Protein AF-A0AAN8MEM2-F1 (afdb_monomer)

Structure (mmCIF, N/CA/C/O backbone):
data_AF-A0AAN8MEM2-F1
#
_entry.id   AF-A0AAN8MEM2-F1
#
loop_
_atom_site.group_PDB
_atom_site.id
_atom_site.type_symbol
_atom_site.label_atom_id
_atom_site.label_alt_id
_atom_site.label_comp_id
_atom_site.label_asym_id
_atom_site.label_entity_id
_atom_site.label_seq_id
_atom_site.pdbx_PDB_ins_code
_atom_site.Cartn_x
_atom_site.Cartn_y
_atom_site.Cartn_z
_atom_site.occupancy
_atom_site.B_iso_or_equiv
_atom_site.auth_seq_id
_atom_site.auth_comp_id
_atom_site.auth_asym_id
_atom_site.auth_atom_id
_atom_site.pdbx_PDB_model_num
ATOM 1 N N . MET A 1 1 ? -25.439 9.043 28.795 1.00 54.50 1 MET A N 1
ATOM 2 C CA . MET A 1 1 ? -24.628 8.110 29.608 1.00 54.50 1 MET A CA 1
ATOM 3 C C . MET A 1 1 ? -24.830 8.477 31.055 1.00 54.50 1 MET A C 1
ATOM 5 O O . MET A 1 1 ? -24.865 9.662 31.346 1.00 54.50 1 MET A O 1
ATOM 9 N N . ASP A 1 2 ? -24.979 7.483 31.919 1.00 61.69 2 ASP A N 1
ATOM 10 C CA . ASP A 1 2 ? -25.039 7.675 33.365 1.00 61.69 2 ASP A CA 1
ATOM 11 C C . ASP A 1 2 ? -23.686 8.224 33.860 1.00 61.69 2 ASP A C 1
ATOM 13 O O . ASP A 1 2 ? -22.656 7.555 33.734 1.00 61.69 2 ASP A O 1
ATOM 17 N N . GLU A 1 3 ? -23.659 9.462 34.363 1.00 63.31 3 GLU A N 1
ATOM 18 C CA . GLU A 1 3 ? -22.441 10.111 34.877 1.00 63.31 3 GLU A CA 1
ATOM 19 C C . GLU A 1 3 ? -21.781 9.293 35.998 1.00 63.31 3 GLU A C 1
ATOM 21 O O . GLU A 1 3 ? -20.558 9.332 36.170 1.00 63.31 3 GLU A O 1
ATOM 26 N N . SER A 1 4 ? -22.566 8.477 36.713 1.00 72.06 4 SER A N 1
ATOM 27 C CA . SER A 1 4 ? -22.058 7.598 37.764 1.00 72.06 4 SER A CA 1
ATOM 28 C C . SER A 1 4 ? -21.145 6.493 37.217 1.00 72.06 4 SER A C 1
ATOM 30 O O . SER A 1 4 ? -20.167 6.126 37.871 1.00 72.06 4 SER A O 1
ATOM 32 N N . ALA A 1 5 ? -21.397 6.003 35.998 1.00 69.88 5 ALA A N 1
ATOM 33 C CA . ALA A 1 5 ? -20.602 4.951 35.368 1.00 69.88 5 ALA A CA 1
ATOM 34 C C . ALA A 1 5 ? -19.239 5.472 34.882 1.00 69.88 5 ALA A C 1
ATOM 36 O O . ALA A 1 5 ? -18.211 4.834 35.115 1.00 69.88 5 ALA A O 1
ATOM 37 N N . LEU A 1 6 ? -19.211 6.663 34.271 1.00 72.12 6 LEU A N 1
ATOM 38 C CA . LEU A 1 6 ? -17.971 7.340 33.867 1.00 72.12 6 LEU A CA 1
ATOM 39 C C . LEU A 1 6 ? -17.102 7.688 35.080 1.00 72.12 6 LEU A C 1
ATOM 41 O O . LEU A 1 6 ? -15.894 7.458 35.059 1.00 72.12 6 LEU A O 1
ATOM 45 N N . SER A 1 7 ? -17.715 8.186 36.157 1.00 74.69 7 SER A N 1
ATOM 46 C CA . SER A 1 7 ? -17.011 8.490 37.407 1.00 74.69 7 SER A CA 1
ATOM 47 C C . SER A 1 7 ? -16.339 7.246 38.003 1.00 74.69 7 SER A C 1
ATOM 49 O O . SER A 1 7 ? -15.157 7.290 38.340 1.00 74.69 7 SER A O 1
ATOM 51 N N . ARG A 1 8 ? -17.042 6.104 38.037 1.00 83.31 8 ARG A N 1
ATOM 52 C CA . ARG A 1 8 ? -16.486 4.824 38.513 1.00 83.31 8 ARG A CA 1
ATOM 53 C C . ARG A 1 8 ? -15.335 4.310 37.644 1.00 83.31 8 ARG A C 1
ATOM 55 O O . ARG A 1 8 ? -14.356 3.820 38.193 1.00 83.31 8 ARG A O 1
ATOM 62 N N . LEU A 1 9 ? -15.411 4.455 36.317 1.00 86.06 9 LEU A N 1
ATOM 63 C CA . LEU A 1 9 ? -14.331 4.045 35.406 1.00 86.06 9 LEU A CA 1
ATOM 64 C C . LEU A 1 9 ? -13.019 4.785 35.709 1.00 86.06 9 LEU A C 1
ATOM 66 O O . LEU A 1 9 ? -11.959 4.170 35.771 1.00 86.06 9 LEU A O 1
ATOM 70 N N . PHE A 1 10 ? -13.078 6.099 35.938 1.00 88.19 10 PHE A N 1
ATOM 71 C CA . PHE A 1 10 ? -11.877 6.892 36.220 1.00 88.19 10 PHE A CA 1
ATOM 72 C C . PHE A 1 10 ? -11.334 6.738 37.644 1.00 88.19 10 PHE A C 1
ATOM 74 O O . PHE A 1 10 ? -10.201 7.155 37.892 1.00 88.19 10 PHE A O 1
ATOM 81 N N . GLN A 1 11 ? -12.109 6.141 38.552 1.00 90.19 11 GLN A N 1
ATOM 82 C CA . GLN A 1 11 ? -11.667 5.763 39.897 1.00 90.19 11 GLN A CA 1
ATOM 83 C C . GLN A 1 11 ? -10.869 4.451 39.914 1.00 90.19 11 GLN A C 1
ATOM 85 O O . GLN A 1 11 ? -10.242 4.143 40.926 1.00 90.19 11 GLN A O 1
ATOM 90 N N . LEU A 1 12 ? -10.874 3.683 38.819 1.00 89.75 12 LEU A N 1
ATOM 91 C CA . LEU A 1 12 ? -10.058 2.478 38.709 1.00 89.75 12 LEU A CA 1
ATOM 92 C C . LEU A 1 12 ? -8.553 2.819 38.661 1.00 89.75 12 LEU A C 1
ATOM 94 O O . LEU A 1 12 ? -8.184 3.882 38.142 1.00 89.75 12 LEU A O 1
ATOM 98 N N . PRO A 1 13 ? -7.686 1.901 39.135 1.00 92.75 13 PRO A N 1
ATOM 99 C CA . PRO A 1 13 ? -6.244 1.946 38.901 1.00 92.75 13 PRO A CA 1
ATOM 100 C C . PRO A 1 13 ? -5.899 2.135 37.422 1.00 92.75 13 PRO A C 1
ATOM 102 O O . PRO A 1 13 ? -6.615 1.647 36.541 1.00 92.75 13 PRO A O 1
ATOM 105 N N . ALA A 1 14 ? -4.795 2.834 37.151 1.00 87.25 14 ALA A N 1
ATOM 106 C CA . ALA A 1 14 ? -4.389 3.206 35.798 1.00 87.25 14 ALA A CA 1
ATOM 107 C C . ALA A 1 14 ? -4.212 1.982 34.885 1.00 87.25 14 ALA A C 1
ATOM 109 O O . ALA A 1 14 ? -4.590 2.029 33.718 1.00 87.25 14 ALA A O 1
ATOM 110 N N . GLU A 1 15 ? -3.729 0.872 35.435 1.00 88.31 15 GLU A N 1
ATOM 111 C CA . GLU A 1 15 ? -3.500 -0.392 34.740 1.00 88.31 15 GLU A CA 1
ATOM 112 C C . GLU A 1 15 ? -4.816 -0.999 34.239 1.00 88.31 15 GLU A C 1
ATOM 114 O O . GLU A 1 15 ? -4.926 -1.385 33.077 1.00 88.31 15 GLU A O 1
ATOM 119 N N . LEU A 1 16 ? -5.849 -1.016 35.090 1.00 90.31 16 LEU A N 1
ATOM 120 C CA . LEU A 1 16 ? -7.171 -1.522 34.713 1.00 90.31 16 LEU A CA 1
ATOM 121 C C . LEU A 1 16 ? -7.849 -0.603 33.698 1.00 90.31 16 LEU A C 1
ATOM 123 O O . LEU A 1 16 ? -8.499 -1.082 32.770 1.00 90.31 16 LEU A O 1
ATOM 127 N N . ARG A 1 17 ? -7.681 0.718 33.838 1.00 89.88 17 ARG A N 1
ATOM 128 C CA . ARG A 1 17 ? -8.178 1.668 32.834 1.00 89.88 17 ARG A CA 1
ATOM 129 C C . ARG A 1 17 ? -7.507 1.430 31.488 1.00 89.88 17 ARG A C 1
ATOM 131 O O . ARG A 1 17 ? -8.209 1.317 30.488 1.00 89.88 17 ARG A O 1
ATOM 138 N N . TYR A 1 18 ? -6.183 1.305 31.470 1.00 88.62 18 TYR A N 1
ATOM 139 C CA . TYR A 1 18 ? -5.418 1.014 30.264 1.00 88.62 18 TYR A CA 1
ATOM 140 C C . TYR A 1 18 ? -5.879 -0.290 29.604 1.00 88.62 18 TYR A C 1
ATOM 142 O O . TYR A 1 18 ? -6.117 -0.319 28.398 1.00 88.62 18 TYR A O 1
ATOM 150 N N . GLU A 1 19 ? -6.084 -1.361 30.373 1.00 88.88 19 GLU A N 1
ATOM 151 C CA . GLU A 1 19 ? -6.572 -2.633 29.831 1.00 88.88 19 GLU A CA 1
ATOM 152 C C . GLU A 1 19 ? -7.979 -2.501 29.218 1.00 88.88 19 GLU A C 1
ATOM 154 O O . GLU A 1 19 ? -8.248 -3.024 28.137 1.00 88.88 19 GLU A O 1
ATOM 159 N N . ILE A 1 20 ? -8.880 -1.757 29.867 1.00 90.06 20 ILE A N 1
ATOM 160 C CA . ILE A 1 20 ? -10.224 -1.498 29.336 1.00 90.06 20 ILE A CA 1
ATOM 161 C C . ILE A 1 20 ? -10.141 -0.681 28.042 1.00 90.06 20 ILE A C 1
ATOM 163 O O . ILE A 1 20 ? -10.719 -1.076 27.032 1.00 90.06 20 ILE A O 1
ATOM 167 N N . PHE A 1 21 ? -9.420 0.442 28.050 1.00 89.25 21 PHE A N 1
ATOM 168 C CA . PHE A 1 21 ? -9.306 1.326 26.889 1.00 89.25 21 PHE A CA 1
ATOM 169 C C . PHE A 1 21 ? -8.593 0.645 25.716 1.00 89.25 21 PHE A C 1
ATOM 171 O O . PHE A 1 21 ? -9.053 0.743 24.579 1.00 89.25 21 PHE A O 1
ATOM 178 N N . SER A 1 22 ? -7.534 -0.122 25.982 1.00 84.88 22 SER A N 1
ATOM 179 C CA . SER A 1 22 ? -6.834 -0.897 24.953 1.00 84.88 22 SER A CA 1
ATOM 180 C C . SER A 1 22 ? -7.736 -1.940 24.296 1.00 84.88 22 SER A C 1
ATOM 182 O O . SER A 1 22 ? -7.649 -2.095 23.084 1.00 84.88 22 SER A O 1
ATOM 184 N N . LYS A 1 23 ? -8.655 -2.580 25.035 1.00 86.81 23 LYS A N 1
ATOM 185 C CA . LYS A 1 23 ? -9.665 -3.505 24.479 1.00 86.81 23 LYS A CA 1
ATOM 186 C C . LYS A 1 23 ? -10.750 -2.816 23.643 1.00 86.81 23 LYS A C 1
ATOM 188 O O . LYS A 1 23 ? -11.381 -3.471 22.818 1.00 86.81 23 LYS A O 1
ATOM 193 N N . LEU A 1 24 ? -10.995 -1.521 23.854 1.00 86.69 24 LEU A N 1
ATOM 194 C CA . LEU A 1 24 ? -11.950 -0.735 23.056 1.00 86.69 24 LEU A CA 1
ATOM 195 C C . LEU A 1 24 ? -11.366 -0.270 21.717 1.00 86.69 24 LEU A C 1
ATOM 197 O O . LEU A 1 24 ? -12.118 0.083 20.806 1.00 86.69 24 LEU A O 1
ATOM 201 N N . ILE A 1 25 ? -10.040 -0.261 21.604 1.00 83.00 25 ILE A N 1
ATOM 202 C CA . ILE A 1 25 ? -9.333 -0.068 20.345 1.00 83.00 25 ILE A CA 1
ATOM 203 C C . ILE A 1 25 ? -9.324 -1.429 19.654 1.00 83.00 25 ILE A C 1
ATOM 205 O O . ILE A 1 25 ? -8.835 -2.413 20.212 1.00 83.00 25 ILE A O 1
ATOM 209 N N . SER A 1 26 ? -9.927 -1.496 18.471 1.00 70.75 26 SER A N 1
ATOM 210 C CA . SER A 1 26 ? -10.010 -2.713 17.665 1.00 70.75 26 SER A CA 1
ATOM 211 C C . SER A 1 26 ? -8.622 -3.140 17.158 1.00 70.75 26 SER A C 1
ATOM 213 O O . SER A 1 26 ? -7.593 -2.951 17.811 1.00 70.75 26 SER A O 1
ATOM 215 N N . GLU A 1 27 ? -8.575 -3.752 15.985 1.00 79.88 27 GLU A N 1
ATOM 216 C CA . GLU A 1 27 ? -7.329 -4.022 15.286 1.00 79.88 27 GLU A CA 1
ATOM 217 C C . GLU A 1 27 ? -6.654 -2.708 14.876 1.00 79.88 27 GLU A C 1
ATOM 219 O O . GLU A 1 27 ? -7.315 -1.754 14.456 1.00 79.88 27 GLU A O 1
ATOM 224 N N . ILE A 1 28 ? -5.334 -2.663 15.055 1.00 85.88 28 ILE A N 1
ATOM 225 C CA . ILE A 1 28 ? -4.481 -1.565 14.609 1.00 85.88 28 ILE A CA 1
ATOM 226 C C . ILE A 1 28 ? -3.972 -1.963 13.221 1.00 85.88 28 ILE A C 1
ATOM 228 O O . ILE A 1 28 ? -3.228 -2.940 13.136 1.00 85.88 28 ILE A O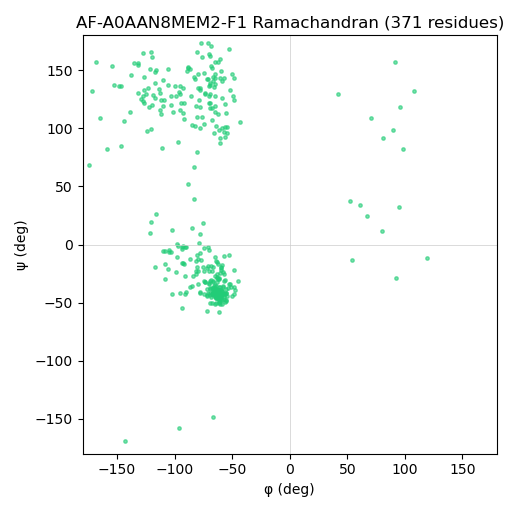 1
ATOM 232 N N . PRO A 1 29 ? -4.367 -1.276 12.144 1.00 87.31 29 PRO A N 1
ATOM 233 C CA . PRO A 1 29 ? -3.920 -1.644 10.810 1.00 87.31 29 PRO A CA 1
ATOM 234 C C . PRO A 1 29 ? -2.435 -1.317 10.633 1.00 87.31 29 PRO A C 1
ATOM 236 O O . PRO A 1 29 ? -1.947 -0.292 11.116 1.00 87.31 29 PRO A O 1
ATOM 239 N N . LEU A 1 30 ? -1.729 -2.196 9.923 1.00 90.69 30 LEU A N 1
ATOM 240 C CA . LEU A 1 30 ? -0.329 -2.016 9.553 1.00 90.69 30 LEU A CA 1
ATOM 241 C C . LEU A 1 30 ? -0.223 -1.611 8.082 1.00 90.69 30 LEU A C 1
ATOM 243 O O . LEU A 1 30 ? -0.737 -2.310 7.209 1.00 90.69 30 LEU A O 1
ATOM 247 N N . THR A 1 31 ? 0.489 -0.525 7.797 1.00 90.56 31 THR A N 1
ATOM 248 C CA . THR A 1 31 ? 0.950 -0.215 6.443 1.00 90.56 31 THR A CA 1
ATOM 249 C C . THR A 1 31 ? 2.403 -0.646 6.295 1.00 90.56 31 THR A C 1
ATOM 251 O O . THR A 1 31 ? 3.263 -0.261 7.086 1.00 90.56 31 THR A O 1
ATOM 254 N N . VAL A 1 32 ? 2.685 -1.435 5.260 1.00 91.75 32 VAL A N 1
ATOM 255 C CA . VAL A 1 32 ? 4.047 -1.814 4.867 1.00 91.75 32 VAL A CA 1
ATOM 256 C C . VAL A 1 32 ? 4.342 -1.178 3.522 1.00 91.75 32 VAL A C 1
ATOM 258 O O . VAL A 1 32 ? 3.690 -1.493 2.532 1.00 91.75 32 VAL A O 1
ATOM 261 N N . THR A 1 33 ? 5.314 -0.278 3.476 1.00 89.56 33 THR A N 1
ATOM 262 C CA . THR A 1 33 ? 5.740 0.377 2.237 1.00 89.56 33 THR A CA 1
ATOM 263 C C . THR A 1 33 ? 7.040 -0.234 1.748 1.00 89.56 33 THR A C 1
ATOM 265 O O . THR A 1 33 ? 8.055 -0.122 2.428 1.00 89.56 33 THR A O 1
ATOM 268 N N . TYR A 1 34 ? 7.022 -0.801 0.549 1.00 89.31 34 TYR A N 1
ATOM 269 C CA . TYR A 1 34 ? 8.192 -1.241 -0.198 1.00 89.31 34 TYR A CA 1
ATOM 270 C C . TYR A 1 34 ? 8.640 -0.138 -1.150 1.00 89.31 34 TYR A C 1
ATOM 272 O O . TYR A 1 34 ? 7.866 0.290 -1.995 1.00 89.31 34 TYR A O 1
ATOM 280 N N . TYR A 1 35 ? 9.873 0.334 -1.041 1.00 86.31 35 TYR A N 1
ATOM 281 C CA . TYR A 1 35 ? 10.416 1.386 -1.896 1.00 86.31 35 TYR A CA 1
ATOM 282 C C . TYR A 1 35 ? 11.819 1.029 -2.370 1.00 86.31 35 TYR A C 1
ATOM 284 O O . TYR A 1 35 ? 12.522 0.238 -1.745 1.00 86.31 35 TYR A O 1
ATOM 292 N N . SER A 1 36 ? 12.234 1.608 -3.490 1.00 84.94 36 SER A N 1
ATOM 293 C CA . SER A 1 36 ? 13.584 1.394 -4.004 1.00 84.94 36 SER A CA 1
ATOM 294 C C . SER A 1 36 ? 14.622 2.080 -3.126 1.00 84.94 36 SER A C 1
ATOM 296 O O . SER A 1 36 ? 14.399 3.237 -2.760 1.00 84.94 36 SER A O 1
ATOM 298 N N . PRO A 1 37 ? 15.749 1.414 -2.820 1.00 86.00 37 PRO A N 1
ATOM 299 C CA . PRO A 1 37 ? 16.850 2.017 -2.074 1.00 86.00 37 PRO A CA 1
ATOM 300 C C . PRO A 1 37 ? 17.265 3.390 -2.616 1.00 86.00 37 PRO A C 1
ATOM 302 O O . PRO A 1 37 ? 17.376 4.334 -1.844 1.00 86.00 37 PRO A O 1
ATOM 305 N N . ILE A 1 38 ? 17.354 3.544 -3.942 1.00 82.56 38 ILE A N 1
ATOM 306 C CA . ILE A 1 38 ? 17.735 4.807 -4.599 1.00 82.56 38 ILE A CA 1
ATOM 307 C C . ILE A 1 38 ? 16.821 6.006 -4.285 1.00 82.56 38 ILE A C 1
ATOM 309 O O . ILE A 1 38 ? 17.227 7.152 -4.458 1.00 82.56 38 ILE A O 1
ATOM 313 N N . HIS A 1 39 ? 15.606 5.767 -3.779 1.00 77.94 39 HIS A N 1
ATOM 314 C CA . HIS A 1 39 ? 14.674 6.813 -3.348 1.00 77.94 39 HIS A CA 1
ATOM 315 C C . HIS A 1 39 ? 14.908 7.291 -1.905 1.00 77.94 39 HIS A C 1
ATOM 317 O O . HIS A 1 39 ? 14.014 7.913 -1.318 1.00 77.94 39 HIS A O 1
ATOM 323 N N . THR A 1 40 ? 16.043 6.964 -1.281 1.00 77.88 40 THR A N 1
ATOM 324 C CA . THR A 1 40 ? 16.398 7.491 0.042 1.00 77.88 40 THR A CA 1
ATOM 325 C C . THR A 1 40 ? 17.644 8.359 0.016 1.00 77.88 40 THR A C 1
ATOM 327 O O . THR A 1 40 ? 18.546 8.180 -0.805 1.00 77.88 40 THR A O 1
ATOM 330 N N . ILE A 1 41 ? 17.680 9.319 0.942 1.00 80.31 41 ILE A N 1
ATOM 331 C CA . ILE A 1 41 ? 18.837 10.194 1.142 1.00 80.31 41 ILE A CA 1
ATOM 332 C C . ILE A 1 41 ? 20.019 9.351 1.614 1.00 80.31 41 ILE A C 1
ATOM 334 O O . ILE A 1 41 ? 21.122 9.493 1.103 1.00 80.31 41 ILE A O 1
ATOM 338 N N . GLU A 1 42 ? 19.769 8.401 2.508 1.00 84.19 42 GLU A N 1
ATOM 339 C CA . GLU A 1 42 ? 20.799 7.559 3.094 1.00 84.19 42 GLU A CA 1
ATOM 340 C C . GLU A 1 42 ? 21.482 6.667 2.039 1.00 84.19 42 GLU A C 1
ATOM 342 O O . GLU A 1 42 ? 22.694 6.474 2.092 1.00 84.19 42 GLU A O 1
ATOM 347 N N . TRP A 1 43 ? 20.750 6.169 1.029 1.00 85.62 43 TRP A N 1
ATOM 348 C CA . TRP A 1 43 ? 21.358 5.459 -0.105 1.00 85.62 43 TRP A CA 1
ATOM 349 C C . TRP A 1 43 ? 22.277 6.377 -0.906 1.00 85.62 43 TRP A C 1
ATOM 351 O O . TRP A 1 43 ? 23.397 5.997 -1.238 1.00 85.62 43 TRP A O 1
ATOM 361 N N . ARG A 1 44 ? 21.814 7.596 -1.206 1.00 83.94 44 ARG A N 1
ATOM 362 C CA . ARG A 1 44 ? 22.591 8.586 -1.959 1.00 83.94 44 ARG A CA 1
ATOM 363 C C . ARG A 1 44 ? 23.889 8.934 -1.235 1.00 83.94 44 ARG A C 1
ATOM 365 O O . ARG A 1 44 ? 24.947 8.889 -1.854 1.00 83.94 44 ARG A O 1
ATOM 372 N N . GLU A 1 45 ? 23.803 9.219 0.060 1.00 85.94 45 GLU A N 1
ATOM 373 C CA . GLU A 1 45 ? 24.955 9.527 0.910 1.00 85.94 45 GLU A CA 1
ATOM 374 C C . GLU A 1 45 ? 25.937 8.350 0.991 1.00 85.94 45 GLU A C 1
ATOM 376 O O . GLU A 1 45 ? 27.150 8.544 0.908 1.00 85.94 45 GLU A O 1
ATOM 381 N N . GLU A 1 46 ? 25.438 7.116 1.106 1.00 86.75 46 GLU A N 1
ATOM 382 C CA . GLU A 1 46 ? 26.282 5.920 1.129 1.00 86.75 46 GLU A CA 1
ATOM 383 C C . GLU A 1 46 ? 26.994 5.700 -0.213 1.00 86.75 46 GLU A C 1
ATOM 385 O O . GLU A 1 46 ? 28.199 5.449 -0.238 1.00 86.75 46 GLU A O 1
ATOM 390 N N . MET A 1 47 ? 26.291 5.850 -1.338 1.00 88.50 47 MET A N 1
ATOM 391 C CA . MET A 1 47 ? 26.892 5.722 -2.669 1.00 88.50 47 MET A CA 1
ATOM 392 C C . MET A 1 47 ? 27.924 6.822 -2.941 1.00 88.50 47 MET A C 1
ATOM 394 O O . MET A 1 47 ? 28.992 6.537 -3.486 1.00 88.50 47 MET A O 1
ATOM 398 N N . GLU A 1 48 ? 27.659 8.055 -2.500 1.00 88.38 48 GLU A N 1
ATOM 399 C CA . GLU A 1 48 ? 28.626 9.155 -2.553 1.00 88.38 48 GLU A CA 1
ATOM 400 C C . GLU A 1 48 ? 29.868 8.842 -1.706 1.00 88.38 48 GLU A C 1
ATOM 402 O O . GLU A 1 48 ? 30.998 8.979 -2.180 1.00 88.38 48 GLU A O 1
ATOM 407 N N . ARG A 1 49 ? 29.680 8.332 -0.482 1.00 89.31 49 ARG A N 1
ATOM 408 C CA . ARG A 1 49 ? 30.770 7.917 0.415 1.00 89.31 49 ARG A CA 1
ATOM 409 C C . ARG A 1 49 ? 31.635 6.809 -0.187 1.00 89.31 49 ARG A C 1
ATOM 411 O O . ARG A 1 49 ? 32.847 6.793 0.035 1.00 89.31 49 ARG A O 1
ATOM 418 N N . LEU A 1 50 ? 31.026 5.885 -0.926 1.00 88.94 50 LEU A N 1
ATOM 419 C CA . LEU A 1 50 ? 31.720 4.809 -1.638 1.00 88.94 50 LEU A CA 1
ATOM 420 C C . LEU A 1 50 ? 32.384 5.281 -2.942 1.00 88.94 50 LEU A C 1
ATOM 422 O O . LEU A 1 50 ? 33.127 4.514 -3.553 1.00 88.94 50 LEU A O 1
ATOM 426 N N . GLY A 1 51 ? 32.157 6.531 -3.362 1.00 90.06 51 GLY A N 1
ATOM 427 C CA . GLY A 1 51 ? 32.664 7.070 -4.622 1.00 90.06 51 GLY A CA 1
ATOM 428 C C . GLY A 1 51 ? 32.036 6.411 -5.853 1.00 90.06 51 GLY A C 1
ATOM 429 O O . GLY A 1 51 ? 32.668 6.374 -6.910 1.00 90.06 51 GLY A O 1
ATOM 430 N N . ALA A 1 52 ? 30.827 5.857 -5.718 1.00 87.69 52 ALA A N 1
ATOM 431 C CA . ALA A 1 52 ? 30.108 5.237 -6.821 1.00 87.69 52 ALA A CA 1
ATOM 432 C C . ALA A 1 52 ? 29.648 6.303 -7.829 1.00 87.69 52 ALA A C 1
ATOM 434 O O . ALA A 1 52 ? 29.181 7.380 -7.456 1.00 87.69 52 ALA A O 1
ATOM 435 N N . SER A 1 53 ? 29.760 6.002 -9.125 1.00 87.94 53 SER A N 1
ATOM 436 C CA . SER A 1 53 ? 29.131 6.826 -10.160 1.00 87.94 53 SER A CA 1
ATOM 437 C C . SER A 1 53 ? 27.605 6.688 -10.098 1.00 87.94 53 SER A C 1
ATOM 439 O O . SER A 1 53 ? 27.083 5.721 -9.540 1.00 87.94 53 SER A O 1
ATOM 441 N N . ALA A 1 54 ? 26.876 7.623 -10.716 1.00 81.38 54 ALA A N 1
ATOM 442 C CA . ALA A 1 54 ? 25.419 7.521 -10.837 1.00 81.38 54 ALA A CA 1
ATOM 443 C C . ALA A 1 54 ? 24.992 6.209 -11.523 1.00 81.38 54 ALA A C 1
ATOM 445 O O . ALA A 1 54 ? 24.098 5.527 -11.035 1.00 81.38 54 ALA A O 1
ATOM 446 N N . GLU A 1 55 ? 25.697 5.818 -12.589 1.00 81.56 55 GLU A N 1
ATOM 447 C CA . GLU A 1 55 ? 25.466 4.561 -13.315 1.00 81.56 55 GLU A CA 1
ATOM 448 C C . GLU A 1 55 ? 25.661 3.333 -12.414 1.00 81.56 55 GLU A C 1
ATOM 450 O O . GLU A 1 55 ? 24.822 2.438 -12.398 1.00 81.56 55 GLU A O 1
ATOM 455 N N . MET A 1 56 ? 26.732 3.311 -11.616 1.00 83.62 56 MET A N 1
ATOM 456 C CA . MET A 1 56 ? 27.040 2.196 -10.715 1.00 83.62 56 MET A CA 1
ATOM 457 C C . MET A 1 56 ? 26.053 2.102 -9.548 1.00 83.62 56 MET A C 1
ATOM 459 O O . MET A 1 56 ? 25.588 1.014 -9.221 1.00 83.62 56 MET A O 1
ATOM 463 N N . SER A 1 57 ? 25.710 3.242 -8.936 1.00 83.50 57 SER A N 1
ATOM 464 C CA . SER A 1 57 ? 24.669 3.331 -7.901 1.00 83.50 57 SER A CA 1
ATOM 465 C C . SER A 1 57 ? 23.348 2.767 -8.413 1.00 83.50 57 SER A C 1
ATOM 467 O O . SER A 1 57 ? 22.651 2.026 -7.715 1.00 83.50 57 SER A O 1
ATOM 469 N N . GLU A 1 58 ? 23.018 3.080 -9.662 1.00 80.81 58 GLU A N 1
ATOM 470 C CA . GLU A 1 58 ? 21.796 2.605 -10.267 1.00 80.81 58 GLU A CA 1
ATOM 471 C C . GLU A 1 58 ? 21.832 1.105 -10.592 1.00 80.81 58 GLU A C 1
ATOM 473 O O . GLU A 1 58 ? 20.870 0.397 -10.287 1.00 80.81 58 GLU A O 1
ATOM 478 N N . GLU A 1 59 ? 22.931 0.606 -11.161 1.00 82.06 59 GLU A N 1
ATOM 479 C CA . GLU A 1 59 ? 23.135 -0.823 -11.413 1.00 82.06 59 GLU A CA 1
ATOM 480 C C . GLU A 1 59 ? 22.987 -1.630 -10.117 1.00 82.06 59 GLU A C 1
ATOM 482 O O . GLU A 1 59 ? 22.201 -2.575 -10.059 1.00 82.06 59 GLU A O 1
ATOM 487 N N . TRP A 1 60 ? 23.647 -1.203 -9.038 1.00 84.06 60 TRP A N 1
ATOM 488 C CA . TRP A 1 60 ? 23.536 -1.859 -7.733 1.00 84.06 60 TRP A CA 1
ATOM 489 C C . TRP A 1 60 ? 22.125 -1.787 -7.164 1.00 84.06 60 TRP A C 1
ATOM 491 O O . TRP A 1 60 ? 21.632 -2.773 -6.618 1.00 84.06 60 TRP A O 1
ATOM 501 N N . ASN A 1 61 ? 21.445 -0.647 -7.311 1.00 84.12 61 ASN A N 1
ATOM 502 C CA . ASN A 1 61 ? 20.062 -0.521 -6.874 1.00 84.12 61 ASN A CA 1
ATOM 503 C C . ASN A 1 61 ? 19.158 -1.547 -7.575 1.00 84.12 61 ASN A C 1
ATOM 505 O O . ASN A 1 61 ? 18.293 -2.112 -6.914 1.00 84.12 61 ASN A O 1
ATOM 509 N N . ARG A 1 62 ? 19.337 -1.818 -8.874 1.00 80.44 62 ARG A N 1
ATOM 510 C CA . ARG A 1 62 ? 18.478 -2.760 -9.624 1.00 80.44 62 ARG A CA 1
ATOM 511 C C . ARG A 1 62 ? 18.575 -4.203 -9.140 1.00 80.44 62 ARG A C 1
ATOM 513 O O . ARG A 1 62 ? 17.598 -4.935 -9.276 1.00 80.44 62 ARG A O 1
ATOM 520 N N . GLU A 1 63 ? 19.707 -4.591 -8.566 1.00 82.06 63 GLU A N 1
ATOM 521 C CA . GLU A 1 63 ? 19.942 -5.945 -8.051 1.00 82.06 63 GLU A CA 1
ATOM 522 C C . GLU A 1 63 ? 19.352 -6.164 -6.649 1.00 82.06 63 GLU A C 1
ATOM 524 O O . GLU A 1 63 ? 19.203 -7.298 -6.201 1.00 82.06 63 GLU A O 1
ATOM 529 N N . LEU A 1 64 ? 18.979 -5.097 -5.939 1.00 85.56 64 LEU A N 1
ATOM 530 C CA . LEU A 1 64 ? 18.458 -5.202 -4.577 1.00 85.56 64 LEU A CA 1
ATOM 531 C C . LEU A 1 64 ? 16.933 -5.401 -4.547 1.00 85.56 64 LEU A C 1
ATOM 533 O O . LEU A 1 64 ? 16.216 -4.925 -5.435 1.00 85.56 64 LEU A O 1
ATOM 537 N N . PRO A 1 65 ? 16.386 -6.061 -3.510 1.00 88.19 65 PRO A N 1
ATOM 538 C CA . PRO A 1 65 ? 14.959 -5.983 -3.222 1.00 88.19 65 PRO A CA 1
ATOM 539 C C . PRO A 1 65 ? 14.579 -4.574 -2.739 1.00 88.19 65 PRO A C 1
ATOM 541 O O . PRO A 1 65 ? 15.429 -3.726 -2.459 1.00 88.19 65 PRO A O 1
ATOM 544 N N . CYS A 1 66 ? 13.281 -4.311 -2.614 1.00 87.88 66 CYS A N 1
ATOM 545 C CA . CYS A 1 66 ? 12.794 -3.083 -2.005 1.00 87.88 66 CYS A CA 1
ATOM 546 C C . CYS A 1 66 ? 13.172 -3.011 -0.522 1.00 87.88 66 CYS A C 1
ATOM 548 O O . CYS A 1 66 ? 13.084 -3.996 0.217 1.00 87.88 66 CYS A O 1
ATOM 550 N N . ALA A 1 67 ? 13.486 -1.802 -0.068 1.00 90.44 67 ALA A N 1
ATOM 551 C CA . ALA A 1 67 ? 13.504 -1.475 1.345 1.00 90.44 67 ALA A CA 1
ATOM 552 C C . ALA A 1 67 ? 12.066 -1.355 1.862 1.00 90.44 67 ALA A C 1
ATOM 554 O O . ALA A 1 67 ? 11.158 -0.968 1.129 1.00 90.44 67 ALA A O 1
ATOM 555 N N . ALA A 1 68 ? 11.855 -1.717 3.121 1.00 91.38 68 ALA A N 1
ATOM 556 C CA . ALA A 1 68 ? 10.565 -1.778 3.779 1.00 91.38 68 ALA A CA 1
ATOM 557 C C . ALA A 1 68 ? 10.485 -0.728 4.892 1.00 91.38 68 ALA A C 1
ATOM 559 O O . ALA A 1 68 ? 11.383 -0.612 5.724 1.00 91.38 68 ALA A O 1
ATOM 560 N N . LEU A 1 69 ? 9.377 0.005 4.931 1.00 89.56 69 LEU A N 1
ATOM 561 C CA . LEU A 1 69 ? 8.999 0.889 6.029 1.00 89.56 69 LEU A CA 1
ATOM 562 C C . LEU A 1 69 ? 7.675 0.407 6.613 1.00 89.56 69 LEU A C 1
ATOM 564 O O . LEU A 1 69 ? 6.703 0.210 5.883 1.00 89.56 69 LEU A O 1
ATOM 568 N N . LEU A 1 70 ? 7.642 0.238 7.931 1.00 91.19 70 LEU A N 1
ATOM 569 C CA . LEU A 1 70 ? 6.432 -0.085 8.675 1.00 91.19 70 LEU A CA 1
ATOM 570 C C . LEU A 1 70 ? 5.836 1.206 9.227 1.00 91.19 70 LEU A C 1
ATOM 572 O O . LEU A 1 70 ? 6.541 2.004 9.841 1.00 91.19 70 LEU A O 1
ATOM 576 N N . SER A 1 71 ? 4.540 1.409 9.035 1.00 89.25 71 SER A N 1
ATOM 577 C CA . SER A 1 71 ? 3.828 2.532 9.629 1.00 89.25 71 SER A CA 1
ATOM 578 C C . SER A 1 71 ? 2.471 2.103 10.164 1.00 89.25 71 SER A C 1
ATOM 580 O O . SER A 1 71 ? 1.798 1.214 9.639 1.00 89.25 71 SER A O 1
ATOM 582 N N . ILE A 1 72 ? 2.079 2.746 11.258 1.00 89.44 72 ILE A N 1
ATOM 583 C CA . ILE A 1 72 ? 0.767 2.605 11.874 1.00 89.44 72 ILE A CA 1
ATOM 584 C C . ILE A 1 72 ? 0.095 3.980 11.799 1.00 89.44 72 ILE A C 1
ATOM 586 O O . ILE A 1 72 ? 0.772 4.986 12.031 1.00 89.44 72 ILE A O 1
ATOM 590 N N . PRO A 1 73 ? -1.207 4.060 11.484 1.00 86.69 73 PRO A N 1
ATOM 591 C CA . PRO A 1 73 ? -1.917 5.331 11.435 1.00 86.69 73 PRO A CA 1
ATOM 592 C C . PRO A 1 73 ? -1.917 6.052 12.776 1.00 86.69 73 PRO A C 1
ATOM 594 O O . PRO A 1 73 ? -1.767 5.442 13.839 1.00 86.69 73 PRO A O 1
ATOM 597 N N . GLU A 1 74 ? -2.158 7.360 12.735 1.00 86.94 74 GLU A N 1
ATOM 598 C CA . GLU A 1 74 ? -2.239 8.129 13.964 1.00 86.94 74 GLU A CA 1
ATOM 599 C C . GLU A 1 74 ? -3.350 7.585 14.886 1.00 86.94 74 GLU A C 1
ATOM 601 O O . GLU A 1 74 ? -4.452 7.262 14.427 1.00 86.94 74 GLU A O 1
ATOM 606 N N . PRO A 1 75 ? -3.119 7.545 16.212 1.00 88.00 75 PRO A N 1
ATOM 607 C CA . PRO A 1 75 ? -4.091 7.064 17.195 1.00 88.00 75 PRO A CA 1
ATOM 608 C C . PRO A 1 75 ? -5.499 7.652 17.038 1.00 88.00 75 PRO A C 1
ATOM 610 O O . PRO A 1 75 ? -6.497 6.955 17.223 1.00 88.00 75 PRO A O 1
ATOM 613 N N . LYS A 1 76 ? -5.593 8.932 16.656 1.00 87.31 76 LYS A N 1
ATOM 614 C CA . LYS A 1 76 ? -6.866 9.640 16.452 1.00 87.31 76 LYS A CA 1
ATOM 615 C C . LYS A 1 76 ? -7.723 9.036 15.335 1.00 87.31 76 LYS A C 1
ATOM 617 O O . LYS A 1 76 ? -8.948 9.125 15.405 1.00 87.31 76 LYS A O 1
ATOM 622 N N . ASP A 1 77 ? -7.092 8.427 14.335 1.00 86.00 77 ASP A N 1
ATOM 623 C CA . ASP A 1 77 ? -7.768 7.854 13.175 1.00 86.00 77 ASP A CA 1
ATOM 624 C C . ASP A 1 77 ? -8.244 6.427 13.471 1.00 86.00 77 ASP A C 1
ATOM 626 O O . ASP A 1 77 ? -9.356 6.048 13.088 1.00 86.00 77 ASP A O 1
ATOM 630 N N . VAL A 1 78 ? -7.465 5.668 14.247 1.00 84.31 78 VAL A N 1
ATOM 631 C CA . VAL A 1 78 ? -7.794 4.292 14.658 1.00 84.31 78 VAL A CA 1
ATOM 632 C C . VAL A 1 78 ? -8.969 4.255 15.646 1.00 84.31 78 VAL A C 1
ATOM 634 O O . VAL A 1 78 ? -9.765 3.314 15.638 1.00 84.31 78 VAL A O 1
ATOM 637 N N . ILE A 1 79 ? -9.143 5.285 16.480 1.00 86.94 79 ILE A N 1
ATOM 638 C CA . ILE A 1 79 ? -10.215 5.308 17.484 1.00 86.94 79 ILE A CA 1
ATOM 639 C C . ILE A 1 79 ? -11.593 5.560 16.830 1.00 86.94 79 ILE A C 1
ATOM 641 O O . ILE A 1 79 ? -11.799 6.544 16.109 1.00 86.94 79 ILE A O 1
ATOM 645 N N . PRO A 1 80 ? -12.614 4.728 17.121 1.00 85.44 80 PRO A N 1
ATOM 646 C CA . PRO A 1 80 ? -13.980 5.005 16.690 1.00 85.44 80 PRO A CA 1
ATOM 647 C C . PRO A 1 80 ? -14.511 6.342 17.235 1.00 85.44 80 PRO A C 1
ATOM 649 O O . PRO A 1 80 ? -14.587 6.539 18.444 1.00 85.44 80 PRO A O 1
ATOM 652 N N . ILE A 1 81 ? -14.989 7.225 16.348 1.00 84.19 81 ILE A N 1
ATOM 653 C CA . ILE A 1 81 ? -15.460 8.584 16.687 1.00 84.19 81 ILE A CA 1
ATOM 654 C C . ILE A 1 81 ? -16.488 8.616 17.819 1.00 84.19 81 ILE A C 1
ATOM 656 O O . ILE A 1 81 ? -16.462 9.521 18.643 1.00 84.19 81 ILE A O 1
ATOM 660 N N . LYS A 1 82 ? -17.347 7.593 17.917 1.00 87.25 82 LYS A N 1
ATOM 661 C CA . LYS A 1 82 ? -18.333 7.459 18.997 1.00 87.25 82 LYS A CA 1
ATOM 662 C C . LYS A 1 82 ? -17.694 7.487 20.391 1.00 87.25 82 LYS A C 1
ATOM 664 O O . LYS A 1 82 ? -18.319 7.974 21.324 1.00 87.25 82 LYS A O 1
ATOM 669 N N . TYR A 1 83 ? -16.458 7.005 20.527 1.00 86.06 83 TYR A N 1
ATOM 670 C CA . TYR A 1 83 ? -15.699 7.037 21.776 1.00 86.06 83 TYR A CA 1
ATOM 671 C C . TYR A 1 83 ? -15.070 8.409 22.033 1.00 86.06 83 TYR A C 1
ATOM 673 O O . TYR A 1 83 ? -15.044 8.859 23.176 1.00 86.06 83 TYR A O 1
ATOM 681 N N . CYS A 1 84 ? -14.662 9.119 20.979 1.00 83.19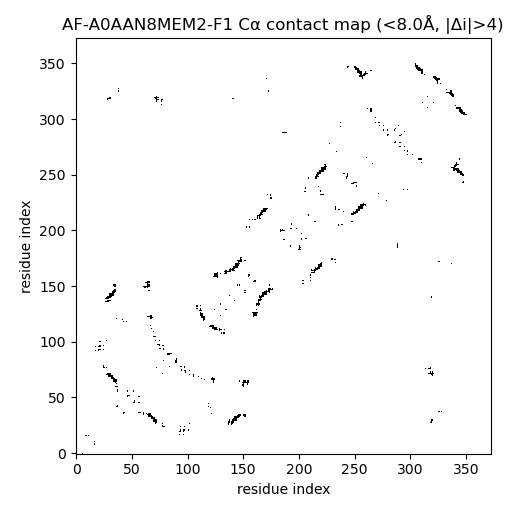 84 CYS A N 1
ATOM 682 C CA . CYS A 1 84 ? -14.144 10.485 21.081 1.00 83.19 84 CYS A CA 1
ATOM 683 C C . CYS A 1 84 ? -15.213 11.515 21.495 1.00 83.19 84 CYS A C 1
ATOM 685 O O . CYS A 1 84 ? -14.871 12.603 21.955 1.00 83.19 84 CYS A O 1
ATOM 687 N N . LEU A 1 85 ? -16.500 11.181 21.343 1.00 86.94 85 LEU A N 1
ATOM 688 C CA . LEU A 1 85 ? -17.637 12.050 21.674 1.00 86.94 85 LEU A CA 1
ATOM 689 C C . LEU A 1 85 ? -18.144 11.890 23.120 1.00 86.94 85 LEU A C 1
ATOM 691 O O . LEU A 1 85 ? -19.071 12.589 23.519 1.00 86.94 85 LEU A O 1
ATOM 695 N N . ILE A 1 86 ? -17.564 10.981 23.912 1.00 88.00 86 ILE A N 1
ATOM 696 C CA . ILE A 1 86 ? -18.034 10.673 25.273 1.00 88.00 86 ILE A CA 1
ATOM 697 C C . ILE A 1 86 ? -17.717 11.806 26.255 1.00 88.00 86 ILE A C 1
ATOM 699 O O . ILE A 1 86 ? -18.603 12.311 26.939 1.00 88.00 86 ILE A O 1
ATOM 703 N N . SER A 1 87 ? -16.439 12.170 26.371 1.00 89.50 87 SER A N 1
ATOM 704 C CA . SER A 1 87 ? -15.957 13.302 27.170 1.00 89.50 87 SER A CA 1
ATOM 705 C C . SER A 1 87 ? -14.495 13.579 26.835 1.00 89.50 87 SER A C 1
ATOM 707 O O . SER A 1 87 ? -13.767 12.664 26.457 1.00 89.50 87 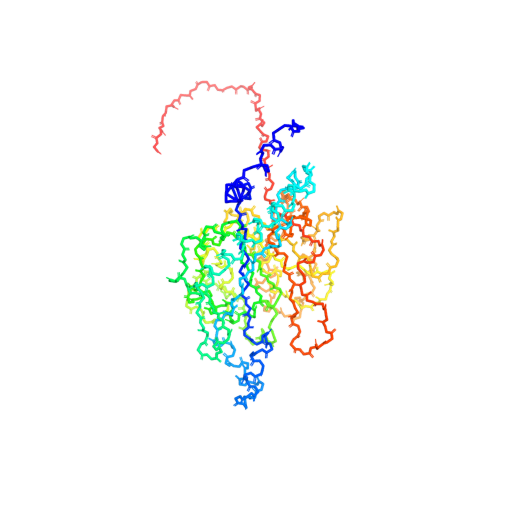SER A O 1
ATOM 709 N N . ARG A 1 88 ? -14.019 14.808 27.072 1.00 89.31 88 ARG A N 1
ATOM 710 C CA . ARG A 1 88 ? -12.608 15.170 26.844 1.00 89.31 88 ARG A CA 1
ATOM 711 C C . ARG A 1 88 ? -11.631 14.251 27.588 1.00 89.31 88 ARG A C 1
ATOM 713 O O . ARG A 1 88 ? -10.621 13.846 27.027 1.00 89.31 88 ARG A O 1
ATOM 720 N N . ARG A 1 89 ? -11.940 13.899 28.842 1.00 89.44 89 ARG A N 1
ATOM 721 C CA . ARG A 1 89 ? -11.088 13.016 29.654 1.00 89.44 89 ARG A CA 1
ATOM 722 C C . ARG A 1 89 ? -11.039 11.593 29.091 1.00 89.44 89 ARG A C 1
ATOM 724 O O . ARG A 1 89 ? -9.963 11.019 29.013 1.00 89.44 89 ARG A O 1
ATOM 731 N N . PHE A 1 90 ? -12.184 11.054 28.669 1.00 90.69 90 PHE A N 1
ATOM 732 C CA . PHE A 1 90 ? -12.271 9.727 28.048 1.00 90.69 90 PHE A CA 1
ATOM 733 C C . PHE A 1 90 ? -11.485 9.665 26.742 1.00 90.69 90 PHE A C 1
ATOM 735 O O . PHE A 1 90 ? -10.704 8.741 26.538 1.00 90.69 90 PHE A O 1
ATOM 742 N N . THR A 1 91 ? -11.638 10.682 25.897 1.00 90.81 91 THR A N 1
ATOM 743 C CA . THR A 1 91 ? -10.905 10.789 24.634 1.00 90.81 91 THR A CA 1
ATOM 744 C C . THR A 1 91 ? -9.398 10.823 24.862 1.00 90.81 91 THR A C 1
ATOM 746 O O . THR A 1 91 ? -8.672 10.107 24.182 1.00 90.81 91 THR A O 1
ATOM 749 N N . ASN A 1 92 ? -8.924 11.587 25.849 1.00 91.00 92 ASN A N 1
ATOM 750 C CA . ASN A 1 92 ? -7.496 11.662 26.160 1.00 91.00 92 ASN A CA 1
ATOM 751 C C . ASN A 1 92 ? -6.917 10.311 26.610 1.00 91.00 92 ASN A C 1
ATOM 753 O O . ASN A 1 92 ? -5.835 9.944 26.164 1.00 91.00 92 ASN A O 1
ATOM 757 N N . GLU A 1 93 ? -7.622 9.554 27.455 1.00 91.06 93 GLU A N 1
ATOM 758 C CA . GLU A 1 93 ? -7.115 8.251 27.921 1.00 91.06 93 GLU A CA 1
ATOM 759 C C . GLU A 1 93 ? -7.190 7.176 26.824 1.00 91.06 93 GLU A C 1
ATOM 761 O O . GLU A 1 93 ? -6.287 6.350 26.720 1.00 91.06 93 GLU A O 1
ATOM 766 N N . MET A 1 94 ? -8.192 7.236 25.937 1.00 91.12 94 MET A N 1
ATOM 767 C CA . MET A 1 94 ? -8.235 6.409 24.723 1.00 91.12 94 MET A CA 1
ATOM 768 C C . MET A 1 94 ? -7.074 6.715 23.771 1.00 91.12 94 MET A C 1
ATOM 770 O O . MET A 1 94 ? -6.455 5.791 23.250 1.00 91.12 94 MET A O 1
ATOM 774 N N . LEU A 1 95 ? -6.770 7.998 23.547 1.00 91.62 95 LEU A N 1
ATOM 775 C CA . LEU A 1 95 ? -5.645 8.420 22.708 1.00 91.62 95 LEU A CA 1
ATOM 776 C C . LEU A 1 95 ? -4.311 7.950 23.284 1.00 91.62 95 LEU A C 1
ATOM 778 O O . LEU A 1 95 ? -3.479 7.441 22.534 1.00 91.62 95 LEU A O 1
ATOM 782 N N . GLN A 1 96 ? -4.127 8.066 24.600 1.00 91.75 96 GLN A N 1
ATOM 783 C CA . GLN A 1 96 ? -2.926 7.572 25.270 1.00 91.75 96 GLN A CA 1
ATOM 784 C C . GLN A 1 96 ? -2.788 6.054 25.107 1.00 91.75 96 GLN A C 1
ATOM 786 O O . GLN A 1 96 ? -1.765 5.584 24.619 1.00 91.75 96 GLN A O 1
ATOM 791 N N . ALA A 1 97 ? -3.847 5.294 25.404 1.00 91.50 97 ALA A N 1
ATOM 792 C CA . ALA A 1 97 ? -3.837 3.841 25.256 1.00 91.50 97 ALA A CA 1
ATOM 793 C C . ALA A 1 97 ? -3.559 3.395 23.808 1.00 91.50 97 ALA A C 1
ATOM 795 O O . ALA A 1 97 ? -2.825 2.433 23.587 1.00 91.50 97 ALA A O 1
ATOM 796 N N . ALA A 1 98 ? -4.115 4.098 22.816 1.00 91.81 98 ALA A N 1
ATOM 797 C CA . ALA A 1 98 ? -3.847 3.837 21.403 1.00 91.81 98 ALA A CA 1
ATOM 798 C C . ALA A 1 98 ? -2.396 4.152 21.024 1.00 91.81 98 ALA A C 1
ATOM 800 O O . ALA A 1 98 ? -1.771 3.362 20.327 1.00 91.81 98 ALA A O 1
ATOM 801 N N . THR A 1 99 ? -1.845 5.259 21.522 1.00 92.50 99 THR A N 1
ATOM 802 C CA . THR A 1 99 ? -0.450 5.659 21.280 1.00 92.50 99 THR A CA 1
ATOM 803 C C . THR A 1 99 ? 0.529 4.625 21.831 1.00 92.50 99 THR A C 1
ATOM 805 O O . THR A 1 99 ? 1.421 4.166 21.112 1.00 92.50 99 THR A O 1
ATOM 808 N N . ASP A 1 100 ? 0.332 4.214 23.082 1.00 91.19 100 ASP A N 1
ATOM 809 C CA . ASP A 1 100 ? 1.184 3.229 23.748 1.00 91.19 100 ASP A CA 1
ATOM 810 C C . ASP A 1 100 ? 1.099 1.870 23.043 1.00 91.19 100 ASP A C 1
ATOM 812 O O . ASP A 1 100 ? 2.121 1.244 22.749 1.00 91.19 100 ASP A O 1
ATOM 816 N N . ARG A 1 101 ? -0.119 1.433 22.690 1.00 89.50 101 ARG A N 1
ATOM 817 C CA . ARG A 1 101 ? -0.340 0.163 21.989 1.00 89.50 101 ARG A CA 1
ATOM 818 C C . ARG A 1 101 ? 0.270 0.163 20.587 1.00 89.50 101 ARG A C 1
ATOM 820 O O . ARG A 1 101 ? 0.916 -0.822 20.235 1.00 89.50 101 ARG A O 1
ATOM 827 N N . SER A 1 102 ? 0.109 1.238 19.814 1.00 90.25 102 SER A N 1
ATOM 828 C CA . SER A 1 102 ? 0.721 1.374 18.485 1.00 90.25 102 SER A CA 1
ATOM 829 C C . SER A 1 102 ? 2.247 1.356 18.565 1.00 90.25 102 SER A C 1
ATOM 831 O O . SER A 1 102 ? 2.885 0.626 17.812 1.00 90.25 102 SER A O 1
ATOM 833 N N . SER A 1 103 ? 2.836 2.081 19.519 1.00 90.19 103 SER A N 1
ATOM 834 C CA . SER A 1 103 ? 4.296 2.141 19.691 1.00 90.19 103 SER A CA 1
ATOM 835 C C . SER A 1 103 ? 4.876 0.775 20.066 1.00 90.19 103 SER A C 1
ATOM 837 O O . SER A 1 103 ? 5.836 0.300 19.462 1.00 90.19 103 SER A O 1
ATOM 839 N N . MET A 1 104 ? 4.245 0.091 21.025 1.00 90.81 104 MET A N 1
ATOM 840 C CA . MET A 1 104 ? 4.645 -1.257 21.436 1.00 90.81 104 MET A CA 1
ATOM 841 C C . MET A 1 104 ? 4.420 -2.302 20.345 1.00 90.81 104 MET A C 1
ATOM 843 O O . MET A 1 104 ? 5.140 -3.298 20.289 1.00 90.81 104 MET A O 1
ATOM 847 N N . LEU A 1 105 ? 3.403 -2.129 19.502 1.00 90.56 105 LEU A N 1
ATOM 848 C CA . LEU A 1 105 ? 3.189 -2.988 18.347 1.00 90.56 105 LEU A CA 1
ATOM 849 C C . LEU A 1 105 ? 4.296 -2.786 17.310 1.00 90.56 105 LEU A C 1
ATOM 851 O O . LEU A 1 105 ? 4.929 -3.767 16.934 1.00 90.56 105 LEU A O 1
ATOM 855 N N . LEU A 1 106 ? 4.588 -1.544 16.921 1.00 91.12 106 LEU A N 1
ATOM 856 C CA . LEU A 1 106 ? 5.610 -1.238 15.919 1.00 91.12 106 LEU A CA 1
ATOM 857 C C . LEU A 1 106 ? 6.980 -1.812 16.306 1.00 91.12 106 LEU A C 1
ATOM 859 O O . LEU A 1 106 ? 7.542 -2.592 15.544 1.00 91.12 106 LEU A O 1
ATOM 863 N N . LEU A 1 107 ? 7.437 -1.569 17.540 1.00 91.12 107 LEU A N 1
ATOM 864 C CA . LEU A 1 107 ? 8.700 -2.117 18.065 1.00 91.12 107 LEU A CA 1
ATOM 865 C C . LEU A 1 107 ? 8.771 -3.652 18.017 1.00 91.12 107 LEU A C 1
ATOM 867 O O . LEU A 1 107 ? 9.848 -4.245 17.921 1.00 91.12 107 LEU A O 1
ATOM 871 N N . ARG A 1 108 ? 7.628 -4.334 18.152 1.00 90.62 108 ARG A N 1
ATOM 872 C CA . ARG A 1 108 ? 7.564 -5.798 18.053 1.00 90.62 108 ARG A CA 1
ATOM 873 C C . ARG A 1 108 ? 7.599 -6.254 16.600 1.00 90.62 108 ARG A C 1
ATOM 875 O O . ARG A 1 108 ? 8.309 -7.213 16.305 1.00 90.62 108 ARG A O 1
ATOM 882 N N . LEU A 1 109 ? 6.877 -5.569 15.717 1.00 91.69 109 LEU A N 1
ATOM 883 C CA . LEU A 1 109 ? 6.803 -5.886 14.291 1.00 91.69 109 LEU A CA 1
ATOM 884 C C . LEU A 1 109 ? 8.115 -5.596 13.551 1.00 91.69 109 LEU A C 1
ATOM 886 O O . LEU A 1 109 ? 8.486 -6.368 12.671 1.00 91.69 109 LEU A O 1
ATOM 890 N N . GLU A 1 110 ? 8.866 -4.567 13.950 1.00 91.38 110 GLU A N 1
ATOM 891 C CA . GLU A 1 110 ? 10.182 -4.221 13.386 1.00 91.38 110 GLU A CA 1
ATOM 892 C C . GLU A 1 110 ? 11.205 -5.358 13.492 1.00 91.38 110 GLU A C 1
ATOM 894 O O . GLU A 1 110 ? 12.106 -5.465 12.665 1.00 91.38 110 GLU A O 1
ATOM 899 N N . LYS A 1 111 ? 11.030 -6.290 14.436 1.00 90.62 111 LYS A N 1
ATOM 900 C CA . LYS A 1 111 ? 11.870 -7.497 14.540 1.00 90.62 111 LYS A CA 1
ATOM 901 C C . LYS A 1 111 ? 11.763 -8.424 13.322 1.00 90.62 111 LYS A C 1
ATOM 903 O O . LYS A 1 111 ? 12.595 -9.316 13.169 1.00 90.62 111 LYS A O 1
ATOM 908 N N . CYS A 1 112 ? 10.750 -8.231 12.475 1.00 90.50 112 CYS A N 1
ATOM 909 C CA . CYS A 1 112 ? 10.574 -8.964 11.221 1.00 90.50 112 CYS A CA 1
ATOM 910 C C . CYS A 1 112 ? 11.453 -8.415 10.081 1.00 90.50 112 CYS A C 1
ATOM 912 O O . CYS A 1 112 ? 11.517 -9.023 9.010 1.00 90.50 112 CYS A O 1
ATOM 914 N N . LEU A 1 113 ? 12.110 -7.270 10.291 1.00 91.50 113 LEU A N 1
ATOM 915 C CA . LEU A 1 113 ? 12.971 -6.623 9.310 1.00 91.50 113 LEU A CA 1
ATOM 916 C C . LEU A 1 113 ? 14.405 -7.172 9.367 1.00 91.50 113 LEU A C 1
ATOM 918 O O . LEU A 1 113 ? 14.893 -7.629 10.406 1.00 91.50 113 LEU A O 1
ATOM 922 N N . GLN A 1 114 ? 15.085 -7.145 8.224 1.00 91.06 114 GLN A N 1
ATOM 923 C CA . GLN A 1 114 ? 16.490 -7.512 8.094 1.00 91.06 114 GLN A CA 1
ATOM 924 C C . GLN A 1 114 ? 17.272 -6.387 7.410 1.00 91.06 114 GLN A C 1
ATOM 926 O O . GLN A 1 114 ? 16.813 -5.922 6.366 1.00 91.06 114 GLN A O 1
ATOM 931 N N . PRO A 1 115 ? 18.445 -5.993 7.944 1.00 90.44 115 PRO A N 1
ATOM 932 C CA . PRO A 1 115 ? 19.311 -5.020 7.288 1.00 90.44 115 PRO A CA 1
ATOM 933 C C . PRO A 1 115 ? 19.706 -5.458 5.876 1.00 90.44 115 PRO A C 1
ATOM 935 O O . PRO A 1 115 ? 19.928 -6.649 5.623 1.00 90.44 115 PRO A O 1
ATOM 938 N N . MET A 1 116 ? 19.801 -4.500 4.957 1.00 86.38 116 MET A N 1
ATOM 939 C CA . MET A 1 116 ? 20.338 -4.734 3.619 1.00 86.38 116 MET A CA 1
ATOM 940 C C . MET A 1 116 ? 21.863 -4.795 3.662 1.00 86.38 116 MET A C 1
ATOM 942 O O . MET A 1 116 ? 22.500 -3.923 4.235 1.00 86.38 116 MET A O 1
ATOM 946 N N . ILE A 1 117 ? 22.455 -5.784 2.984 1.00 78.62 117 ILE A N 1
ATOM 947 C CA . ILE A 1 117 ? 23.914 -6.017 2.996 1.00 78.62 1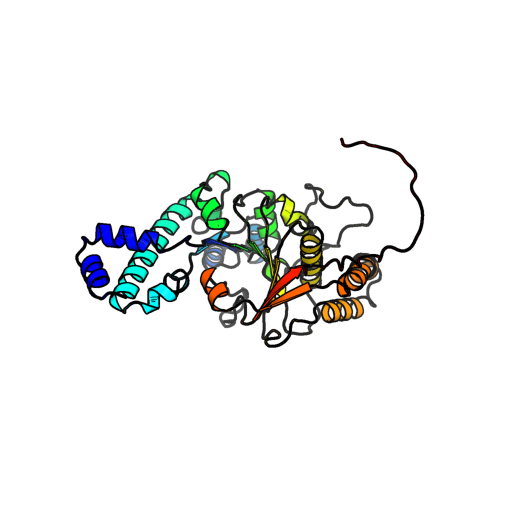17 ILE A CA 1
ATOM 948 C C . ILE A 1 117 ? 24.700 -4.788 2.512 1.00 78.62 117 ILE A C 1
ATOM 950 O O . ILE A 1 117 ? 25.774 -4.498 3.025 1.00 78.62 117 ILE A O 1
ATOM 954 N N . CYS A 1 118 ? 24.169 -4.068 1.523 1.00 71.69 118 CYS A N 1
ATOM 955 C CA . CYS A 1 118 ? 24.813 -2.887 0.947 1.00 71.69 118 CYS A CA 1
ATOM 956 C C . CYS A 1 118 ? 24.372 -1.569 1.609 1.00 71.69 118 CYS A C 1
ATOM 958 O O . CYS A 1 118 ? 24.837 -0.511 1.201 1.00 71.69 118 CYS A O 1
ATOM 960 N N . ALA A 1 119 ? 23.459 -1.620 2.585 1.00 75.44 119 ALA A N 1
ATOM 961 C CA . ALA A 1 119 ? 22.899 -0.454 3.262 1.00 75.44 119 ALA A CA 1
ATOM 962 C C . ALA A 1 119 ? 22.317 -0.869 4.626 1.00 75.44 119 ALA A C 1
ATOM 964 O O . ALA A 1 119 ? 21.111 -1.071 4.751 1.00 75.44 119 ALA A O 1
ATOM 965 N N . ASP A 1 120 ? 23.161 -0.990 5.656 1.00 78.50 120 ASP A N 1
ATOM 966 C CA . ASP A 1 120 ? 22.765 -1.507 6.983 1.00 78.50 120 ASP A CA 1
ATOM 967 C C . ASP A 1 120 ? 21.658 -0.684 7.679 1.00 78.50 120 ASP A C 1
ATOM 969 O O . ASP A 1 120 ? 20.983 -1.173 8.586 1.00 78.50 120 ASP A O 1
ATOM 973 N N . PHE A 1 121 ? 21.467 0.571 7.263 1.00 82.75 121 PHE A N 1
ATOM 974 C CA . PHE A 1 121 ? 20.399 1.463 7.729 1.00 82.75 121 PHE A CA 1
ATOM 975 C C . PHE A 1 121 ? 19.056 1.212 7.026 1.00 82.75 121 PHE A C 1
ATOM 977 O O . PHE A 1 121 ? 18.005 1.537 7.579 1.00 82.75 121 PHE A O 1
ATOM 984 N N . LEU A 1 122 ? 19.068 0.622 5.827 1.00 86.56 122 LEU A N 1
ATOM 985 C CA . LEU A 1 122 ? 17.863 0.152 5.155 1.00 86.56 122 LEU A CA 1
ATOM 986 C C . LEU A 1 122 ? 17.580 -1.277 5.574 1.00 86.56 122 LEU A C 1
ATOM 988 O O . LEU A 1 122 ? 18.471 -2.079 5.845 1.00 86.56 122 LEU A O 1
ATOM 992 N N . SER A 1 123 ? 16.302 -1.616 5.602 1.00 90.94 123 SER A N 1
ATOM 993 C CA . SER A 1 123 ? 15.878 -2.975 5.887 1.00 90.94 123 SER A CA 1
ATOM 994 C C . SER A 1 123 ? 14.862 -3.447 4.873 1.00 90.94 123 SER A C 1
ATOM 996 O O . SER A 1 123 ? 14.132 -2.644 4.309 1.00 90.94 123 SER A O 1
ATOM 998 N N . TYR A 1 124 ? 14.783 -4.754 4.675 1.00 91.12 124 TYR A N 1
ATOM 999 C CA . TYR A 1 124 ? 13.733 -5.407 3.903 1.00 91.12 124 TYR A CA 1
ATOM 1000 C C . TYR A 1 124 ? 12.965 -6.388 4.792 1.00 91.12 124 TYR A C 1
ATOM 1002 O O . TYR A 1 124 ? 13.425 -6.791 5.865 1.00 91.12 124 TYR A O 1
ATOM 1010 N N . THR A 1 125 ? 11.764 -6.765 4.363 1.00 89.81 125 THR A N 1
ATOM 1011 C CA . THR A 1 125 ? 10.978 -7.790 5.057 1.00 89.81 125 THR A CA 1
ATOM 1012 C C . THR A 1 125 ? 11.519 -9.170 4.718 1.00 89.81 125 THR A C 1
ATOM 1014 O O . THR A 1 125 ? 11.713 -9.485 3.552 1.00 89.81 125 THR A O 1
ATOM 1017 N N . THR A 1 126 ? 11.723 -10.030 5.714 1.00 83.88 126 THR A N 1
ATOM 1018 C CA . THR A 1 126 ? 12.038 -11.440 5.462 1.00 83.88 126 THR A CA 1
ATOM 1019 C C . THR A 1 126 ? 10.855 -12.298 5.877 1.00 83.88 126 THR A C 1
ATOM 1021 O O . THR A 1 126 ? 10.515 -12.345 7.059 1.00 83.88 126 THR A O 1
ATOM 1024 N N . ARG A 1 127 ? 10.259 -13.041 4.937 1.00 84.88 127 ARG A N 1
ATOM 1025 C CA . ARG A 1 127 ? 9.090 -13.896 5.215 1.00 84.88 127 ARG A CA 1
ATOM 1026 C C . ARG A 1 127 ? 9.312 -14.878 6.367 1.00 84.88 127 ARG A C 1
ATOM 1028 O O . ARG A 1 127 ? 8.410 -15.088 7.167 1.00 84.88 127 ARG A O 1
ATOM 1035 N N . SER A 1 128 ? 10.516 -15.437 6.503 1.00 87.56 128 SER A N 1
ATOM 1036 C CA . SER A 1 128 ? 10.861 -16.356 7.600 1.00 87.56 128 SER A CA 1
ATOM 1037 C C . SER A 1 128 ? 10.870 -15.702 8.988 1.00 87.56 128 SER A C 1
ATOM 1039 O O . SER A 1 128 ? 10.793 -16.409 9.991 1.00 87.56 128 SER A O 1
ATOM 1041 N N . LYS A 1 129 ? 10.963 -14.369 9.058 1.00 89.19 129 LYS A N 1
ATOM 1042 C CA . LYS A 1 129 ? 10.908 -13.594 10.301 1.00 89.19 129 LYS A CA 1
ATOM 1043 C C . LYS A 1 129 ? 9.522 -13.008 10.579 1.00 89.19 129 LYS A C 1
ATOM 1045 O O . LYS A 1 129 ? 9.301 -12.530 11.689 1.00 89.19 129 LYS A O 1
ATOM 1050 N N . CYS A 1 130 ? 8.597 -13.046 9.616 1.00 89.50 130 CYS A N 1
ATOM 1051 C CA . CYS A 1 130 ? 7.224 -12.592 9.816 1.00 89.50 130 CYS A CA 1
ATOM 1052 C C . CYS A 1 130 ? 6.517 -13.477 10.849 1.00 89.50 130 CYS A C 1
ATOM 1054 O O . CYS A 1 130 ? 6.358 -14.683 10.663 1.00 89.50 130 CYS A O 1
ATOM 1056 N N . THR A 1 131 ? 6.075 -12.868 11.945 1.00 89.88 131 THR A N 1
ATOM 1057 C CA . THR A 1 131 ? 5.294 -13.550 12.981 1.00 89.88 131 THR A CA 1
ATOM 1058 C C . THR A 1 131 ? 3.822 -13.667 12.575 1.00 89.88 131 THR A C 1
ATOM 1060 O O . THR A 1 131 ? 3.351 -12.969 11.676 1.00 89.88 131 THR A O 1
ATOM 1063 N N . ASN A 1 132 ? 3.055 -14.509 13.275 1.00 90.00 132 ASN A N 1
ATOM 1064 C CA . ASN A 1 132 ? 1.597 -14.541 13.103 1.00 90.00 132 ASN A CA 1
ATOM 1065 C C . ASN A 1 132 ? 0.970 -13.175 13.408 1.00 90.00 132 ASN A C 1
ATOM 1067 O O . ASN A 1 132 ? 0.139 -12.719 12.639 1.00 90.00 132 ASN A O 1
ATOM 1071 N N . GLU A 1 133 ? 1.451 -12.478 14.447 1.00 88.62 133 GLU A N 1
ATOM 1072 C CA . GLU A 1 133 ? 1.008 -11.115 14.772 1.00 88.62 133 GLU A CA 1
ATOM 1073 C C . GLU A 1 133 ? 1.218 -10.157 13.585 1.00 88.62 133 GLU A C 1
ATOM 1075 O O . GLU A 1 133 ? 0.321 -9.387 13.254 1.00 88.62 133 GLU A O 1
ATOM 1080 N N . PHE A 1 134 ? 2.358 -10.241 12.888 1.00 91.25 134 PHE A N 1
ATOM 1081 C CA . PHE A 1 134 ? 2.607 -9.444 11.682 1.00 91.25 134 PHE A CA 1
ATOM 1082 C C . PHE A 1 134 ? 1.581 -9.733 10.576 1.00 91.25 134 PHE A C 1
ATOM 1084 O O . PHE A 1 134 ? 1.033 -8.805 9.982 1.00 91.25 134 PHE A O 1
ATOM 1091 N N . ASN A 1 135 ? 1.305 -11.013 10.308 1.00 90.00 135 ASN A N 1
ATOM 1092 C CA . ASN A 1 135 ? 0.336 -11.414 9.287 1.00 90.00 135 ASN A CA 1
ATOM 1093 C C . ASN A 1 135 ? -1.100 -11.018 9.662 1.00 90.00 135 ASN A C 1
ATOM 1095 O O . ASN A 1 135 ? -1.825 -10.534 8.799 1.00 90.00 135 ASN A O 1
ATOM 1099 N N . ASP A 1 136 ? -1.493 -11.157 10.930 1.00 89.38 136 ASP A N 1
ATOM 1100 C CA . ASP A 1 136 ? -2.827 -10.788 11.416 1.00 89.38 136 ASP A CA 1
ATOM 1101 C C . ASP A 1 136 ? -3.082 -9.284 11.236 1.00 89.38 136 ASP A C 1
ATOM 1103 O O . ASP A 1 136 ? -4.129 -8.877 10.734 1.00 89.38 136 ASP A O 1
ATOM 1107 N N . HIS A 1 137 ? -2.092 -8.447 11.564 1.00 89.00 137 HIS A N 1
ATOM 1108 C CA . HIS A 1 137 ? -2.174 -6.997 11.369 1.00 89.00 137 HIS A CA 1
ATOM 1109 C C . HIS A 1 137 ? -2.187 -6.567 9.896 1.00 89.00 137 HIS A C 1
ATOM 1111 O O . HIS A 1 137 ? -2.662 -5.474 9.577 1.00 89.00 137 HIS A O 1
ATOM 1117 N N . LEU A 1 138 ? -1.683 -7.408 8.992 1.00 88.88 138 LEU A N 1
ATOM 1118 C CA . LEU A 1 138 ? -1.751 -7.164 7.555 1.00 88.88 138 LEU A CA 1
ATOM 1119 C C . LEU A 1 138 ? -3.103 -7.503 6.929 1.00 88.88 138 LEU A C 1
ATOM 1121 O O . LEU A 1 138 ? -3.430 -6.911 5.901 1.00 88.88 138 LEU A O 1
ATOM 1125 N N . LEU A 1 139 ? -3.906 -8.375 7.547 1.00 88.19 139 LEU A N 1
ATOM 1126 C CA . LEU A 1 139 ? -5.255 -8.686 7.056 1.00 88.19 139 LEU A CA 1
ATOM 1127 C C . LEU A 1 139 ? -6.149 -7.438 7.066 1.00 88.19 139 LEU A C 1
ATOM 1129 O O . LEU A 1 139 ? -6.899 -7.188 6.127 1.00 88.19 139 LEU A O 1
ATOM 1133 N N . CYS A 1 140 ? -6.034 -6.615 8.109 1.00 85.19 140 CYS A N 1
ATOM 1134 C CA . CYS A 1 140 ? -6.707 -5.316 8.197 1.00 85.19 140 CYS A CA 1
ATOM 1135 C C . CYS A 1 140 ? -5.841 -4.141 7.713 1.00 85.19 140 CYS A C 1
ATOM 1137 O O . CYS A 1 140 ? -6.306 -2.999 7.681 1.00 85.19 140 CYS A O 1
ATOM 1139 N N . GLY A 1 141 ? -4.590 -4.420 7.354 1.00 88.19 141 GLY A N 1
ATOM 1140 C CA . GLY A 1 141 ? -3.596 -3.466 6.895 1.00 88.19 141 GLY A CA 1
ATOM 1141 C C . GLY A 1 141 ? -3.507 -3.367 5.374 1.00 88.19 141 GLY A C 1
ATOM 1142 O O . GLY A 1 141 ? -4.443 -3.684 4.635 1.00 88.19 141 GLY A O 1
ATOM 1143 N N . ARG A 1 142 ? -2.356 -2.892 4.895 1.00 88.75 142 ARG A N 1
ATOM 1144 C CA . ARG A 1 142 ? -2.060 -2.799 3.465 1.00 88.75 142 ARG A CA 1
ATOM 1145 C C . ARG A 1 142 ? -0.573 -2.837 3.169 1.00 88.75 142 ARG A C 1
ATOM 1147 O O . ARG A 1 142 ? 0.255 -2.392 3.961 1.00 88.75 142 ARG A O 1
ATOM 1154 N N . VAL A 1 143 ? -0.260 -3.301 1.971 1.00 90.75 143 VAL A N 1
ATOM 1155 C CA . VAL A 1 143 ? 1.069 -3.204 1.384 1.00 90.75 143 VAL A CA 1
ATOM 1156 C C . VAL A 1 143 ? 1.062 -2.142 0.297 1.00 90.75 143 VAL A C 1
ATOM 1158 O O . VAL A 1 143 ? 0.139 -2.071 -0.506 1.00 90.75 143 VAL A O 1
ATOM 1161 N N . ILE A 1 144 ? 2.101 -1.323 0.256 1.00 88.38 144 ILE A N 1
ATOM 1162 C CA . ILE A 1 144 ? 2.300 -0.307 -0.766 1.00 88.38 144 ILE A CA 1
ATOM 1163 C C . ILE A 1 144 ? 3.594 -0.634 -1.477 1.00 88.38 144 ILE A C 1
ATOM 1165 O O . ILE A 1 144 ? 4.654 -0.658 -0.858 1.00 88.38 144 ILE A O 1
ATOM 1169 N N . PHE A 1 145 ? 3.511 -0.870 -2.773 1.00 85.12 145 PHE A N 1
ATOM 1170 C CA . PHE A 1 145 ? 4.672 -0.924 -3.633 1.00 85.12 145 PHE A CA 1
ATOM 1171 C C . PHE A 1 145 ? 4.882 0.466 -4.186 1.00 85.12 145 PHE A C 1
ATOM 1173 O O . PHE A 1 145 ? 4.111 0.939 -5.007 1.00 85.12 145 PHE A O 1
ATOM 1180 N N . GLY A 1 146 ? 5.921 1.104 -3.682 1.00 77.88 146 GLY A N 1
ATOM 1181 C CA . GLY A 1 146 ? 6.476 2.372 -4.109 1.00 77.88 146 GLY A CA 1
ATOM 1182 C C . GLY A 1 146 ? 7.788 2.236 -4.896 1.00 77.88 146 GLY A C 1
ATOM 1183 O O . GLY A 1 146 ? 8.350 3.221 -5.357 1.00 77.88 146 GLY A O 1
ATOM 1184 N N . GLY A 1 147 ? 8.358 1.038 -5.008 1.00 74.38 147 GLY A N 1
ATOM 1185 C CA . GLY A 1 147 ? 9.621 0.837 -5.721 1.00 74.38 147 GLY A CA 1
ATOM 1186 C C . GLY A 1 147 ? 9.503 1.011 -7.236 1.00 74.38 147 GLY A C 1
ATOM 1187 O O . GLY A 1 147 ? 8.415 0.958 -7.796 1.00 74.38 147 GLY A O 1
ATOM 1188 N N . ILE A 1 148 ? 10.645 1.171 -7.902 1.00 75.88 148 ILE A N 1
ATOM 1189 C CA . ILE A 1 148 ? 10.768 0.899 -9.334 1.00 75.88 148 ILE A CA 1
ATOM 1190 C C . ILE A 1 148 ? 10.644 -0.607 -9.598 1.00 75.88 148 ILE A C 1
ATOM 1192 O O . ILE A 1 148 ? 10.979 -1.437 -8.744 1.00 75.88 148 ILE A O 1
ATOM 1196 N N . MET A 1 149 ? 10.197 -0.963 -10.806 1.00 75.69 149 MET A N 1
ATOM 1197 C CA . MET A 1 149 ? 9.879 -2.347 -11.185 1.00 75.69 149 MET A CA 1
ATOM 1198 C C . MET A 1 149 ? 10.973 -3.382 -10.858 1.00 75.69 149 MET A C 1
ATOM 1200 O O . MET A 1 149 ? 10.619 -4.425 -10.305 1.00 75.69 149 MET A O 1
ATOM 1204 N N . PRO A 1 150 ? 12.278 -3.144 -11.113 1.00 77.31 150 PRO A N 1
ATOM 1205 C CA . PRO A 1 150 ? 13.318 -4.117 -10.766 1.00 77.31 150 PRO A CA 1
ATOM 1206 C C . PRO A 1 150 ? 13.308 -4.514 -9.283 1.00 77.31 150 PRO A C 1
ATOM 1208 O O . PRO A 1 150 ? 13.258 -5.701 -8.961 1.00 77.31 150 PRO A O 1
ATOM 1211 N N . ASN A 1 151 ? 13.239 -3.537 -8.373 1.00 82.69 151 ASN A N 1
ATOM 1212 C CA . ASN A 1 151 ? 13.231 -3.798 -6.933 1.00 82.69 151 ASN A CA 1
ATOM 1213 C C . ASN A 1 151 ? 11.957 -4.524 -6.489 1.00 82.69 151 ASN A C 1
ATOM 1215 O O . ASN A 1 151 ? 12.016 -5.465 -5.689 1.00 82.69 151 ASN A O 1
ATOM 1219 N N . THR A 1 152 ? 10.802 -4.110 -7.020 1.00 82.44 152 THR A N 1
ATOM 1220 C CA . THR A 1 152 ? 9.521 -4.766 -6.736 1.00 82.44 152 THR A CA 1
ATOM 1221 C C . THR A 1 152 ? 9.558 -6.214 -7.215 1.00 82.44 152 THR A C 1
ATOM 1223 O O . THR A 1 152 ? 9.248 -7.123 -6.449 1.00 82.44 152 THR A O 1
ATOM 1226 N N . SER A 1 153 ? 10.033 -6.455 -8.438 1.00 78.50 153 SER A N 1
ATOM 1227 C CA . SER A 1 153 ? 10.222 -7.796 -8.989 1.00 78.50 153 SER A CA 1
ATOM 1228 C C . SER A 1 153 ? 11.140 -8.652 -8.112 1.00 78.50 153 SER A C 1
ATOM 1230 O O . SER A 1 153 ? 10.777 -9.783 -7.798 1.00 78.50 153 SER A O 1
ATOM 1232 N N . ASN A 1 154 ? 12.290 -8.134 -7.671 1.00 80.94 154 ASN A N 1
ATOM 1233 C CA . ASN A 1 154 ? 13.199 -8.872 -6.786 1.00 80.94 154 ASN A CA 1
ATOM 1234 C C . ASN A 1 154 ? 12.522 -9.226 -5.453 1.00 80.94 154 ASN A C 1
ATOM 1236 O O . ASN A 1 154 ? 12.577 -10.372 -5.011 1.00 80.94 154 ASN A O 1
ATOM 1240 N N . THR A 1 155 ? 11.767 -8.284 -4.880 1.00 85.56 155 THR A N 1
ATOM 1241 C CA . THR A 1 155 ? 10.975 -8.508 -3.657 1.00 85.56 155 THR A CA 1
ATOM 1242 C C . THR A 1 155 ? 9.960 -9.645 -3.826 1.00 85.56 155 THR A C 1
ATOM 1244 O O . THR A 1 155 ? 9.810 -10.489 -2.938 1.00 85.56 155 THR A O 1
ATOM 1247 N N . LEU A 1 156 ? 9.271 -9.688 -4.974 1.00 82.38 156 LEU A N 1
ATOM 1248 C CA . LEU A 1 156 ? 8.294 -10.727 -5.309 1.00 82.38 156 LEU A CA 1
ATOM 1249 C C . LEU A 1 156 ? 8.964 -12.094 -5.548 1.00 82.38 156 LEU A C 1
ATOM 1251 O O . LEU A 1 156 ? 8.541 -13.091 -4.958 1.00 82.38 156 LEU A O 1
ATOM 1255 N N . ARG A 1 157 ? 10.009 -12.152 -6.390 1.00 75.81 157 ARG A N 1
ATOM 1256 C CA . ARG A 1 157 ? 10.705 -13.396 -6.785 1.00 75.81 157 ARG A CA 1
ATOM 1257 C C . ARG A 1 157 ? 11.349 -14.106 -5.602 1.00 75.81 157 ARG A C 1
ATOM 1259 O O . ARG A 1 157 ? 11.273 -15.327 -5.512 1.00 75.81 157 ARG A O 1
ATOM 1266 N N . GLU A 1 158 ? 11.933 -13.351 -4.681 1.00 72.62 158 GLU A N 1
ATOM 1267 C CA . GLU A 1 158 ? 12.562 -13.906 -3.481 1.00 72.62 158 GLU A CA 1
ATOM 1268 C C . GLU A 1 158 ? 11.543 -14.285 -2.392 1.00 72.62 158 GLU A C 1
ATOM 1270 O O . GLU A 1 158 ? 11.910 -14.781 -1.326 1.00 72.62 158 GLU A O 1
ATOM 1275 N N . THR A 1 159 ? 10.238 -14.113 -2.646 1.00 69.38 159 THR A N 1
ATOM 1276 C CA . THR A 1 159 ? 9.147 -14.385 -1.695 1.00 69.38 159 THR A CA 1
ATOM 1277 C C . THR A 1 159 ? 9.347 -13.703 -0.339 1.00 69.38 159 THR A C 1
ATOM 1279 O O . THR A 1 159 ? 8.978 -14.241 0.705 1.00 69.38 159 THR A O 1
ATOM 1282 N N . LEU A 1 160 ? 9.889 -12.482 -0.358 1.00 78.12 160 LEU A N 1
ATOM 1283 C CA . LEU A 1 160 ? 10.124 -11.644 0.825 1.00 78.12 160 LEU A CA 1
ATOM 1284 C C . LEU A 1 160 ? 8.827 -11.089 1.437 1.00 78.12 160 LEU A C 1
ATOM 1286 O O . LEU A 1 160 ? 8.844 -10.415 2.467 1.00 78.12 160 LEU A O 1
ATOM 1290 N N . LEU A 1 161 ? 7.694 -11.396 0.807 1.00 83.62 161 LEU A N 1
ATOM 1291 C CA . LEU A 1 161 ? 6.383 -10.918 1.191 1.00 83.62 161 LEU A CA 1
ATOM 1292 C C . LEU A 1 161 ? 5.756 -11.744 2.328 1.00 83.62 161 LEU A C 1
ATOM 1294 O O . LEU A 1 161 ? 5.842 -12.976 2.332 1.00 83.62 161 LEU A O 1
ATOM 1298 N N . PRO A 1 162 ? 5.051 -11.078 3.251 1.00 84.31 162 PRO A N 1
ATOM 1299 C CA . PRO A 1 162 ? 4.200 -11.717 4.250 1.00 84.31 162 PRO A CA 1
ATOM 1300 C C . PRO A 1 162 ? 3.000 -12.451 3.629 1.00 84.31 162 PRO A C 1
ATOM 1302 O O . PRO A 1 162 ? 2.531 -12.108 2.546 1.00 84.31 162 PRO A O 1
ATOM 1305 N N . GLU A 1 163 ? 2.438 -13.425 4.349 1.00 85.12 163 GLU A N 1
ATOM 1306 C CA . GLU A 1 163 ? 1.275 -14.197 3.878 1.00 85.12 163 GLU A CA 1
ATOM 1307 C C . GLU A 1 163 ? -0.061 -13.476 4.093 1.00 85.12 163 GLU A C 1
ATOM 1309 O O . GLU A 1 163 ? -1.016 -13.729 3.362 1.00 85.12 163 GLU A O 1
ATOM 1314 N N . GLY A 1 164 ? -0.136 -12.576 5.079 1.00 85.62 164 GLY A N 1
ATOM 1315 C CA . GLY A 1 164 ? -1.366 -11.875 5.472 1.00 85.62 164 GLY A CA 1
ATOM 1316 C C . GLY A 1 164 ? -1.787 -10.718 4.560 1.00 85.62 164 GLY A C 1
ATOM 1317 O O . GLY A 1 164 ? -2.672 -9.951 4.921 1.00 85.62 164 GLY A O 1
ATOM 1318 N N . VAL A 1 165 ? -1.150 -10.537 3.402 1.00 90.25 165 VAL A N 1
ATOM 1319 C CA . VAL A 1 165 ? -1.396 -9.377 2.534 1.00 90.25 165 VAL A CA 1
ATOM 1320 C C . VAL A 1 165 ? -2.740 -9.516 1.818 1.00 90.25 165 VAL A C 1
ATOM 1322 O O . VAL A 1 165 ? -2.873 -10.256 0.844 1.00 90.25 165 VAL A O 1
ATOM 1325 N N . GLN A 1 166 ? -3.737 -8.767 2.292 1.00 90.94 166 GLN A N 1
ATOM 1326 C CA . GLN A 1 166 ? -5.079 -8.736 1.705 1.00 90.94 166 GLN A CA 1
ATOM 1327 C C . GLN A 1 166 ? -5.308 -7.529 0.782 1.00 90.94 166 GLN A C 1
ATOM 1329 O O . GLN A 1 166 ? -6.162 -7.582 -0.106 1.00 90.94 166 GLN A O 1
ATOM 1334 N N . SER A 1 167 ? -4.551 -6.449 0.974 1.00 91.69 167 SER A N 1
ATOM 1335 C CA . SER A 1 167 ? -4.673 -5.214 0.201 1.00 91.69 167 SER A CA 1
ATOM 1336 C C . SER A 1 167 ? -3.307 -4.749 -0.274 1.00 91.69 167 SER A C 1
ATOM 1338 O O . SER A 1 167 ? -2.389 -4.616 0.538 1.00 91.69 167 SER A O 1
ATOM 1340 N N . ILE A 1 168 ? -3.199 -4.437 -1.563 1.00 89.75 168 ILE A N 1
ATOM 1341 C CA . ILE A 1 168 ? -1.999 -3.830 -2.148 1.00 89.75 168 ILE A CA 1
ATOM 1342 C C . ILE A 1 168 ? -2.326 -2.491 -2.802 1.00 89.75 168 ILE A C 1
ATOM 1344 O O . ILE A 1 168 ? -3.433 -2.300 -3.298 1.00 89.75 168 ILE A O 1
ATOM 1348 N N . PHE A 1 169 ? -1.350 -1.595 -2.840 1.00 87.38 169 PHE A N 1
ATOM 1349 C CA . PHE A 1 169 ? -1.363 -0.382 -3.644 1.00 87.38 169 PHE A CA 1
ATOM 1350 C C . PHE A 1 169 ? -0.089 -0.337 -4.483 1.00 87.38 169 PHE A C 1
ATOM 1352 O O . PHE A 1 169 ? 1.006 -0.396 -3.928 1.00 87.38 169 PHE A O 1
ATOM 1359 N N . MET A 1 170 ? -0.237 -0.271 -5.804 1.00 80.94 170 MET A N 1
ATOM 1360 C CA . MET A 1 170 ? 0.878 -0.109 -6.737 1.00 80.94 170 MET A CA 1
ATOM 1361 C C . MET A 1 170 ? 0.936 1.349 -7.181 1.00 80.94 170 MET A C 1
ATOM 1363 O O . MET A 1 170 ? 0.014 1.827 -7.843 1.00 80.94 170 MET A O 1
ATOM 1367 N N . THR A 1 171 ? 2.006 2.049 -6.813 1.00 77.06 171 THR A N 1
ATOM 1368 C CA . THR A 1 171 ? 2.224 3.436 -7.236 1.00 77.06 171 THR A CA 1
ATOM 1369 C C . THR A 1 171 ? 2.698 3.501 -8.682 1.00 77.06 171 THR A C 1
ATOM 1371 O O . THR A 1 171 ? 3.281 2.550 -9.212 1.00 77.06 171 THR A O 1
ATOM 1374 N N . LYS A 1 172 ? 2.556 4.685 -9.280 1.00 71.62 172 LYS A N 1
ATOM 1375 C CA . LYS A 1 172 ? 3.056 5.013 -10.619 1.00 71.62 172 LYS A CA 1
ATOM 1376 C C . LYS A 1 172 ? 4.538 4.667 -10.835 1.00 71.62 172 LYS A C 1
ATOM 1378 O O . LYS A 1 172 ? 4.894 4.184 -11.903 1.00 71.62 172 LYS A O 1
ATOM 1383 N N . SER A 1 173 ? 5.396 4.831 -9.824 1.00 69.00 173 SER A N 1
ATOM 1384 C CA . SER A 1 173 ? 6.833 4.500 -9.895 1.00 69.00 173 SER A CA 1
ATOM 1385 C C . SER A 1 173 ? 7.130 3.026 -10.204 1.00 69.00 173 SER A C 1
ATOM 1387 O O . SER A 1 173 ? 8.192 2.725 -10.738 1.00 69.00 173 SER A O 1
ATOM 1389 N N . ASN A 1 174 ? 6.194 2.102 -9.955 1.00 71.88 174 ASN A N 1
ATOM 1390 C CA . ASN A 1 174 ? 6.357 0.708 -10.390 1.00 71.88 174 ASN A CA 1
ATOM 1391 C C . ASN A 1 174 ? 6.218 0.550 -11.904 1.00 71.88 174 ASN A C 1
ATOM 1393 O O . ASN A 1 174 ? 6.647 -0.458 -12.453 1.00 71.88 174 ASN A O 1
ATOM 1397 N N . PHE A 1 175 ? 5.596 1.515 -12.571 1.00 66.25 175 PHE A N 1
ATOM 1398 C CA . PHE A 1 175 ? 5.294 1.486 -13.998 1.00 66.25 175 PHE A CA 1
ATOM 1399 C C . PHE A 1 175 ? 6.181 2.468 -14.778 1.00 66.25 175 PHE A C 1
ATOM 1401 O O . PHE A 1 175 ? 6.542 2.194 -15.920 1.00 66.25 175 PHE A O 1
ATOM 1408 N N . LEU A 1 176 ? 6.594 3.559 -14.126 1.00 53.94 176 LEU A N 1
ATOM 1409 C CA . LEU A 1 176 ? 7.565 4.536 -14.602 1.00 53.94 176 LEU A CA 1
ATOM 1410 C C . LEU A 1 176 ? 8.996 4.052 -14.355 1.00 53.94 176 LEU A C 1
ATOM 1412 O O . LEU A 1 176 ? 9.532 4.172 -13.255 1.00 53.94 176 LEU A O 1
ATOM 1416 N N . GLY A 1 177 ? 9.660 3.554 -15.388 1.00 48.38 177 GLY A N 1
ATOM 1417 C CA . GLY A 1 177 ? 11.113 3.431 -15.386 1.00 48.38 177 GLY A CA 1
ATOM 1418 C C . GLY A 1 177 ? 11.685 4.179 -16.577 1.00 48.38 177 GLY A C 1
ATOM 1419 O O . GLY A 1 177 ? 11.237 3.943 -17.690 1.00 48.38 177 GLY A O 1
ATOM 1420 N N . LYS A 1 178 ? 12.745 4.976 -16.378 1.00 39.62 178 LYS A N 1
ATOM 1421 C CA . LYS A 1 178 ? 13.611 5.527 -17.452 1.00 39.62 178 LYS A CA 1
ATOM 1422 C C . LYS A 1 178 ? 14.158 4.452 -18.421 1.00 39.62 178 LYS A C 1
ATOM 1424 O O . LYS A 1 178 ? 14.763 4.785 -19.427 1.00 39.62 178 LYS A O 1
ATOM 1429 N N . TYR A 1 179 ? 13.967 3.173 -18.094 1.00 41.09 179 TYR A N 1
ATOM 1430 C CA . TYR A 1 179 ? 14.565 1.996 -18.727 1.00 41.09 179 TYR A CA 1
ATOM 1431 C C . TYR A 1 179 ? 13.535 1.010 -19.279 1.00 41.09 179 TYR A C 1
ATOM 1433 O O . TYR A 1 179 ? 13.895 -0.092 -19.686 1.00 41.09 179 TYR A O 1
ATOM 1441 N N . THR A 1 180 ? 12.254 1.387 -19.314 1.00 41.78 180 THR A N 1
ATOM 1442 C CA . THR A 1 180 ? 11.232 0.620 -20.043 1.00 41.78 180 THR A CA 1
ATOM 1443 C C . THR A 1 180 ? 11.398 0.726 -21.566 1.00 41.78 180 THR A C 1
ATOM 1445 O O . THR A 1 180 ? 10.702 0.025 -22.298 1.00 41.78 180 THR A O 1
ATOM 1448 N N . GLU A 1 181 ? 12.348 1.542 -22.045 1.00 35.84 181 GLU A N 1
ATOM 1449 C CA . GLU A 1 181 ? 12.682 1.711 -23.465 1.00 35.84 181 GLU A CA 1
ATOM 1450 C C . GLU A 1 181 ? 13.490 0.541 -24.065 1.00 35.84 181 GLU A C 1
ATOM 1452 O O . GLU A 1 181 ? 13.463 0.344 -25.280 1.00 35.84 181 GLU A O 1
ATOM 1457 N N . GLU A 1 182 ? 14.146 -0.305 -23.259 1.00 36.22 182 GLU A N 1
ATOM 1458 C CA . GLU A 1 182 ? 14.853 -1.489 -23.771 1.00 36.22 182 GLU A CA 1
ATOM 1459 C C . GLU A 1 182 ? 13.993 -2.762 -23.656 1.00 36.22 182 GLU A C 1
ATOM 1461 O O . GLU A 1 182 ? 14.065 -3.514 -22.693 1.00 36.22 182 GLU A O 1
ATOM 1466 N N . PHE A 1 183 ? 13.189 -3.025 -24.692 1.00 37.44 183 PHE A N 1
ATOM 1467 C CA . PHE A 1 183 ? 12.632 -4.347 -25.039 1.00 37.44 183 PHE A CA 1
ATOM 1468 C C . PHE A 1 183 ? 11.712 -5.063 -24.024 1.00 37.44 183 PHE A C 1
ATOM 1470 O O . PHE A 1 183 ? 11.639 -6.292 -24.023 1.00 37.44 183 PHE A O 1
ATOM 1477 N N . TYR A 1 184 ? 10.896 -4.346 -23.255 1.00 40.78 184 TYR A N 1
ATOM 1478 C CA . TYR A 1 184 ? 9.828 -4.952 -22.439 1.00 40.78 184 TYR A CA 1
ATOM 1479 C C . TYR A 1 184 ? 8.521 -5.089 -23.233 1.00 40.78 184 TYR A C 1
ATOM 1481 O O . TYR A 1 184 ? 7.459 -4.628 -22.821 1.00 40.78 184 TYR A O 1
ATOM 1489 N N . TRP A 1 185 ? 8.599 -5.701 -24.416 1.00 34.91 185 TRP A N 1
ATOM 1490 C CA . TRP A 1 185 ? 7.414 -5.980 -25.222 1.00 34.91 185 TRP A CA 1
ATOM 1491 C C . TRP A 1 185 ? 6.538 -7.000 -24.491 1.00 34.91 185 TRP A C 1
ATOM 1493 O O . TRP A 1 185 ? 7.039 -7.980 -23.939 1.00 34.91 185 TRP A O 1
ATOM 1503 N N . GLY A 1 186 ? 5.226 -6.748 -24.473 1.00 37.28 186 GLY A N 1
ATOM 1504 C CA . GLY A 1 186 ? 4.233 -7.667 -23.918 1.00 37.28 186 GLY A CA 1
ATOM 1505 C C . GLY A 1 186 ? 4.347 -9.088 -24.495 1.00 37.28 186 GLY A C 1
ATOM 1506 O O . GLY A 1 186 ? 5.053 -9.307 -25.482 1.00 37.28 186 GLY A O 1
ATOM 1507 N N . PRO A 1 187 ? 3.653 -10.067 -23.889 1.00 34.75 187 PRO A N 1
ATOM 1508 C CA . PRO A 1 187 ? 3.821 -11.479 -24.220 1.00 34.75 187 PRO A CA 1
ATOM 1509 C C . PRO A 1 187 ? 3.689 -11.733 -25.726 1.00 34.75 187 PRO A C 1
ATOM 1511 O O . PRO A 1 187 ? 2.753 -11.258 -26.375 1.00 34.75 187 PRO A O 1
ATOM 1514 N N . VAL A 1 188 ? 4.625 -12.509 -26.277 1.00 35.94 188 VAL A N 1
ATOM 1515 C CA . VAL A 1 188 ? 4.585 -12.936 -27.678 1.00 35.94 188 VAL A CA 1
ATOM 1516 C C . VAL A 1 188 ? 3.417 -13.922 -27.844 1.00 35.94 188 VAL A C 1
ATOM 1518 O O . VAL A 1 188 ? 3.243 -14.802 -26.990 1.00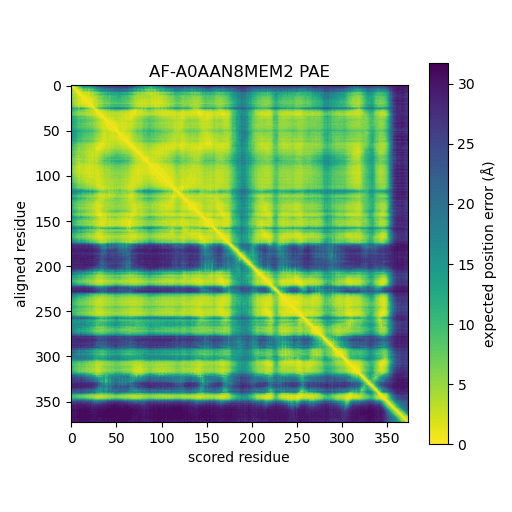 35.94 188 VAL A O 1
ATOM 1521 N N . PRO A 1 189 ? 2.607 -13.838 -28.918 1.00 33.03 189 PRO A N 1
ATOM 1522 C CA . PRO A 1 189 ? 1.505 -14.771 -29.144 1.00 33.03 189 PRO A CA 1
ATOM 1523 C C . PRO A 1 189 ? 2.003 -16.226 -29.133 1.00 33.03 189 PRO A C 1
ATOM 1525 O O . PRO A 1 189 ? 2.765 -16.636 -30.006 1.00 33.03 189 PRO A O 1
ATOM 1528 N N . GLY A 1 190 ? 1.582 -17.003 -28.129 1.00 35.75 190 GLY A N 1
ATOM 1529 C CA . GLY A 1 190 ? 1.979 -18.405 -27.936 1.00 35.75 190 GLY A CA 1
ATOM 1530 C C . GLY A 1 190 ? 2.719 -18.703 -26.627 1.00 35.75 190 GLY A C 1
ATOM 1531 O O . GLY A 1 190 ? 2.843 -19.875 -26.271 1.00 35.75 190 GLY A O 1
ATOM 1532 N N . GLN A 1 191 ? 3.162 -17.688 -25.876 1.00 37.44 191 GLN A N 1
ATOM 1533 C CA . GLN A 1 191 ? 3.650 -17.888 -24.509 1.00 37.44 191 GLN A CA 1
ATOM 1534 C C . GLN A 1 191 ? 2.487 -18.154 -23.547 1.00 37.44 191 GLN A C 1
ATOM 1536 O O . GLN A 1 191 ? 1.486 -17.438 -23.519 1.00 37.44 191 GLN A O 1
ATOM 1541 N N . ILE A 1 192 ? 2.624 -19.211 -22.745 1.00 34.09 192 ILE A N 1
ATOM 1542 C CA . ILE A 1 192 ? 1.705 -19.512 -21.648 1.00 34.09 192 ILE A CA 1
ATOM 1543 C C . ILE A 1 192 ? 1.921 -18.441 -20.576 1.00 34.09 192 ILE A C 1
ATOM 1545 O O . ILE A 1 192 ? 3.012 -18.332 -20.019 1.00 34.09 192 ILE A O 1
ATOM 1549 N N . TYR A 1 193 ? 0.878 -17.661 -20.294 1.00 36.72 193 TYR A N 1
ATOM 1550 C CA . TYR A 1 193 ? 0.855 -16.705 -19.190 1.00 36.72 193 TYR A CA 1
ATOM 1551 C C . TYR A 1 193 ? 1.346 -17.366 -17.887 1.00 36.72 193 TYR A C 1
ATOM 1553 O O . TYR A 1 193 ? 0.788 -18.377 -17.461 1.00 36.72 193 TYR A O 1
ATOM 1561 N N . GLY A 1 194 ? 2.366 -16.784 -17.242 1.00 38.69 194 GLY A N 1
ATOM 1562 C CA . GLY A 1 194 ? 2.799 -17.183 -15.895 1.00 38.69 194 GLY A CA 1
ATOM 1563 C C . GLY A 1 194 ? 3.948 -18.188 -15.796 1.00 38.69 194 GLY A C 1
ATOM 1564 O O . GLY A 1 194 ? 3.987 -18.952 -14.834 1.00 38.69 194 GLY A O 1
ATOM 1565 N N . SER A 1 195 ? 4.902 -18.188 -16.734 1.00 34.97 195 SER A N 1
ATOM 1566 C CA . SER A 1 195 ? 6.168 -18.909 -16.534 1.00 34.97 195 SER A CA 1
ATOM 1567 C C . SER A 1 195 ? 7.029 -18.203 -15.467 1.00 34.97 195 SER A C 1
ATOM 1569 O O . SER A 1 195 ? 7.403 -17.048 -15.671 1.00 34.97 195 SER A O 1
ATOM 1571 N N . PRO A 1 196 ? 7.415 -18.873 -14.363 1.00 40.66 196 PRO A N 1
ATOM 1572 C CA . PRO A 1 196 ? 8.268 -18.293 -13.315 1.00 40.66 196 PRO A CA 1
ATOM 1573 C C . PRO A 1 196 ? 9.694 -17.954 -13.778 1.00 40.66 196 PRO A C 1
ATOM 1575 O O . PRO A 1 196 ? 10.445 -17.320 -13.043 1.00 40.66 196 PRO A O 1
ATOM 1578 N N . ASN A 1 197 ? 10.078 -18.413 -14.974 1.00 37.03 197 ASN A N 1
ATOM 1579 C CA . ASN A 1 197 ? 11.439 -18.342 -15.500 1.00 37.03 197 ASN A CA 1
ATOM 1580 C C . ASN A 1 197 ? 11.645 -17.220 -16.529 1.00 37.03 197 ASN A C 1
ATOM 1582 O O . ASN A 1 197 ? 12.656 -17.239 -17.228 1.00 37.03 197 ASN A O 1
ATOM 1586 N N . GLU A 1 198 ? 10.717 -16.270 -16.674 1.00 42.22 198 GLU A N 1
ATOM 1587 C CA . GLU A 1 198 ? 10.944 -15.132 -17.569 1.00 42.22 198 GLU A CA 1
ATOM 1588 C C . GLU A 1 198 ? 11.864 -14.089 -16.921 1.00 42.22 198 GLU A C 1
ATOM 1590 O O . GLU A 1 198 ? 11.523 -13.509 -15.882 1.00 42.22 198 GLU A O 1
ATOM 1595 N N . PRO A 1 199 ? 13.038 -13.821 -17.519 1.00 41.59 199 PRO A N 1
ATOM 1596 C CA . PRO A 1 199 ? 13.859 -12.716 -17.095 1.00 41.59 199 PRO A CA 1
ATOM 1597 C C . PRO A 1 199 ? 13.200 -11.448 -17.656 1.00 41.59 199 PRO A C 1
ATOM 1599 O O . PRO A 1 199 ? 13.208 -11.202 -18.856 1.00 41.59 199 PRO A O 1
ATOM 1602 N N . PHE A 1 200 ? 12.622 -10.656 -16.753 1.00 42.31 200 PHE A N 1
ATOM 1603 C CA . PHE A 1 200 ? 12.326 -9.223 -16.899 1.00 42.31 200 PHE A CA 1
ATOM 1604 C C . PHE A 1 200 ? 10.953 -8.765 -17.441 1.00 42.31 200 PHE A C 1
ATOM 1606 O O . PHE A 1 200 ? 10.474 -7.733 -16.984 1.00 42.31 200 PHE A O 1
ATOM 1613 N N . SER A 1 201 ? 10.210 -9.481 -18.276 1.00 42.06 201 SER A N 1
ATOM 1614 C CA . SER A 1 201 ? 8.982 -8.917 -18.874 1.00 42.06 201 SER A CA 1
ATOM 1615 C C . SER A 1 201 ? 7.736 -9.050 -17.995 1.00 42.06 201 SER A C 1
ATOM 1617 O O . SER A 1 201 ? 7.164 -10.124 -17.978 1.00 42.06 201 SER A O 1
ATOM 1619 N N . TRP A 1 202 ? 7.283 -7.983 -17.315 1.00 44.09 202 TRP A N 1
ATOM 1620 C CA . TRP A 1 202 ? 5.868 -7.625 -17.008 1.00 44.09 202 TRP A CA 1
ATOM 1621 C C . TRP A 1 202 ? 4.910 -8.635 -16.297 1.00 44.09 202 TRP A C 1
ATOM 1623 O O . TRP A 1 202 ? 3.858 -8.264 -15.775 1.00 44.09 202 TRP A O 1
ATOM 1633 N N . ILE A 1 203 ? 5.279 -9.909 -16.196 1.00 42.34 203 ILE A N 1
ATOM 1634 C CA . ILE A 1 203 ? 4.483 -11.071 -15.783 1.00 42.34 203 ILE A CA 1
ATOM 1635 C C . ILE A 1 203 ? 4.495 -11.252 -14.259 1.00 42.34 203 ILE A C 1
ATOM 1637 O O . ILE A 1 203 ? 3.647 -11.961 -13.713 1.00 42.34 203 ILE A O 1
ATOM 1641 N N . GLY A 1 204 ? 5.380 -10.544 -13.550 1.00 46.94 204 GLY A N 1
ATOM 1642 C CA . GLY A 1 204 ? 5.375 -10.498 -12.087 1.00 46.94 204 GLY A CA 1
ATOM 1643 C C . GLY A 1 204 ? 4.121 -9.826 -11.516 1.00 46.94 204 GLY A C 1
ATOM 1644 O O . GLY A 1 204 ? 3.596 -10.280 -10.502 1.00 46.94 204 GLY A O 1
ATOM 1645 N N . LEU A 1 205 ? 3.585 -8.800 -12.195 1.00 53.34 205 LEU A N 1
ATOM 1646 C CA . LEU A 1 205 ? 2.375 -8.105 -11.746 1.00 53.34 205 LEU A CA 1
ATOM 1647 C C . LEU A 1 205 ? 1.080 -8.776 -12.230 1.00 53.34 205 LEU A C 1
ATOM 1649 O O . LEU A 1 205 ? 0.121 -8.864 -11.473 1.00 53.34 205 LEU A O 1
ATOM 1653 N N . ALA A 1 206 ? 1.045 -9.335 -13.444 1.00 52.34 206 ALA A N 1
ATOM 1654 C CA . 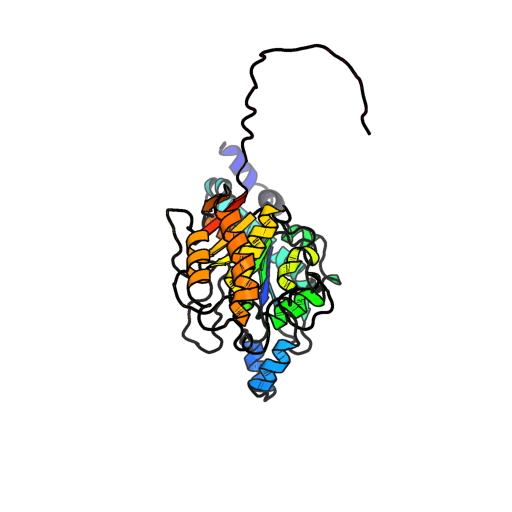ALA A 1 206 ? -0.133 -10.067 -13.938 1.00 52.34 206 ALA A CA 1
ATOM 1655 C C . ALA A 1 206 ? -0.453 -11.346 -13.128 1.00 52.34 206 ALA A C 1
ATOM 1657 O O . ALA A 1 206 ? -1.551 -11.894 -13.218 1.00 52.34 206 ALA A O 1
ATOM 1658 N N . ASN A 1 207 ? 0.496 -11.795 -12.302 1.00 59.53 207 ASN A N 1
ATOM 1659 C CA . ASN A 1 207 ? 0.375 -12.948 -11.418 1.00 59.53 207 ASN A CA 1
ATOM 1660 C C . ASN A 1 207 ? 0.453 -12.578 -9.932 1.00 59.53 207 ASN A C 1
ATOM 1662 O O . ASN A 1 207 ? 0.821 -13.426 -9.125 1.00 59.53 207 ASN A O 1
ATOM 1666 N N . LEU A 1 208 ? 0.099 -11.349 -9.527 1.00 68.94 208 LEU A N 1
ATOM 1667 C CA . LEU A 1 208 ? 0.135 -10.962 -8.103 1.00 68.94 208 LEU A CA 1
ATOM 1668 C C . LEU A 1 208 ? -0.636 -11.936 -7.206 1.00 68.94 208 LEU A C 1
ATOM 1670 O O . LEU A 1 208 ? -0.192 -12.229 -6.101 1.00 68.94 208 LEU A O 1
ATOM 1674 N N . TYR A 1 209 ? -1.726 -12.521 -7.703 1.00 64.62 209 TYR A N 1
ATOM 1675 C CA . TYR A 1 209 ? -2.477 -13.561 -6.995 1.00 64.62 209 TYR A CA 1
ATOM 1676 C C . TYR A 1 209 ? -1.649 -14.828 -6.679 1.00 64.62 209 TYR A C 1
ATOM 1678 O O . TYR A 1 209 ? -1.962 -15.544 -5.731 1.00 64.62 209 TYR A O 1
ATOM 1686 N N . GLN A 1 210 ? -0.589 -15.119 -7.441 1.00 68.31 210 GLN A N 1
ATOM 1687 C CA . GLN A 1 210 ? 0.333 -16.227 -7.165 1.00 68.31 210 GLN A CA 1
ATOM 1688 C C . GLN A 1 210 ? 1.268 -15.906 -5.992 1.00 68.31 210 GLN A C 1
ATOM 1690 O O . GLN A 1 210 ? 1.637 -16.803 -5.235 1.00 68.31 210 GLN A O 1
ATOM 1695 N N . TYR A 1 211 ? 1.620 -14.630 -5.815 1.00 75.75 211 TYR A N 1
ATOM 1696 C CA . TYR A 1 211 ? 2.443 -14.160 -4.700 1.00 75.75 211 TYR A CA 1
ATOM 1697 C C . TYR A 1 211 ? 1.612 -13.900 -3.434 1.00 75.75 211 TYR A C 1
ATOM 1699 O O . TYR A 1 211 ? 2.119 -14.050 -2.322 1.00 75.75 211 TYR A O 1
ATOM 1707 N N . PHE A 1 212 ? 0.326 -13.573 -3.591 1.00 82.81 212 PHE A N 1
ATOM 1708 C CA . PHE A 1 212 ? -0.580 -13.219 -2.503 1.00 82.81 212 PHE A CA 1
ATOM 1709 C C . PHE A 1 212 ? -1.787 -14.152 -2.427 1.00 82.81 212 PHE A C 1
ATOM 1711 O O . PHE A 1 212 ? -2.796 -13.971 -3.106 1.00 82.81 212 PHE A O 1
ATOM 1718 N N . ARG A 1 213 ? -1.717 -15.123 -1.514 1.00 79.81 213 ARG A N 1
ATOM 1719 C CA . ARG A 1 213 ? -2.744 -16.164 -1.348 1.00 79.81 213 ARG A CA 1
ATOM 1720 C C . ARG A 1 213 ? -4.130 -15.630 -0.961 1.00 79.81 213 ARG A C 1
ATOM 1722 O O . ARG A 1 213 ? -5.129 -16.278 -1.257 1.00 79.81 213 ARG A O 1
ATOM 1729 N N . VAL A 1 214 ? -4.187 -14.506 -0.251 1.00 87.31 214 VAL A N 1
ATOM 1730 C CA . VAL A 1 214 ? -5.426 -13.942 0.316 1.00 87.31 214 VAL A CA 1
ATOM 1731 C C . VAL A 1 214 ? -5.729 -12.540 -0.208 1.00 87.31 214 VAL A C 1
ATOM 1733 O O . VAL A 1 214 ? -6.498 -11.806 0.414 1.00 87.31 214 VAL A O 1
ATOM 1736 N N . LEU A 1 215 ? -5.140 -12.164 -1.348 1.00 89.75 215 LEU A N 1
ATOM 1737 C CA . LEU A 1 215 ? -5.371 -10.861 -1.958 1.00 89.75 215 LEU A CA 1
ATOM 1738 C C . LEU A 1 215 ? -6.865 -10.654 -2.211 1.00 89.75 215 LEU A C 1
ATOM 1740 O O . LEU A 1 215 ? -7.506 -11.429 -2.912 1.00 89.75 215 LEU A O 1
ATOM 1744 N N . GLY A 1 216 ? -7.428 -9.607 -1.619 1.00 90.50 216 GLY A N 1
ATOM 1745 C CA . GLY A 1 216 ? -8.833 -9.248 -1.779 1.00 90.50 216 GLY A CA 1
ATOM 1746 C C . GLY A 1 216 ? -9.033 -7.888 -2.432 1.00 90.50 216 GLY A C 1
ATOM 1747 O O . GLY A 1 216 ? -10.130 -7.624 -2.924 1.00 90.50 216 GLY A O 1
ATOM 1748 N N . LYS A 1 217 ? -8.007 -7.034 -2.428 1.00 92.38 217 LYS A N 1
ATOM 1749 C CA . LYS A 1 217 ? -8.114 -5.639 -2.841 1.00 92.38 217 LYS A CA 1
ATOM 1750 C C . LYS A 1 217 ? -6.840 -5.130 -3.508 1.00 92.38 217 LYS A C 1
ATOM 1752 O O . LYS A 1 217 ? -5.740 -5.361 -3.006 1.00 92.38 217 LYS A O 1
ATOM 1757 N N . VAL A 1 218 ? -7.006 -4.398 -4.606 1.00 90.31 218 VAL A N 1
ATOM 1758 C CA . VAL A 1 218 ? -5.906 -3.776 -5.355 1.00 90.31 218 VAL A CA 1
ATOM 1759 C C . VAL A 1 218 ? -6.218 -2.303 -5.569 1.00 90.31 218 VAL A C 1
ATOM 1761 O O . VAL A 1 218 ? -7.261 -1.974 -6.116 1.00 90.31 218 VAL A O 1
ATOM 1764 N N . ALA A 1 219 ? -5.318 -1.421 -5.156 1.00 88.81 219 ALA A N 1
ATOM 1765 C CA . ALA A 1 219 ? -5.358 -0.010 -5.502 1.00 88.81 219 ALA A CA 1
ATOM 1766 C C . ALA A 1 219 ? -4.386 0.276 -6.656 1.00 88.81 219 ALA A C 1
ATOM 1768 O O . ALA A 1 219 ? -3.252 -0.220 -6.657 1.00 88.81 219 ALA A O 1
ATOM 1769 N N . VAL A 1 220 ? -4.839 1.073 -7.618 1.00 81.75 220 VAL A N 1
ATOM 1770 C CA . VAL A 1 220 ? -4.119 1.459 -8.834 1.00 81.75 220 VAL A CA 1
ATOM 1771 C C . VAL A 1 220 ? -4.074 2.978 -8.908 1.00 81.75 220 VAL A C 1
ATOM 1773 O O . VAL A 1 220 ? -5.115 3.625 -8.782 1.00 81.75 220 VAL A O 1
ATOM 1776 N N . THR A 1 221 ? -2.887 3.550 -9.115 1.00 79.25 221 THR A N 1
ATOM 1777 C CA . THR A 1 221 ? -2.770 4.983 -9.408 1.00 79.25 221 THR A CA 1
ATOM 1778 C C . THR A 1 221 ? -3.339 5.295 -10.798 1.00 79.25 221 THR A C 1
ATOM 1780 O O . THR A 1 221 ? -2.964 4.651 -11.772 1.00 79.25 221 THR A O 1
ATOM 1783 N N . MET A 1 222 ? -4.217 6.289 -10.878 1.00 75.25 222 MET A N 1
ATOM 1784 C CA . MET A 1 222 ? -4.789 6.907 -12.072 1.00 75.25 222 MET A CA 1
ATOM 1785 C C . MET A 1 222 ? -4.157 8.287 -12.277 1.00 75.25 222 MET A C 1
ATOM 1787 O O . MET A 1 222 ? -3.802 8.954 -11.306 1.00 75.25 222 MET A O 1
ATOM 1791 N N . ARG A 1 223 ? -4.065 8.752 -13.524 1.00 67.06 223 ARG A N 1
ATOM 1792 C CA . ARG A 1 223 ? -3.665 10.133 -13.835 1.00 67.06 223 ARG A CA 1
ATOM 1793 C C . ARG A 1 223 ? -4.878 11.067 -13.867 1.00 67.06 223 ARG A C 1
ATOM 1795 O O . ARG A 1 223 ? -5.989 10.619 -14.141 1.00 67.06 223 ARG A O 1
ATOM 1802 N N . GLY A 1 224 ? -4.661 12.352 -13.585 1.00 51.38 224 GLY A N 1
ATOM 1803 C CA . GLY A 1 224 ? -5.658 13.409 -13.799 1.00 51.38 224 GLY A CA 1
ATOM 1804 C C . GLY A 1 224 ? -5.552 14.098 -15.168 1.00 51.38 224 GLY A C 1
ATOM 1805 O O . GLY A 1 224 ? -6.506 14.750 -15.590 1.00 51.38 224 GLY A O 1
ATOM 1806 N N . ASP A 1 225 ? -4.432 13.935 -15.885 1.00 50.00 225 ASP A N 1
ATOM 1807 C CA . ASP A 1 225 ? -4.076 14.719 -17.069 1.00 50.00 225 ASP A CA 1
ATOM 1808 C C . ASP A 1 225 ? -3.737 13.880 -18.327 1.00 50.00 225 ASP A C 1
ATOM 1810 O O . ASP A 1 225 ? -3.151 12.799 -18.283 1.00 50.00 225 ASP A O 1
ATOM 1814 N N . SER A 1 226 ? -4.131 14.406 -19.494 1.00 44.50 226 SER A N 1
ATOM 1815 C CA . SER A 1 226 ? -4.212 13.726 -20.799 1.00 44.50 226 SER A CA 1
ATOM 1816 C C . SER A 1 226 ? -2.889 13.655 -21.582 1.00 44.50 226 SER A C 1
ATOM 1818 O O . SER A 1 226 ? -2.882 13.893 -22.795 1.00 44.50 226 SER A O 1
ATOM 1820 N N . THR A 1 227 ? -1.755 13.416 -20.923 1.00 43.16 227 THR A N 1
ATOM 1821 C CA . THR A 1 227 ? -0.467 13.284 -21.626 1.00 43.16 227 THR A CA 1
ATOM 1822 C C . THR A 1 227 ? -0.146 11.831 -21.977 1.00 43.16 227 THR A C 1
ATOM 1824 O O . THR A 1 227 ? -0.313 10.919 -21.169 1.00 43.16 227 THR A O 1
ATOM 1827 N N . LEU A 1 228 ? 0.309 11.637 -23.222 1.00 44.84 228 LEU A N 1
ATOM 1828 C CA . LEU A 1 228 ? 0.858 10.383 -23.743 1.00 44.84 228 LEU A CA 1
ATOM 1829 C C . LEU A 1 228 ? 2.093 9.989 -22.924 1.00 44.84 228 LEU A C 1
ATOM 1831 O O . LEU A 1 228 ? 2.885 10.870 -22.595 1.00 44.84 228 LEU A O 1
ATOM 1835 N N . LEU A 1 229 ? 2.268 8.686 -22.687 1.00 46.41 229 LEU A N 1
ATOM 1836 C CA . LEU A 1 229 ? 3.278 8.014 -21.846 1.00 46.41 229 LEU A CA 1
ATOM 1837 C C . LEU A 1 229 ? 2.752 7.640 -20.457 1.00 46.41 229 LEU A C 1
ATOM 1839 O O . LEU A 1 229 ? 2.948 8.374 -19.489 1.00 46.41 229 LEU A O 1
ATOM 1843 N N . ASP A 1 230 ? 2.054 6.498 -20.402 1.00 55.19 230 ASP A N 1
ATOM 1844 C CA . ASP A 1 230 ? 2.364 5.380 -19.491 1.00 55.19 230 ASP A CA 1
ATOM 1845 C C . ASP A 1 230 ? 1.449 4.174 -19.794 1.00 55.19 230 ASP A C 1
ATOM 1847 O O . ASP A 1 230 ? 0.590 3.793 -18.995 1.00 55.19 230 ASP A O 1
ATOM 1851 N N . ASP A 1 231 ? 1.645 3.538 -20.957 1.00 57.19 231 ASP A N 1
ATOM 1852 C CA . ASP A 1 231 ? 0.911 2.348 -21.440 1.00 57.19 231 ASP A CA 1
ATOM 1853 C C . ASP A 1 231 ? 0.730 1.266 -20.356 1.00 57.19 231 ASP A C 1
ATOM 1855 O O . ASP A 1 231 ? -0.258 0.528 -20.305 1.00 57.19 231 ASP A O 1
ATOM 1859 N N . TYR A 1 232 ? 1.701 1.189 -19.452 1.00 62.22 232 TYR A N 1
ATOM 1860 C CA . TYR A 1 232 ? 1.806 0.221 -18.375 1.00 62.22 232 TYR A CA 1
ATOM 1861 C C . TYR A 1 232 ? 0.767 0.395 -17.255 1.00 62.22 232 TYR A C 1
ATOM 1863 O O . TYR A 1 232 ? 0.310 -0.604 -16.694 1.00 62.22 232 TYR A O 1
ATOM 1871 N N . VAL A 1 233 ? 0.348 1.624 -16.942 1.00 67.44 233 VAL A N 1
ATOM 1872 C CA . VAL A 1 233 ? -0.673 1.867 -15.907 1.00 67.44 233 VAL A CA 1
ATOM 1873 C C . VAL A 1 233 ? -2.032 1.348 -16.379 1.00 67.44 233 VAL A C 1
ATOM 1875 O O . VAL A 1 233 ? -2.707 0.614 -15.652 1.00 67.44 233 VAL A O 1
ATOM 1878 N N . TYR A 1 234 ? -2.401 1.640 -17.630 1.00 72.94 234 TYR A N 1
ATOM 1879 C CA . TYR A 1 234 ? -3.660 1.181 -18.219 1.00 72.94 234 TYR A CA 1
ATOM 1880 C C . TYR A 1 234 ? -3.715 -0.337 -18.377 1.00 72.94 234 TYR A C 1
ATOM 1882 O O . TYR A 1 234 ? -4.749 -0.951 -18.117 1.00 72.94 234 TYR A O 1
ATOM 1890 N N . TRP A 1 235 ? -2.601 -0.981 -18.723 1.00 71.69 235 TRP A N 1
ATOM 1891 C CA . TRP A 1 235 ? -2.539 -2.438 -18.716 1.00 71.69 235 TRP A CA 1
ATOM 1892 C C . TRP A 1 235 ? -2.776 -3.041 -17.324 1.00 71.69 235 TRP A C 1
ATOM 1894 O O . TRP A 1 235 ? -3.511 -4.022 -17.198 1.00 71.69 235 TRP A O 1
ATOM 1904 N N . PHE A 1 236 ? -2.172 -2.473 -16.274 1.00 76.12 236 PHE A N 1
ATOM 1905 C CA . PHE A 1 236 ? -2.348 -2.979 -14.910 1.00 76.12 236 PHE A CA 1
ATOM 1906 C C . PHE A 1 236 ? -3.785 -2.787 -14.430 1.00 76.12 236 PHE A C 1
ATOM 1908 O O . PHE A 1 236 ? -4.359 -3.667 -13.791 1.00 76.12 236 PHE A O 1
ATOM 1915 N N . LEU A 1 237 ? -4.390 -1.662 -14.801 1.00 80.12 237 LEU A N 1
ATOM 1916 C CA . LEU A 1 237 ? -5.796 -1.391 -14.571 1.00 80.12 237 LEU A CA 1
ATOM 1917 C C . LEU A 1 237 ? -6.691 -2.455 -15.230 1.00 80.12 237 LEU A C 1
ATOM 1919 O O . LEU A 1 237 ? -7.527 -3.049 -14.551 1.00 80.12 237 LEU A O 1
ATOM 1923 N N . LEU A 1 238 ? -6.491 -2.755 -16.520 1.00 78.31 238 LEU A N 1
ATOM 1924 C CA . LEU A 1 238 ? -7.241 -3.807 -17.223 1.00 78.31 238 LEU A CA 1
ATOM 1925 C C . LEU A 1 238 ? -7.105 -5.170 -16.533 1.00 78.31 238 LEU A C 1
ATOM 1927 O O . LEU A 1 238 ? -8.087 -5.903 -16.386 1.00 78.31 238 LEU A O 1
ATOM 1931 N N . GLU A 1 239 ? -5.898 -5.494 -16.082 1.00 78.69 239 GLU A N 1
ATOM 1932 C CA . GLU A 1 239 ? -5.607 -6.731 -15.369 1.00 78.69 239 GLU A CA 1
ATOM 1933 C C . GLU A 1 239 ? -6.290 -6.782 -13.992 1.00 78.69 239 GLU A C 1
ATOM 1935 O O . GLU A 1 239 ? -6.889 -7.798 -13.635 1.00 78.69 239 GLU A O 1
ATOM 1940 N N . ALA A 1 240 ? -6.311 -5.672 -13.251 1.00 83.44 240 ALA A N 1
ATOM 1941 C CA . ALA A 1 240 ? -7.058 -5.570 -12.002 1.00 83.44 240 ALA A CA 1
ATOM 1942 C C . ALA A 1 240 ? -8.560 -5.811 -12.231 1.00 83.44 240 ALA A C 1
ATOM 1944 O O . ALA A 1 240 ? -9.181 -6.584 -11.498 1.00 83.44 240 ALA A O 1
ATOM 1945 N N . PHE A 1 241 ? -9.140 -5.238 -13.294 1.00 83.50 241 PHE A N 1
ATOM 1946 C CA . PHE A 1 241 ? -10.528 -5.512 -13.691 1.00 83.50 241 PHE A CA 1
ATOM 1947 C C . PHE A 1 241 ? -10.755 -6.977 -14.087 1.00 83.50 241 PHE A C 1
ATOM 1949 O O . PHE A 1 241 ? -11.827 -7.523 -13.817 1.00 83.50 241 PHE A O 1
ATOM 1956 N N . ARG A 1 242 ? -9.754 -7.653 -14.661 1.00 80.62 242 ARG A N 1
ATOM 1957 C CA . ARG A 1 242 ? -9.786 -9.104 -14.917 1.00 80.62 242 ARG A CA 1
ATOM 1958 C C . ARG A 1 242 ? -9.831 -9.931 -13.647 1.00 80.62 242 ARG A C 1
ATOM 1960 O O . ARG A 1 242 ? -10.630 -10.866 -13.566 1.00 80.62 242 ARG A O 1
ATOM 1967 N N . TRP A 1 243 ? -9.031 -9.578 -12.648 1.00 83.69 243 TRP A N 1
ATOM 1968 C CA . TRP A 1 243 ? -9.095 -10.228 -11.340 1.00 83.69 243 TRP A CA 1
ATOM 1969 C C . TRP A 1 243 ? -10.411 -9.958 -10.618 1.00 83.69 243 TRP A C 1
ATOM 1971 O O . TRP A 1 243 ? -10.919 -10.832 -9.918 1.00 83.69 243 TRP A O 1
ATOM 1981 N N . LEU A 1 244 ? -10.968 -8.755 -10.764 1.00 86.06 244 LEU A N 1
ATOM 1982 C CA . LEU A 1 244 ? -12.251 -8.416 -10.156 1.00 86.06 244 LEU A CA 1
ATOM 1983 C C . LEU A 1 244 ? -13.389 -9.217 -10.793 1.00 86.06 244 LEU A C 1
ATOM 1985 O O . LEU A 1 244 ? -14.255 -9.735 -10.089 1.00 86.06 244 LEU A O 1
ATOM 1989 N N . ASP A 1 245 ? -13.387 -9.357 -12.119 1.00 82.69 245 ASP A N 1
ATOM 1990 C CA . ASP A 1 245 ? -14.412 -10.130 -12.807 1.00 82.69 245 ASP A CA 1
ATOM 1991 C C . ASP A 1 245 ? -14.382 -11.620 -12.438 1.00 82.69 245 ASP A C 1
ATOM 1993 O O . ASP A 1 245 ? -15.423 -12.194 -12.088 1.00 82.69 245 ASP A O 1
ATOM 1997 N N . ASN A 1 246 ? -13.199 -12.236 -12.518 1.00 81.38 246 ASN A N 1
ATOM 1998 C CA . ASN A 1 246 ? -13.045 -13.669 -12.287 1.00 81.38 246 ASN A CA 1
ATOM 1999 C C . ASN A 1 246 ? -13.146 -14.049 -10.793 1.00 81.38 246 ASN A C 1
ATOM 2001 O O . ASN A 1 246 ? -13.105 -15.233 -10.458 1.00 81.38 246 ASN A O 1
ATOM 2005 N N . GLY A 1 247 ? -13.295 -13.057 -9.905 1.00 83.94 247 GLY A N 1
ATOM 2006 C CA . GLY A 1 247 ? -13.449 -13.228 -8.463 1.00 83.94 247 GLY A CA 1
ATOM 2007 C C . GLY A 1 247 ? -12.141 -13.467 -7.706 1.00 83.94 247 GLY A C 1
ATOM 2008 O O . GLY A 1 247 ? -12.191 -13.834 -6.532 1.00 83.94 247 GLY A O 1
ATOM 2009 N N . SER A 1 248 ? -10.985 -13.263 -8.347 1.00 83.50 248 SER A N 1
ATOM 2010 C CA . SER A 1 248 ? -9.665 -13.354 -7.704 1.00 83.50 248 SER A CA 1
ATOM 2011 C C . SER A 1 248 ? -9.440 -12.223 -6.704 1.00 83.50 248 SER A C 1
ATOM 2013 O O . SER A 1 248 ? -8.761 -12.422 -5.704 1.00 83.50 248 SER A O 1
ATOM 2015 N N . ILE A 1 249 ? -10.038 -11.053 -6.947 1.00 90.06 249 ILE A N 1
ATOM 2016 C CA . ILE A 1 249 ? -10.145 -9.960 -5.974 1.00 90.06 249 ILE A CA 1
ATOM 2017 C C . ILE A 1 249 ? -11.605 -9.523 -5.848 1.00 90.06 249 ILE A C 1
ATOM 2019 O O . ILE A 1 249 ? -12.451 -9.856 -6.677 1.00 90.06 249 ILE A O 1
ATOM 2023 N N . LYS A 1 250 ? -11.913 -8.776 -4.789 1.00 91.69 250 LYS A N 1
ATOM 2024 C CA . LYS A 1 250 ? -13.270 -8.301 -4.479 1.00 91.69 250 LYS A CA 1
ATOM 2025 C C . LYS A 1 250 ? -13.463 -6.820 -4.768 1.00 91.69 250 LYS A C 1
ATOM 2027 O O . LYS A 1 250 ? -14.601 -6.370 -4.874 1.00 91.69 250 LYS A O 1
ATOM 2032 N N . GLU A 1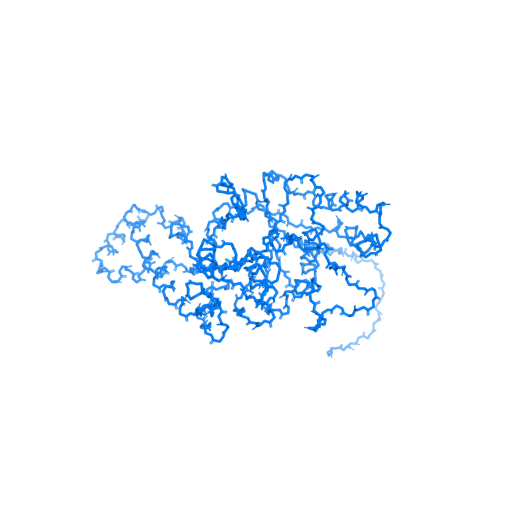 251 ? -12.372 -6.068 -4.822 1.00 93.19 251 GLU A N 1
ATOM 2033 C CA . GLU A 1 251 ? -12.411 -4.614 -4.867 1.00 93.19 251 GLU A CA 1
ATOM 2034 C C . GLU A 1 251 ? -11.177 -4.059 -5.579 1.00 93.19 251 GLU A C 1
ATOM 2036 O O . GLU A 1 251 ? -10.052 -4.499 -5.322 1.00 93.19 251 GLU A O 1
ATOM 2041 N N . ILE A 1 252 ? -11.399 -3.062 -6.431 1.00 91.81 252 ILE A N 1
ATOM 2042 C CA . ILE A 1 252 ? -10.347 -2.210 -6.986 1.00 91.81 252 ILE A CA 1
ATOM 2043 C C . ILE A 1 252 ? -10.499 -0.822 -6.375 1.00 91.81 252 ILE A C 1
ATOM 2045 O O . ILE A 1 252 ? -11.616 -0.352 -6.191 1.00 91.81 252 ILE A O 1
ATOM 2049 N N . GLU A 1 253 ? -9.400 -0.149 -6.070 1.00 90.88 253 GLU A N 1
ATOM 2050 C CA . GLU A 1 253 ? -9.412 1.284 -5.800 1.00 90.88 253 GLU A CA 1
ATOM 2051 C C . GLU A 1 253 ? -8.666 2.043 -6.885 1.00 90.88 253 GLU A C 1
ATOM 2053 O O . GLU A 1 253 ? -7.533 1.716 -7.219 1.00 90.88 253 GLU A O 1
ATOM 2058 N N . LEU A 1 254 ? -9.306 3.075 -7.410 1.00 87.44 254 LEU A N 1
ATOM 2059 C CA . LEU A 1 254 ? -8.723 4.021 -8.344 1.00 87.44 254 LEU A CA 1
ATOM 2060 C C . LEU A 1 254 ? -8.235 5.215 -7.531 1.00 87.44 254 LEU A C 1
ATOM 2062 O O . LEU A 1 254 ? -9.046 5.876 -6.881 1.00 87.44 254 LEU A O 1
ATOM 2066 N N . VAL A 1 255 ? -6.927 5.449 -7.522 1.00 83.69 255 VAL A N 1
ATOM 2067 C CA . VAL A 1 255 ? -6.266 6.495 -6.730 1.00 83.69 255 VAL A CA 1
ATOM 2068 C C . VAL A 1 255 ? -5.730 7.542 -7.686 1.00 83.69 255 VAL A C 1
ATOM 2070 O O . VAL A 1 255 ? -4.820 7.235 -8.435 1.00 83.69 255 VAL A O 1
ATOM 2073 N N . TYR A 1 256 ? -6.258 8.756 -7.688 1.00 77.62 256 TYR A N 1
ATOM 2074 C CA . TYR A 1 256 ? -5.787 9.779 -8.625 1.00 77.62 256 TYR A CA 1
ATOM 2075 C C . TYR A 1 256 ? -4.486 10.418 -8.127 1.00 77.62 256 TYR A C 1
ATOM 2077 O O . TYR A 1 256 ? -4.280 10.474 -6.921 1.00 77.62 256 TYR A O 1
ATOM 2085 N N . ASP A 1 257 ? -3.612 10.805 -9.059 1.00 65.62 257 ASP A N 1
ATOM 2086 C CA . ASP A 1 257 ? -2.347 11.538 -8.839 1.00 65.62 257 ASP A CA 1
ATOM 2087 C C . ASP A 1 257 ? -2.493 13.057 -9.050 1.00 65.62 257 ASP A C 1
ATOM 2089 O O . ASP A 1 257 ? -1.522 13.780 -8.912 1.00 65.62 257 ASP A O 1
ATOM 2093 N N . GLU A 1 258 ? -3.690 13.528 -9.429 1.00 66.38 258 GLU A N 1
ATOM 2094 C CA . GLU A 1 258 ? -4.105 14.945 -9.427 1.00 66.38 258 GLU A CA 1
ATOM 2095 C C . GLU A 1 258 ? -5.599 15.036 -9.014 1.00 66.38 258 GLU A C 1
ATOM 2097 O O . GLU A 1 258 ? -6.204 14.041 -8.591 1.00 66.38 258 GLU A O 1
ATOM 2102 N N . GLU A 1 259 ? -6.245 16.207 -9.154 1.00 68.69 259 GLU A N 1
ATOM 2103 C CA . GLU A 1 259 ? -7.693 16.375 -8.934 1.00 68.69 259 GLU A CA 1
ATOM 2104 C C . GLU A 1 259 ? -8.522 15.393 -9.793 1.00 68.69 259 GLU A C 1
ATOM 2106 O O . GLU A 1 259 ? -8.827 15.639 -10.958 1.00 68.69 259 GLU A O 1
ATOM 2111 N N . GLY A 1 260 ? -8.915 14.260 -9.203 1.00 71.69 260 GLY A N 1
ATOM 2112 C CA . GLY A 1 260 ? -9.821 13.293 -9.821 1.00 71.69 260 GLY A CA 1
ATOM 2113 C C . GLY A 1 260 ? -11.295 13.733 -9.787 1.00 71.69 260 GLY A C 1
ATOM 2114 O O . GLY A 1 260 ? -11.663 14.707 -9.122 1.00 71.69 260 GLY A O 1
ATOM 2115 N N . PRO A 1 261 ? -12.202 12.989 -10.445 1.00 75.62 261 PRO A N 1
ATOM 2116 C CA . PRO A 1 261 ? -13.624 13.322 -10.454 1.00 75.62 261 PRO A CA 1
ATOM 2117 C C . PRO A 1 261 ? -14.240 13.147 -9.056 1.00 75.62 261 PRO A C 1
ATOM 2119 O O . PRO A 1 261 ? -14.264 12.050 -8.503 1.00 75.62 261 PRO A O 1
ATOM 2122 N N . THR A 1 262 ? -14.740 14.231 -8.454 1.00 75.94 262 THR A N 1
ATOM 2123 C CA . THR A 1 262 ? -15.210 14.241 -7.050 1.00 75.94 262 THR A CA 1
ATOM 2124 C C . THR A 1 262 ? -16.694 13.920 -6.872 1.00 75.94 262 THR A C 1
ATOM 2126 O O . THR A 1 262 ? -17.083 13.445 -5.796 1.00 75.94 262 THR A O 1
ATOM 2129 N N . GLU A 1 263 ? -17.510 14.210 -7.888 1.00 79.06 263 GLU A N 1
ATOM 2130 C CA . GLU A 1 263 ? -18.977 14.129 -7.833 1.00 79.06 263 GLU A CA 1
ATOM 2131 C C . GLU A 1 263 ? -19.533 12.875 -8.513 1.00 79.06 263 GLU A C 1
ATOM 2133 O O . GLU A 1 263 ? -20.424 12.227 -7.966 1.00 79.06 263 GLU A O 1
ATOM 2138 N N . ASN A 1 264 ? -18.993 12.518 -9.680 1.00 80.25 264 ASN A N 1
ATOM 2139 C CA . ASN A 1 264 ? -19.454 11.393 -10.491 1.00 80.25 264 ASN A CA 1
ATOM 2140 C C . ASN A 1 264 ? -18.350 10.337 -10.615 1.00 80.25 264 ASN A C 1
ATOM 2142 O O . ASN A 1 264 ? -17.174 10.707 -10.620 1.00 80.25 264 ASN A O 1
ATOM 2146 N N . PRO A 1 265 ? -18.707 9.044 -10.725 1.00 78.06 265 PRO A N 1
ATOM 2147 C CA . PRO A 1 265 ? -17.719 8.008 -10.983 1.00 78.06 265 PRO A CA 1
ATOM 2148 C C . PRO A 1 265 ? -16.984 8.277 -12.305 1.00 78.06 265 PRO A C 1
ATOM 2150 O O . PRO A 1 265 ? -17.570 8.864 -13.220 1.00 78.06 265 PRO A O 1
ATOM 2153 N N . PRO A 1 266 ? -15.712 7.864 -12.418 1.00 75.94 266 PRO A N 1
ATOM 2154 C CA . PRO A 1 266 ? -14.929 8.080 -13.626 1.00 75.94 266 PRO A CA 1
ATOM 2155 C C . PRO A 1 266 ? -15.479 7.278 -14.808 1.00 75.94 266 PRO A C 1
ATOM 2157 O O . PRO A 1 266 ? -15.822 6.103 -14.654 1.00 75.94 266 PRO A O 1
ATOM 2160 N N . ASP A 1 267 ? -15.475 7.877 -16.003 1.00 77.12 267 ASP A N 1
ATOM 2161 C CA . ASP A 1 267 ? -15.697 7.139 -17.251 1.00 77.12 267 ASP A CA 1
ATOM 2162 C C . ASP A 1 267 ? -14.393 6.497 -17.737 1.00 77.12 267 ASP A C 1
ATOM 2164 O O . ASP A 1 267 ? -13.775 6.875 -18.733 1.00 77.12 267 ASP A O 1
ATOM 2168 N N . ILE A 1 268 ? -13.938 5.530 -16.948 1.00 75.69 268 ILE A N 1
ATOM 2169 C CA . ILE A 1 268 ? -12.645 4.879 -17.142 1.00 75.69 268 ILE A CA 1
ATOM 2170 C C . ILE A 1 268 ? -12.560 4.126 -18.475 1.00 75.69 268 ILE A C 1
ATOM 2172 O O . ILE A 1 268 ? -11.475 3.922 -19.017 1.00 75.69 268 ILE A O 1
ATOM 2176 N N . TRP A 1 269 ? -13.705 3.702 -19.015 1.00 77.62 269 TRP A N 1
ATOM 2177 C CA . TRP A 1 269 ? -13.766 2.960 -20.267 1.00 77.62 269 TRP A CA 1
ATOM 2178 C C . TRP A 1 269 ? -13.600 3.876 -21.466 1.00 77.62 269 TRP A C 1
ATOM 2180 O O . TRP A 1 269 ? -12.862 3.515 -22.380 1.00 77.62 269 TRP A O 1
ATOM 2190 N N . ASP A 1 270 ? -14.216 5.057 -21.448 1.00 73.50 270 ASP A N 1
ATOM 2191 C CA . ASP A 1 270 ? -13.992 6.066 -22.479 1.00 73.50 270 ASP A CA 1
ATOM 2192 C C . ASP A 1 270 ? -12.541 6.560 -22.463 1.00 73.50 270 ASP A C 1
ATOM 2194 O O . ASP A 1 270 ? -11.939 6.729 -23.523 1.00 73.50 270 ASP A O 1
ATOM 2198 N N . GLU A 1 271 ? -11.936 6.715 -21.282 1.00 73.19 271 GLU A N 1
ATOM 2199 C CA . GLU A 1 271 ? -10.512 7.042 -21.139 1.00 73.19 271 GLU A CA 1
ATOM 2200 C C . GLU A 1 271 ? -9.616 5.961 -21.772 1.00 73.19 271 GLU A C 1
ATOM 2202 O O . GLU A 1 271 ? -8.795 6.259 -22.643 1.00 73.19 271 GLU A O 1
ATOM 2207 N N . LEU A 1 272 ? -9.846 4.689 -21.424 1.00 73.31 272 LEU A N 1
ATOM 2208 C CA . LEU A 1 272 ? -9.139 3.539 -21.998 1.00 73.31 272 LEU A CA 1
ATOM 2209 C C . LEU A 1 272 ? -9.354 3.402 -23.516 1.00 73.31 272 LEU A C 1
ATOM 2211 O O . LEU A 1 272 ? -8.419 3.052 -24.238 1.00 73.31 272 LEU A O 1
ATOM 2215 N N . LEU A 1 273 ? -10.566 3.665 -24.021 1.00 71.00 273 LEU A N 1
ATOM 2216 C CA . LEU A 1 273 ? -10.887 3.627 -25.455 1.00 71.00 273 LEU A CA 1
ATOM 2217 C C . LEU A 1 273 ? -10.216 4.767 -26.222 1.00 71.00 273 LEU A C 1
ATOM 2219 O O . LEU A 1 273 ? -9.710 4.542 -27.323 1.00 71.00 273 LEU A O 1
ATOM 2223 N N . ASN A 1 274 ? -10.208 5.973 -25.655 1.00 70.56 274 ASN A N 1
ATOM 2224 C CA . ASN A 1 274 ? -9.533 7.125 -26.239 1.00 70.56 274 ASN A CA 1
ATOM 2225 C C . ASN A 1 274 ? -8.024 6.883 -26.304 1.00 70.56 274 ASN A C 1
ATOM 2227 O O . ASN A 1 274 ? -7.433 7.071 -27.367 1.00 70.56 274 ASN A O 1
ATOM 2231 N N . TRP A 1 275 ? -7.427 6.381 -25.221 1.00 65.38 275 TRP A N 1
ATOM 2232 C CA . TRP A 1 275 ? -6.020 5.984 -25.187 1.00 65.38 275 TRP A CA 1
ATOM 2233 C C . TRP A 1 275 ? -5.714 4.892 -26.231 1.00 65.38 275 TRP A C 1
ATOM 2235 O O . TRP A 1 275 ? -4.818 5.043 -27.067 1.00 65.38 275 TRP A O 1
ATOM 2245 N N . ALA A 1 276 ? -6.541 3.841 -26.306 1.00 63.06 276 ALA A N 1
ATOM 2246 C CA . ALA A 1 276 ? -6.391 2.778 -27.304 1.00 63.06 276 ALA A CA 1
ATOM 2247 C C . ALA A 1 276 ? -6.542 3.272 -28.761 1.00 63.06 276 ALA A C 1
ATOM 2249 O O . ALA A 1 276 ? -6.159 2.575 -29.701 1.00 63.06 276 ALA A O 1
ATOM 2250 N N . GLY A 1 277 ? -7.108 4.463 -28.974 1.00 59.88 277 GLY A N 1
ATOM 2251 C CA . GLY A 1 277 ? -7.277 5.079 -30.288 1.00 59.88 277 GLY A CA 1
ATOM 2252 C C . GLY A 1 277 ? -6.154 6.032 -30.721 1.00 59.88 277 GLY A C 1
ATOM 2253 O O . GLY A 1 277 ? -6.091 6.351 -31.914 1.00 59.88 277 GLY A O 1
ATOM 2254 N N . GLN A 1 278 ? -5.295 6.498 -29.802 1.00 57.56 278 GLN A N 1
ATOM 2255 C CA . GLN A 1 278 ? -4.376 7.627 -30.036 1.00 57.56 278 GLN A CA 1
ATOM 2256 C C . GLN A 1 278 ? -2.950 7.226 -30.478 1.00 57.56 278 GLN A C 1
ATOM 2258 O O . GLN A 1 278 ? -2.462 7.810 -31.442 1.00 57.56 278 GLN A O 1
ATOM 2263 N N . ASP A 1 279 ? -2.327 6.191 -29.902 1.00 52.22 279 ASP A N 1
ATOM 2264 C CA . ASP A 1 279 ? -0.869 5.931 -30.043 1.00 52.22 279 ASP A CA 1
ATOM 2265 C C . ASP A 1 279 ? -0.407 4.909 -31.099 1.00 52.22 279 ASP A C 1
ATOM 2267 O O . ASP A 1 279 ? 0.779 4.642 -31.283 1.00 52.22 279 ASP A O 1
ATOM 2271 N N . TRP A 1 280 ? -1.321 4.302 -31.841 1.00 54.72 280 TRP A N 1
ATOM 2272 C CA . TRP A 1 280 ? -1.031 3.007 -32.474 1.00 54.72 280 TRP A CA 1
ATOM 2273 C C . TRP A 1 280 ? -0.856 3.072 -33.980 1.00 54.72 280 TRP A C 1
ATOM 2275 O O . TRP A 1 280 ? -0.536 2.078 -34.633 1.00 54.72 280 TRP A O 1
ATOM 2285 N N . LYS A 1 281 ? -1.105 4.251 -34.546 1.00 47.59 281 LYS A N 1
ATOM 2286 C CA . LYS A 1 281 ? -1.026 4.485 -35.987 1.00 47.59 281 LYS A CA 1
ATOM 2287 C C . LYS A 1 281 ? 0.414 4.465 -36.502 1.00 47.59 281 LYS A C 1
ATOM 2289 O O . LYS A 1 281 ? 0.602 4.208 -37.688 1.00 47.59 281 LYS A O 1
ATOM 2294 N N . ASP A 1 282 ? 1.396 4.625 -35.616 1.00 51.22 282 ASP A N 1
ATOM 2295 C CA . ASP A 1 282 ? 2.803 4.796 -35.988 1.00 51.22 282 ASP A CA 1
ATOM 2296 C C . ASP A 1 282 ? 3.671 3.539 -35.748 1.00 51.22 282 ASP A C 1
ATOM 2298 O O . ASP A 1 282 ? 4.827 3.495 -36.166 1.00 51.22 282 ASP A O 1
ATOM 2302 N N . SER A 1 283 ? 3.115 2.470 -35.153 1.00 53.19 283 SER A N 1
ATOM 2303 C CA . SER A 1 283 ? 3.809 1.191 -34.916 1.00 53.19 283 SER A CA 1
ATOM 2304 C C . SER A 1 283 ? 2.865 -0.009 -35.069 1.00 53.19 283 SER A C 1
ATOM 2306 O O . SER A 1 283 ? 2.046 -0.316 -34.200 1.00 53.19 283 SER A O 1
ATOM 2308 N N . ALA A 1 284 ? 3.014 -0.754 -36.169 1.00 49.25 284 ALA A N 1
ATOM 2309 C CA . ALA A 1 284 ? 2.218 -1.956 -36.429 1.00 49.25 284 ALA A CA 1
ATOM 2310 C C . ALA A 1 284 ? 2.450 -3.073 -35.391 1.00 49.25 284 ALA A C 1
ATOM 2312 O O . ALA A 1 284 ? 1.544 -3.860 -35.144 1.00 49.25 284 ALA A O 1
ATOM 2313 N N . GLY A 1 285 ? 3.635 -3.149 -34.772 1.00 51.88 285 GLY A N 1
ATOM 2314 C CA . GLY A 1 285 ? 3.960 -4.172 -33.767 1.00 51.88 285 GLY A CA 1
ATOM 2315 C C . GLY A 1 285 ? 3.233 -3.959 -32.439 1.00 51.88 285 GLY A C 1
ATOM 2316 O O . GLY A 1 285 ? 2.733 -4.916 -31.851 1.00 51.88 285 GLY A O 1
ATOM 2317 N N . SER A 1 286 ? 3.096 -2.701 -32.012 1.00 47.84 286 SER A N 1
ATOM 2318 C CA . SER A 1 286 ? 2.383 -2.329 -30.786 1.00 47.84 286 SER A CA 1
ATOM 2319 C C . SER A 1 286 ? 0.870 -2.565 -30.925 1.00 47.84 286 SER A C 1
ATOM 2321 O O . SER A 1 286 ? 0.248 -3.095 -30.006 1.00 47.84 286 SER A O 1
ATOM 2323 N N . LEU A 1 287 ? 0.303 -2.278 -32.112 1.00 47.12 287 LEU A N 1
ATOM 2324 C CA . LEU A 1 287 ? -1.112 -2.491 -32.482 1.00 47.12 287 LEU A CA 1
ATOM 2325 C C . LEU A 1 287 ? -1.593 -3.931 -32.284 1.00 47.12 287 LEU A C 1
ATOM 2327 O O . LEU A 1 287 ? -2.725 -4.148 -31.854 1.00 47.12 287 LEU A O 1
ATOM 2331 N N . TRP A 1 288 ? -0.749 -4.920 -32.570 1.00 45.16 288 TRP A N 1
ATOM 2332 C CA . TRP A 1 288 ? -1.162 -6.323 -32.527 1.00 45.16 288 TRP A CA 1
ATOM 2333 C C . TRP A 1 288 ? -1.335 -6.875 -31.106 1.00 45.16 288 TRP A C 1
ATOM 2335 O O . TRP A 1 288 ? -2.214 -7.710 -30.896 1.00 45.16 288 TRP A O 1
ATOM 2345 N N . THR A 1 289 ? -0.550 -6.411 -30.130 1.00 48.28 289 THR A N 1
ATOM 2346 C CA . THR A 1 289 ? -0.496 -7.044 -28.798 1.00 48.28 289 THR A CA 1
ATOM 2347 C C . THR A 1 289 ? -1.500 -6.448 -27.808 1.00 48.28 289 THR A C 1
ATOM 2349 O O . THR A 1 289 ? -2.186 -7.197 -27.116 1.00 48.28 289 THR A O 1
ATOM 2352 N N . PHE A 1 290 ? -1.659 -5.120 -27.764 1.00 51.31 290 PHE A N 1
ATOM 2353 C CA . PHE A 1 290 ? -2.721 -4.488 -26.965 1.00 51.31 290 PHE A CA 1
ATOM 2354 C C . PHE A 1 290 ? -4.004 -4.313 -27.802 1.00 51.31 290 PHE A C 1
ATOM 2356 O O . PHE A 1 290 ? -5.106 -4.556 -27.314 1.00 51.31 290 PHE A O 1
ATOM 2363 N N . GLY A 1 291 ? -3.892 -3.924 -29.077 1.00 54.16 291 GLY A N 1
ATOM 2364 C CA . GLY A 1 291 ? -4.932 -3.146 -29.772 1.00 54.16 291 GLY A CA 1
ATOM 2365 C C . GLY A 1 291 ? -6.161 -3.941 -30.158 1.00 54.16 291 GLY A C 1
ATOM 2366 O O . GLY A 1 291 ? -7.242 -3.375 -30.297 1.00 54.16 291 GLY A O 1
ATOM 2367 N N . TRP A 1 292 ? -6.023 -5.259 -30.271 1.00 53.59 292 TRP A N 1
ATOM 2368 C CA . TRP A 1 292 ? -7.164 -6.132 -30.496 1.00 53.59 292 TRP A CA 1
ATOM 2369 C C . TRP A 1 292 ? -7.721 -6.690 -29.186 1.00 53.59 292 TRP A C 1
ATOM 2371 O O . TRP A 1 292 ? -8.894 -6.491 -28.882 1.00 53.59 292 TRP A O 1
ATOM 2381 N N . HIS A 1 293 ? -6.883 -7.328 -28.363 1.00 58.66 293 HIS A N 1
ATOM 2382 C CA . HIS A 1 293 ? -7.342 -8.000 -27.146 1.00 58.66 293 HIS A CA 1
ATOM 2383 C C . HIS A 1 293 ? -7.762 -7.037 -26.036 1.00 58.66 293 HIS A C 1
ATOM 2385 O O . HIS A 1 293 ? -8.812 -7.245 -25.438 1.00 58.66 293 HIS A O 1
ATOM 2391 N N . GLY A 1 294 ? -6.997 -5.974 -25.781 1.00 65.00 294 GLY A N 1
ATOM 2392 C CA . GLY A 1 294 ? -7.362 -4.942 -24.810 1.00 65.00 294 GLY A CA 1
ATOM 2393 C C . GLY A 1 294 ? -8.628 -4.196 -25.231 1.00 65.00 294 GLY A C 1
ATOM 2394 O O . GLY A 1 294 ? -9.504 -3.954 -24.409 1.00 65.00 294 GLY A O 1
ATOM 2395 N N . LEU A 1 295 ? -8.792 -3.924 -26.527 1.00 66.44 295 LEU A N 1
ATOM 2396 C CA . LEU A 1 295 ? -9.978 -3.253 -27.061 1.00 66.44 295 LEU A CA 1
ATOM 2397 C C . LEU A 1 295 ? -11.227 -4.148 -27.034 1.00 66.44 295 LEU A C 1
ATOM 2399 O O . LEU A 1 295 ? -12.305 -3.682 -26.668 1.00 66.44 295 LEU A O 1
ATOM 2403 N N . GLU A 1 296 ? -11.107 -5.432 -27.387 1.00 66.62 296 GLU A N 1
ATOM 2404 C CA . GLU A 1 296 ? -12.181 -6.417 -27.195 1.00 66.62 296 GLU A CA 1
ATOM 2405 C C . GLU A 1 296 ? -12.547 -6.553 -25.718 1.00 66.62 296 GLU A C 1
ATOM 2407 O O . GLU A 1 296 ? -13.729 -6.639 -25.381 1.00 66.62 296 GLU A O 1
ATOM 2412 N N . TYR A 1 297 ? -11.545 -6.524 -24.839 1.00 68.75 297 TYR A N 1
ATOM 2413 C CA . TYR A 1 297 ? -11.744 -6.546 -23.401 1.00 68.75 297 TYR A CA 1
ATOM 2414 C C . TYR A 1 297 ? -12.541 -5.312 -22.953 1.00 68.75 297 TYR A C 1
ATOM 2416 O O . TYR A 1 297 ? -13.653 -5.456 -22.453 1.00 68.75 297 TYR A O 1
ATOM 2424 N N . VAL A 1 298 ? -12.064 -4.098 -23.227 1.00 71.31 298 VAL A N 1
ATOM 2425 C CA . VAL A 1 298 ? -12.764 -2.850 -22.877 1.00 71.31 298 VAL A CA 1
ATOM 2426 C C . VAL A 1 298 ? -14.193 -2.825 -23.436 1.00 71.31 298 VAL A C 1
ATOM 2428 O O . VAL A 1 298 ? -15.146 -2.541 -22.710 1.00 71.31 298 VAL A O 1
ATOM 2431 N N . LYS A 1 299 ? -14.394 -3.222 -24.699 1.00 70.69 299 LYS A N 1
ATOM 2432 C CA . LYS A 1 299 ? -15.734 -3.301 -25.310 1.00 70.69 299 LYS A CA 1
ATOM 2433 C C . LYS A 1 299 ? -16.643 -4.325 -24.635 1.00 70.69 299 LYS A C 1
ATOM 2435 O O . LYS A 1 299 ? -17.823 -4.053 -24.450 1.00 70.69 299 LYS A O 1
ATOM 2440 N N . LYS A 1 300 ? -16.120 -5.490 -24.251 1.00 73.00 300 LYS A N 1
ATOM 2441 C CA . LYS A 1 300 ? -16.887 -6.506 -23.521 1.00 73.00 300 LYS A CA 1
ATOM 2442 C C . LYS A 1 300 ? -17.318 -5.988 -22.145 1.00 73.00 300 LYS A C 1
ATOM 2444 O O . LYS A 1 300 ? -18.471 -6.170 -21.760 1.00 73.00 300 LYS A O 1
ATOM 2449 N N . TRP A 1 301 ? -16.408 -5.347 -21.415 1.00 70.25 301 TRP A N 1
ATOM 2450 C CA . TRP A 1 301 ? -16.593 -5.014 -19.996 1.00 70.25 301 TRP A CA 1
ATOM 2451 C C . TRP A 1 301 ? -17.193 -3.634 -19.727 1.00 70.25 301 TRP A C 1
ATOM 2453 O O . TRP A 1 301 ? -17.746 -3.432 -18.647 1.00 70.25 301 TRP A O 1
ATOM 2463 N N . SER A 1 302 ? -17.190 -2.732 -20.711 1.00 66.88 302 SER A N 1
ATOM 2464 C CA . SER A 1 302 ? -17.921 -1.452 -20.655 1.00 66.88 302 SER A CA 1
ATOM 2465 C C . SER A 1 302 ? -19.435 -1.625 -20.470 1.00 66.88 302 SER A C 1
ATOM 2467 O O . SER A 1 302 ? -20.112 -0.716 -20.007 1.00 66.88 302 SER A O 1
ATOM 2469 N N . THR A 1 303 ? -19.975 -2.810 -20.778 1.00 66.94 303 THR A N 1
ATOM 2470 C CA . THR A 1 303 ? -21.400 -3.140 -20.596 1.00 66.94 303 THR A CA 1
ATOM 2471 C C . THR A 1 303 ? -21.729 -3.771 -19.240 1.00 66.94 303 THR A C 1
ATOM 2473 O O . THR A 1 303 ? -22.892 -4.073 -18.964 1.00 66.94 303 THR A O 1
ATOM 2476 N N . MET A 1 304 ? -20.726 -4.005 -18.388 1.00 74.75 304 MET A N 1
ATOM 2477 C CA . MET A 1 304 ? -20.937 -4.584 -17.064 1.00 74.75 304 MET A CA 1
ATOM 2478 C C . MET A 1 304 ? -21.348 -3.535 -16.037 1.00 74.75 304 MET A C 1
ATOM 2480 O O . MET A 1 304 ? -20.848 -2.414 -16.024 1.00 74.75 304 MET A O 1
ATOM 2484 N N . ASN A 1 305 ? -22.232 -3.941 -15.125 1.00 81.00 305 ASN A N 1
ATOM 2485 C CA . ASN A 1 305 ? -22.632 -3.109 -13.998 1.00 81.00 305 ASN A CA 1
ATOM 2486 C C . ASN A 1 305 ? -21.544 -3.153 -12.922 1.00 81.00 305 ASN A C 1
ATOM 2488 O O . ASN A 1 305 ? -21.469 -4.101 -12.136 1.00 81.00 305 ASN A O 1
ATOM 2492 N N . TRP A 1 306 ? -20.715 -2.119 -12.894 1.00 86.06 306 TRP A N 1
ATOM 2493 C CA . TRP A 1 306 ? -19.749 -1.868 -11.831 1.00 86.06 306 TRP A CA 1
ATOM 2494 C C . TRP A 1 306 ? -20.348 -0.904 -10.805 1.00 86.06 306 TRP A C 1
ATOM 2496 O O . TRP A 1 306 ? -20.985 0.086 -11.163 1.00 86.06 306 TRP A O 1
ATOM 2506 N N . GLU A 1 307 ? -20.159 -1.198 -9.524 1.00 90.00 307 GLU A N 1
ATOM 2507 C CA . GLU A 1 307 ? -20.528 -0.309 -8.424 1.00 90.00 307 GLU A CA 1
ATOM 2508 C C . GLU A 1 307 ? -19.322 0.560 -8.072 1.00 90.00 307 GLU A C 1
ATOM 2510 O O . GLU A 1 307 ? -18.263 0.034 -7.730 1.00 90.00 307 GLU A O 1
ATOM 2515 N N . PHE A 1 308 ? -19.496 1.880 -8.150 1.00 90.44 308 PHE A N 1
ATOM 2516 C CA . PHE A 1 308 ? -18.478 2.864 -7.800 1.00 90.44 308 PHE A CA 1
ATOM 2517 C C . PHE A 1 308 ? -18.868 3.588 -6.510 1.00 90.44 308 PHE A C 1
ATOM 2519 O O . PHE A 1 308 ? -19.936 4.193 -6.421 1.00 90.44 308 PHE A O 1
ATOM 2526 N N . GLU A 1 309 ? -17.987 3.563 -5.516 1.00 92.19 309 GLU A N 1
ATOM 2527 C CA . GLU A 1 309 ? -18.178 4.229 -4.229 1.00 92.19 309 GLU A CA 1
ATOM 2528 C C . GLU A 1 309 ? -16.979 5.124 -3.920 1.00 92.19 309 GLU A C 1
ATOM 2530 O O . GLU A 1 309 ? -15.845 4.653 -3.834 1.00 92.19 309 GLU A O 1
ATOM 2535 N N . ARG A 1 310 ? -17.212 6.416 -3.678 1.00 90.38 310 ARG A N 1
ATOM 2536 C CA . ARG A 1 310 ? -16.138 7.302 -3.221 1.00 90.38 310 ARG A CA 1
ATOM 2537 C C . ARG A 1 310 ? -15.651 6.871 -1.836 1.00 90.38 310 ARG A C 1
ATOM 2539 O O . ARG A 1 310 ? -16.435 6.749 -0.888 1.00 90.38 310 ARG A O 1
ATOM 2546 N N . VAL A 1 311 ? -14.344 6.676 -1.695 1.00 88.44 311 VAL A N 1
ATOM 2547 C CA . VAL A 1 311 ? -13.723 6.329 -0.417 1.00 88.44 311 VAL A CA 1
ATOM 2548 C C . VAL A 1 311 ? -13.589 7.592 0.428 1.00 88.44 311 VAL A C 1
ATOM 2550 O O . VAL A 1 311 ? -13.023 8.596 0.010 1.00 88.44 311 VAL A O 1
ATOM 2553 N N . LEU A 1 312 ? -14.142 7.549 1.640 1.00 86.50 312 LEU A N 1
ATOM 2554 C CA . LEU A 1 312 ? -14.119 8.688 2.554 1.00 86.50 312 LEU A CA 1
ATOM 2555 C C . LEU A 1 312 ? -12.713 8.924 3.113 1.00 86.50 312 LEU A C 1
ATOM 2557 O O . LEU A 1 312 ? -12.055 7.974 3.541 1.00 86.50 312 LEU A O 1
ATOM 2561 N N . ASP A 1 313 ? -12.338 10.194 3.273 1.00 82.50 313 ASP A N 1
ATOM 2562 C CA . ASP A 1 313 ? -11.061 10.630 3.857 1.00 82.50 313 ASP A CA 1
ATOM 2563 C C . ASP A 1 313 ? -10.708 9.922 5.158 1.00 82.50 313 ASP A C 1
ATOM 2565 O O . ASP A 1 313 ? -9.560 9.560 5.400 1.00 82.50 313 ASP A O 1
ATOM 2569 N N . ARG A 1 314 ? -11.715 9.690 5.999 1.00 82.62 314 ARG A N 1
ATOM 2570 C CA . ARG A 1 314 ? -11.528 9.002 7.270 1.00 82.62 314 ARG A CA 1
ATOM 2571 C C . ARG A 1 314 ? -11.091 7.548 7.094 1.00 82.62 314 ARG A C 1
ATOM 2573 O O . ARG A 1 314 ? -10.267 7.086 7.873 1.00 82.62 314 ARG A O 1
ATOM 2580 N N . LYS A 1 315 ? -11.623 6.831 6.096 1.00 85.50 315 LYS A N 1
ATOM 2581 C CA . LYS A 1 315 ? -11.187 5.461 5.777 1.00 85.50 315 LYS A CA 1
ATOM 2582 C C . LYS A 1 315 ? -9.753 5.464 5.241 1.00 85.50 315 LYS A C 1
ATOM 2584 O O . LYS A 1 315 ? -8.981 4.582 5.602 1.00 85.50 315 LYS A O 1
ATOM 2589 N N . LEU A 1 316 ? -9.394 6.474 4.442 1.00 81.69 316 LEU A N 1
ATOM 2590 C CA . LEU A 1 316 ? -8.026 6.669 3.948 1.00 81.69 316 LEU A CA 1
ATOM 2591 C C . LEU A 1 316 ? -7.045 6.936 5.100 1.00 81.69 316 LEU A C 1
ATOM 2593 O O . LEU A 1 316 ? -5.988 6.316 5.1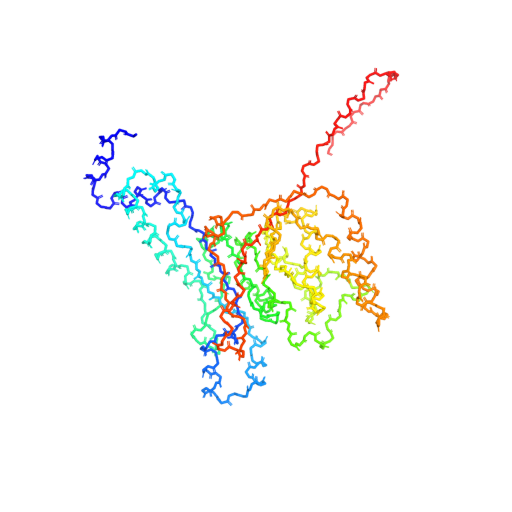75 1.00 81.69 316 LEU A O 1
ATOM 2597 N N . ASN A 1 317 ? -7.418 7.788 6.058 1.00 80.44 317 ASN A N 1
ATOM 2598 C CA . ASN A 1 317 ? -6.601 8.039 7.248 1.00 80.44 317 ASN A CA 1
ATOM 2599 C C . ASN A 1 317 ? -6.477 6.791 8.123 1.00 80.44 317 ASN A C 1
ATOM 2601 O O . ASN A 1 317 ? -5.396 6.482 8.605 1.00 80.44 317 ASN A O 1
ATOM 2605 N N . GLN A 1 318 ? -7.572 6.047 8.293 1.00 80.88 318 GLN A N 1
ATOM 2606 C CA . GLN A 1 318 ? -7.623 4.849 9.129 1.00 80.88 318 GLN A CA 1
ATOM 2607 C C . GLN A 1 318 ? -6.701 3.732 8.682 1.00 80.88 318 GLN A C 1
ATOM 2609 O O . GLN A 1 318 ? -6.275 2.963 9.527 1.00 80.88 318 GLN A O 1
ATOM 2614 N N . ARG A 1 319 ? -6.402 3.628 7.390 1.00 78.94 319 ARG A N 1
ATOM 2615 C CA . ARG A 1 319 ? -5.410 2.682 6.867 1.00 78.94 319 ARG A CA 1
ATOM 2616 C C . ARG A 1 319 ? -4.013 3.291 6.736 1.00 78.94 319 ARG A C 1
ATOM 2618 O O . ARG A 1 319 ? -3.090 2.580 6.372 1.00 78.94 319 ARG A O 1
ATOM 2625 N N . GLY A 1 320 ? -3.869 4.580 7.055 1.00 70.12 320 GLY A N 1
ATOM 2626 C CA . GLY A 1 320 ? -2.623 5.343 7.039 1.00 70.12 320 GLY A CA 1
ATOM 2627 C C . GLY A 1 320 ? -2.280 5.810 5.639 1.00 70.12 320 GLY A C 1
ATOM 2628 O O . GLY A 1 320 ? -1.630 5.058 4.924 1.00 70.12 320 GLY A O 1
ATOM 2629 N N . ARG A 1 321 ? -2.717 7.022 5.258 1.00 70.25 321 ARG A N 1
ATOM 2630 C CA . ARG A 1 321 ? -2.465 7.625 3.935 1.00 70.25 321 ARG A CA 1
ATOM 2631 C C . ARG A 1 321 ? -1.002 7.521 3.539 1.00 70.25 321 ARG A C 1
ATOM 2633 O O . ARG A 1 321 ? -0.106 7.676 4.366 1.00 70.25 321 ARG A O 1
ATOM 2640 N N . PHE A 1 322 ? -0.784 7.294 2.256 1.00 64.75 322 PHE A N 1
ATOM 2641 C CA . PHE A 1 322 ? 0.548 7.283 1.693 1.00 64.75 322 PHE A CA 1
ATOM 2642 C C . PHE A 1 322 ? 0.869 8.654 1.116 1.00 64.75 322 PHE A C 1
ATOM 2644 O O . PHE A 1 322 ? 0.057 9.208 0.385 1.00 64.75 322 PHE A O 1
ATOM 2651 N N . VAL A 1 323 ? 2.021 9.202 1.489 1.00 58.09 323 VAL A N 1
ATOM 2652 C CA . VAL A 1 323 ? 2.570 10.447 0.948 1.00 58.09 323 VAL A CA 1
ATOM 2653 C C . VAL A 1 323 ? 4.058 10.208 0.775 1.00 58.09 323 VAL A C 1
ATOM 2655 O O . VAL A 1 323 ? 4.756 10.016 1.773 1.00 58.09 323 VAL A O 1
ATOM 2658 N N . ARG A 1 324 ? 4.562 10.190 -0.461 1.00 56.12 324 ARG A N 1
ATOM 2659 C CA . ARG A 1 324 ? 6.012 10.143 -0.679 1.00 56.12 324 ARG A CA 1
ATOM 2660 C C . ARG A 1 324 ? 6.445 10.869 -1.942 1.00 56.12 324 ARG A C 1
ATOM 2662 O O . ARG A 1 324 ? 5.827 10.704 -2.985 1.00 56.12 324 ARG A O 1
ATOM 2669 N N . TYR A 1 325 ? 7.519 11.641 -1.813 1.00 54.09 325 TYR A N 1
ATOM 2670 C CA . TYR A 1 325 ? 8.222 12.341 -2.888 1.00 54.09 325 TYR A CA 1
ATOM 2671 C C . TYR A 1 325 ? 8.960 11.339 -3.778 1.00 54.09 325 TYR A C 1
ATOM 2673 O O . TYR A 1 325 ? 9.690 10.488 -3.264 1.00 54.09 325 TYR A O 1
ATOM 2681 N N . TRP A 1 326 ? 8.728 11.412 -5.089 1.00 53.16 326 TRP A N 1
ATOM 2682 C CA . TRP A 1 326 ? 9.272 10.455 -6.062 1.00 53.16 326 TRP A CA 1
ATOM 2683 C C . TRP A 1 326 ? 10.368 11.027 -6.949 1.00 53.16 326 TRP A C 1
ATOM 2685 O O . TRP A 1 326 ? 11.112 10.251 -7.542 1.00 53.16 326 TRP A O 1
ATOM 2695 N N . ASP A 1 327 ? 10.493 12.351 -7.029 1.00 50.34 327 ASP A N 1
ATOM 2696 C CA . ASP A 1 327 ? 11.501 12.959 -7.885 1.00 50.34 327 ASP A CA 1
ATOM 2697 C C . ASP A 1 327 ? 12.870 12.944 -7.200 1.00 50.34 327 ASP A C 1
ATOM 2699 O O . ASP A 1 327 ? 13.109 13.633 -6.209 1.00 50.34 327 ASP A O 1
ATOM 2703 N N . ILE A 1 328 ? 13.771 12.113 -7.735 1.00 46.00 328 ILE A N 1
ATOM 2704 C CA . ILE A 1 328 ? 15.162 11.968 -7.278 1.00 46.00 328 ILE A CA 1
ATOM 2705 C C . ILE A 1 328 ? 15.933 13.288 -7.473 1.00 46.00 328 ILE A C 1
ATOM 2707 O O . ILE A 1 328 ? 16.854 13.575 -6.701 1.00 46.00 328 ILE A O 1
ATOM 2711 N N . ASP A 1 329 ? 15.532 14.094 -8.459 1.00 45.44 329 ASP A N 1
ATOM 2712 C CA . ASP A 1 329 ? 16.294 15.243 -8.953 1.00 45.44 329 ASP A CA 1
ATOM 2713 C C . ASP A 1 329 ? 15.786 16.609 -8.468 1.00 45.44 329 ASP A C 1
ATOM 2715 O O . ASP A 1 329 ? 16.455 17.615 -8.714 1.00 45.44 329 ASP A O 1
ATOM 2719 N N . ASP A 1 330 ? 14.653 16.684 -7.759 1.00 41.81 330 ASP A N 1
ATOM 2720 C CA . ASP A 1 330 ? 14.079 17.975 -7.378 1.00 41.81 330 ASP A CA 1
ATOM 2721 C C . ASP A 1 330 ? 13.871 18.118 -5.863 1.00 41.81 330 ASP A C 1
ATOM 2723 O O . ASP A 1 330 ? 12.847 17.739 -5.296 1.00 41.81 330 ASP A O 1
ATOM 2727 N N . GLU A 1 331 ? 14.834 18.776 -5.208 1.00 41.00 331 GLU A N 1
ATOM 2728 C CA . GLU A 1 331 ? 14.707 19.290 -3.833 1.00 41.00 331 GLU A CA 1
ATOM 2729 C C . GLU A 1 331 ? 13.510 20.262 -3.664 1.00 41.00 331 GLU A C 1
ATOM 2731 O O . GLU A 1 331 ? 13.168 20.651 -2.542 1.00 41.00 331 GLU A O 1
ATOM 2736 N N . ARG A 1 332 ? 12.862 20.679 -4.767 1.00 37.16 332 ARG A N 1
ATOM 2737 C CA . ARG A 1 332 ? 11.700 21.579 -4.813 1.00 37.16 332 ARG A CA 1
ATOM 2738 C C . ARG A 1 332 ? 10.395 20.893 -5.228 1.00 37.16 332 ARG A C 1
ATOM 2740 O O . ARG A 1 332 ? 9.353 21.540 -5.097 1.00 37.16 332 ARG A O 1
ATOM 2747 N N . CYS A 1 333 ? 10.389 19.617 -5.623 1.00 37.91 333 CYS A N 1
ATOM 2748 C CA . CYS A 1 333 ? 9.144 18.871 -5.846 1.00 37.91 333 CYS A CA 1
ATOM 2749 C C . CYS A 1 333 ? 8.581 18.372 -4.510 1.00 37.91 333 CYS A C 1
ATOM 2751 O O . CYS A 1 333 ? 8.689 17.208 -4.136 1.00 37.91 333 CYS A O 1
ATOM 2753 N N . TRP A 1 334 ? 7.921 19.283 -3.794 1.00 35.59 334 TRP A N 1
ATOM 2754 C CA . TRP A 1 334 ? 7.136 19.018 -2.581 1.00 35.59 334 TRP A CA 1
ATOM 2755 C C . TRP A 1 334 ? 5.778 18.352 -2.871 1.00 35.59 334 TRP A C 1
ATOM 2757 O O . TRP A 1 334 ? 4.893 18.348 -2.016 1.00 35.59 334 TRP A O 1
ATOM 2767 N N . ASN A 1 335 ? 5.611 17.749 -4.045 1.00 38.56 335 ASN A N 1
ATOM 2768 C CA . ASN A 1 335 ? 4.406 17.016 -4.399 1.00 38.56 335 ASN A CA 1
ATOM 2769 C C . ASN A 1 335 ? 4.784 15.541 -4.472 1.00 38.56 335 ASN A C 1
ATOM 2771 O O . ASN A 1 335 ? 5.151 15.013 -5.517 1.00 38.56 335 ASN A O 1
ATOM 2775 N N . GLY A 1 336 ? 4.803 14.886 -3.312 1.00 41.56 336 GLY A N 1
ATOM 2776 C CA . GLY A 1 336 ? 4.802 13.431 -3.309 1.00 41.56 336 GLY A CA 1
ATOM 2777 C C . GLY A 1 336 ? 3.523 12.903 -3.940 1.00 41.56 336 GLY A C 1
ATOM 2778 O O . GLY A 1 336 ? 2.522 13.608 -3.900 1.00 41.56 336 GLY A O 1
ATOM 2779 N N . VAL A 1 337 ? 3.532 11.664 -4.448 1.00 46.72 337 VAL A N 1
ATOM 2780 C CA . VAL A 1 337 ? 2.268 10.962 -4.733 1.00 46.72 337 VAL A CA 1
ATOM 2781 C C . VAL A 1 337 ? 1.636 10.763 -3.366 1.00 46.72 337 VAL A C 1
ATOM 2783 O O . VAL A 1 337 ? 2.014 9.879 -2.582 1.00 46.72 337 VAL A O 1
ATOM 2786 N N . VAL A 1 338 ? 0.753 11.689 -3.028 1.00 51.09 338 VAL A N 1
ATOM 2787 C CA . VAL A 1 338 ? -0.252 11.487 -2.007 1.00 51.09 338 VAL A CA 1
ATOM 2788 C C . VAL A 1 338 ? -1.162 10.407 -2.606 1.00 51.09 338 VAL A C 1
ATOM 2790 O O . VAL A 1 338 ? -1.360 10.363 -3.813 1.00 51.09 338 VAL A O 1
ATOM 2793 N N . GLU A 1 339 ? -1.709 9.478 -1.825 1.00 56.81 339 GLU A N 1
ATOM 2794 C CA . GLU A 1 339 ? -2.999 8.916 -2.245 1.00 56.81 339 GLU A CA 1
ATOM 2795 C C . GLU A 1 339 ? -3.934 10.112 -2.392 1.00 56.81 339 GLU A C 1
ATOM 2797 O O . GLU A 1 339 ? -4.444 10.597 -1.372 1.00 56.81 339 GLU A O 1
ATOM 2802 N N . GLU A 1 340 ? -4.030 10.679 -3.596 1.00 56.72 340 GLU A N 1
ATOM 2803 C CA . GLU A 1 340 ? -4.553 12.023 -3.699 1.00 56.72 340 GLU A CA 1
ATOM 2804 C C . GLU A 1 340 ? -6.045 12.053 -3.409 1.00 56.72 340 GLU A C 1
ATOM 2806 O O . GLU A 1 340 ? -6.703 11.041 -3.161 1.00 56.72 340 GLU A O 1
ATOM 2811 N N . VAL A 1 341 ? -6.558 13.276 -3.350 1.00 59.12 341 VAL A N 1
ATOM 2812 C CA . VAL A 1 341 ? -7.818 13.711 -2.738 1.00 59.12 341 VAL A CA 1
ATOM 2813 C C . VAL A 1 341 ? -9.037 12.859 -3.128 1.00 59.12 341 VAL A C 1
ATOM 2815 O O . VAL A 1 341 ? -10.046 12.840 -2.411 1.00 59.12 341 VAL A O 1
ATOM 2818 N N . VAL A 1 342 ? -8.967 12.143 -4.249 1.00 71.25 342 VAL A N 1
ATOM 2819 C CA . VAL A 1 342 ? -10.062 11.362 -4.807 1.00 71.25 342 VAL A CA 1
ATOM 2820 C C . VAL A 1 342 ? -9.663 9.902 -4.960 1.00 71.25 342 VAL A C 1
ATOM 2822 O O . VAL A 1 342 ? -8.777 9.551 -5.733 1.00 71.25 342 VAL A O 1
ATOM 2825 N N . VAL A 1 343 ? -10.391 9.039 -4.253 1.00 85.50 343 VAL A N 1
ATOM 2826 C CA . VAL A 1 343 ? -10.270 7.588 -4.373 1.00 85.50 343 VAL A CA 1
ATOM 2827 C C . VAL A 1 343 ? -11.649 6.989 -4.626 1.00 85.50 343 VAL A C 1
ATOM 2829 O O . VAL A 1 343 ? -12.591 7.246 -3.867 1.00 85.50 343 VAL A O 1
ATOM 2832 N N . TRP A 1 344 ? -11.765 6.167 -5.668 1.00 89.75 344 TRP A N 1
ATOM 2833 C CA . TRP A 1 344 ? -12.991 5.441 -6.012 1.00 89.75 344 TRP A CA 1
ATOM 2834 C C . TRP A 1 344 ? -12.810 3.943 -5.792 1.00 89.75 344 TRP A C 1
ATOM 2836 O O . TRP A 1 344 ? -11.909 3.337 -6.356 1.00 89.75 344 TRP A O 1
ATOM 2846 N N . SER A 1 345 ? -13.683 3.344 -4.989 1.00 92.25 345 SER A N 1
ATOM 2847 C CA . SER A 1 345 ? -13.802 1.898 -4.816 1.00 92.25 345 SER A CA 1
ATOM 2848 C C . SER A 1 345 ? -14.713 1.338 -5.902 1.00 92.25 345 SER A C 1
ATOM 2850 O O . SER A 1 345 ? -15.825 1.830 -6.082 1.00 92.25 345 SER A O 1
ATOM 2852 N N . VAL A 1 346 ? -14.243 0.321 -6.615 1.00 92.56 346 VAL A N 1
ATOM 2853 C CA . VAL A 1 346 ? -14.950 -0.350 -7.704 1.00 92.56 346 VAL A CA 1
ATOM 2854 C C . VAL A 1 346 ? -15.189 -1.802 -7.322 1.00 92.56 346 VAL A C 1
ATOM 2856 O O . VAL A 1 346 ? -14.259 -2.533 -6.966 1.00 92.56 346 VAL A O 1
ATOM 2859 N N . LYS A 1 347 ? -16.448 -2.229 -7.399 1.00 92.44 347 LYS A N 1
ATOM 2860 C CA . LYS A 1 347 ? -16.890 -3.593 -7.088 1.00 92.44 347 LYS A CA 1
ATOM 2861 C C . LYS A 1 347 ? -17.779 -4.123 -8.204 1.00 92.44 347 LYS A C 1
ATOM 2863 O O . LYS A 1 347 ? -18.406 -3.363 -8.941 1.00 92.44 347 LYS A O 1
ATOM 2868 N N . LYS A 1 348 ? -17.860 -5.447 -8.324 1.00 86.62 348 LYS A N 1
ATOM 2869 C CA . LYS A 1 348 ? -18.811 -6.088 -9.237 1.00 86.62 348 LYS A CA 1
ATOM 2870 C C . LYS A 1 348 ? -20.227 -5.886 -8.701 1.00 86.62 348 LYS A C 1
ATOM 2872 O O . LYS A 1 348 ? -20.510 -6.283 -7.571 1.00 86.62 348 LYS A O 1
ATOM 2877 N N . GLY A 1 349 ? -21.096 -5.273 -9.501 1.00 79.81 349 GLY A N 1
ATOM 2878 C CA . GLY A 1 349 ? -22.468 -5.014 -9.096 1.00 79.81 349 GLY A CA 1
ATOM 2879 C C . GLY A 1 349 ? -23.256 -6.301 -8.887 1.00 79.81 349 GLY A C 1
ATOM 2880 O O . GLY A 1 349 ? -23.049 -7.300 -9.586 1.00 79.81 349 GLY A O 1
ATOM 2881 N N . HIS A 1 350 ? -24.186 -6.289 -7.933 1.00 71.06 350 HIS A N 1
ATOM 2882 C CA . HIS A 1 350 ? -25.097 -7.418 -7.765 1.00 71.06 350 HIS A CA 1
ATOM 2883 C C . HIS A 1 350 ? -26.025 -7.495 -8.982 1.00 71.06 350 HIS A C 1
ATOM 2885 O O . HIS A 1 350 ? -26.953 -6.698 -9.121 1.00 71.06 350 HIS A O 1
ATOM 2891 N N . GLN A 1 351 ? -25.822 -8.482 -9.862 1.00 54.28 351 GLN A N 1
ATOM 2892 C CA . GLN A 1 351 ? -26.871 -8.858 -10.805 1.00 54.28 351 GLN A CA 1
ATOM 2893 C C . GLN A 1 351 ? -28.050 -9.388 -9.987 1.00 54.28 351 GLN A C 1
ATOM 2895 O O . GLN A 1 351 ? -28.049 -10.530 -9.523 1.00 54.28 351 GLN A O 1
ATOM 2900 N N . GLN A 1 352 ? -29.076 -8.556 -9.807 1.00 41.84 352 GLN A N 1
ATOM 2901 C CA . GLN A 1 352 ? -30.404 -9.071 -9.528 1.00 41.84 352 GLN A CA 1
ATOM 2902 C C . GLN A 1 352 ? -30.787 -9.911 -10.742 1.00 41.84 352 GLN A C 1
ATOM 2904 O O . GLN A 1 352 ? -31.202 -9.388 -11.776 1.00 41.84 352 GLN A O 1
ATOM 2909 N N . TYR A 1 353 ? -30.623 -11.227 -10.633 1.00 38.50 353 TYR A N 1
ATOM 2910 C CA . TYR A 1 353 ? -31.366 -12.131 -11.485 1.00 38.50 353 TYR A CA 1
ATOM 2911 C C . TYR A 1 353 ? -32.833 -11.830 -11.204 1.00 38.50 353 TYR A C 1
ATOM 2913 O O . TYR A 1 353 ? -33.383 -12.254 -10.188 1.00 38.50 353 TYR A O 1
ATOM 2921 N N . ASN A 1 354 ? -33.462 -11.059 -12.091 1.00 33.38 354 ASN A N 1
ATOM 2922 C CA . ASN A 1 354 ? -34.901 -11.092 -12.218 1.00 33.38 354 ASN A CA 1
ATOM 2923 C C . ASN A 1 354 ? -35.222 -12.551 -12.521 1.00 33.38 354 ASN A C 1
ATOM 2925 O O . ASN A 1 354 ? -35.103 -12.999 -13.661 1.00 33.38 354 ASN A O 1
ATOM 2929 N N . MET A 1 355 ? -35.590 -13.311 -11.488 1.00 32.75 355 MET A N 1
ATOM 2930 C CA . MET A 1 355 ? -36.389 -14.503 -11.681 1.00 32.75 355 MET A CA 1
ATOM 2931 C C . MET A 1 355 ? -37.681 -13.997 -12.304 1.00 32.75 355 MET A C 1
ATOM 2933 O O . MET A 1 355 ? -38.635 -13.647 -11.609 1.00 32.75 355 MET A O 1
ATOM 2937 N N . VAL A 1 356 ? -37.675 -13.899 -13.634 1.00 33.22 356 VAL A N 1
ATOM 2938 C CA . VAL A 1 356 ? -38.887 -13.912 -14.426 1.00 33.22 356 VAL A CA 1
ATOM 2939 C C . VAL A 1 356 ? -39.565 -15.190 -13.979 1.00 33.22 356 VAL A C 1
ATOM 2941 O O . VAL A 1 356 ? -39.162 -16.296 -14.332 1.00 33.22 356 VAL A O 1
ATOM 2944 N N . THR A 1 357 ? -40.547 -15.024 -13.103 1.00 38.00 357 THR A N 1
ATOM 2945 C CA . THR A 1 357 ? -41.554 -16.027 -12.838 1.00 38.00 357 THR A CA 1
ATOM 2946 C C . THR A 1 357 ? -42.221 -16.211 -14.185 1.00 38.00 357 THR A C 1
ATOM 2948 O O . THR A 1 357 ? -43.112 -15.457 -14.567 1.00 38.00 357 THR A O 1
ATOM 2951 N N . THR A 1 358 ? -41.713 -17.160 -14.971 1.00 34.34 358 THR A N 1
ATOM 2952 C CA . THR A 1 358 ? -42.429 -17.689 -16.118 1.00 34.34 358 THR A CA 1
ATOM 2953 C C . THR A 1 358 ? -43.743 -18.185 -15.556 1.00 34.34 358 THR A C 1
ATOM 2955 O O . THR A 1 358 ? -43.801 -19.210 -14.872 1.00 34.34 358 THR A O 1
ATOM 2958 N N . GLY A 1 359 ? -44.775 -17.368 -15.757 1.00 32.16 359 GLY A N 1
ATOM 2959 C CA . GLY A 1 359 ? -46.141 -17.706 -15.442 1.00 32.16 359 GLY A CA 1
ATOM 2960 C C . GLY A 1 359 ? -46.435 -19.068 -16.043 1.00 32.16 359 GLY A C 1
ATOM 2961 O O . GLY A 1 359 ? -46.164 -19.320 -17.216 1.00 32.16 359 GLY A O 1
ATOM 2962 N N . PHE A 1 360 ? -46.950 -19.945 -15.192 1.00 42.03 360 PHE A N 1
ATOM 2963 C CA . PHE A 1 360 ? -47.564 -21.203 -15.565 1.00 42.03 360 PHE A CA 1
ATOM 2964 C C . PHE A 1 360 ? -48.480 -21.002 -16.778 1.00 42.03 360 PHE A C 1
ATOM 2966 O O . PHE A 1 360 ? -49.585 -20.478 -16.654 1.00 42.03 360 PHE A O 1
ATOM 2973 N N . ALA A 1 361 ? -48.030 -21.454 -17.944 1.00 34.41 361 ALA A N 1
ATOM 2974 C CA . ALA A 1 361 ? -48.872 -21.625 -19.113 1.00 34.41 361 ALA A CA 1
ATOM 2975 C C . ALA A 1 361 ? -48.373 -22.824 -19.926 1.00 34.41 361 ALA A C 1
ATOM 2977 O O . ALA A 1 361 ? -47.635 -22.685 -20.891 1.00 34.41 361 ALA A O 1
ATOM 2978 N N . GLY A 1 362 ? -48.843 -24.006 -19.524 1.00 31.89 362 GLY A N 1
ATOM 2979 C CA . GLY A 1 362 ? -49.156 -25.076 -20.468 1.00 31.89 362 GLY A CA 1
ATOM 2980 C C . GLY A 1 362 ? -48.095 -26.150 -20.721 1.00 31.89 362 GLY A C 1
ATOM 2981 O O . GLY A 1 362 ? -47.092 -25.910 -21.376 1.00 31.89 362 GLY A O 1
ATOM 2982 N N . MET A 1 363 ? -48.499 -27.380 -20.373 1.00 28.97 363 MET A N 1
ATOM 2983 C CA . MET A 1 363 ? -48.055 -28.686 -20.903 1.00 28.97 363 MET A CA 1
ATOM 2984 C C . MET A 1 363 ? -46.878 -29.390 -20.189 1.00 28.97 363 MET A C 1
ATOM 2986 O O . MET A 1 363 ? -46.168 -28.781 -19.400 1.00 28.97 363 MET A O 1
ATOM 2990 N N . PRO A 1 364 ? -46.757 -30.726 -20.333 1.00 33.41 364 PRO A N 1
ATOM 2991 C CA . PRO A 1 364 ? -47.557 -31.707 -19.607 1.00 33.41 364 PRO A CA 1
ATOM 2992 C C . PRO A 1 364 ? -46.674 -32.646 -18.764 1.00 33.41 364 PRO A C 1
ATOM 2994 O O . PRO A 1 364 ? -45.462 -32.739 -18.926 1.00 33.41 364 PRO A O 1
ATOM 2997 N N . ARG A 1 365 ? -47.312 -33.381 -17.849 1.00 40.41 365 ARG A N 1
ATOM 2998 C CA . ARG A 1 365 ? -46.672 -34.408 -17.019 1.00 40.41 365 ARG A CA 1
ATOM 2999 C C . ARG A 1 365 ? -46.098 -35.556 -17.864 1.00 40.41 365 ARG A C 1
ATOM 3001 O O . ARG A 1 365 ? -46.857 -36.374 -18.371 1.00 40.41 365 ARG A O 1
ATOM 3008 N N . SER A 1 366 ? -44.776 -35.666 -17.884 1.00 33.22 366 SER A N 1
ATOM 3009 C CA . SER A 1 366 ? -43.989 -36.903 -18.034 1.00 33.22 366 SER A CA 1
ATOM 3010 C C . SER A 1 366 ? -42.564 -36.534 -17.605 1.00 33.22 366 SER A C 1
ATOM 3012 O O . SER A 1 366 ? -41.982 -35.647 -18.212 1.00 33.22 366 SER A O 1
ATOM 3014 N N . GLY A 1 367 ? -42.020 -36.976 -16.475 1.00 30.36 367 GLY A N 1
ATOM 3015 C CA . GLY A 1 367 ? -41.685 -38.360 -16.150 1.00 30.36 367 GLY A CA 1
ATOM 3016 C C . GLY A 1 367 ? -40.151 -38.492 -16.184 1.00 30.36 367 GLY A 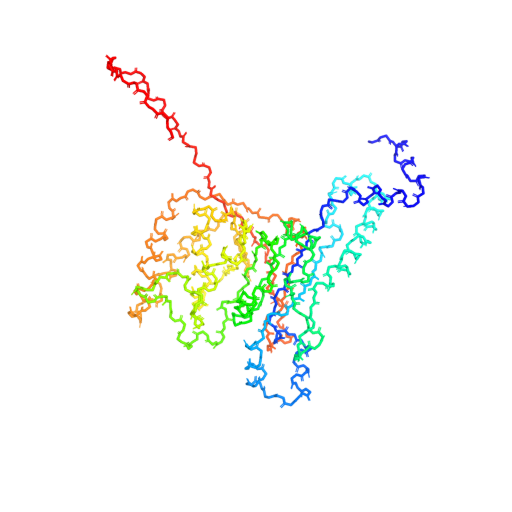C 1
ATOM 3017 O O . GLY A 1 367 ? -39.555 -38.056 -17.159 1.00 30.36 367 GLY A O 1
ATOM 3018 N N . MET A 1 368 ? -39.570 -39.111 -15.146 1.00 29.28 368 MET A N 1
ATOM 3019 C CA . MET A 1 368 ? -38.135 -39.361 -14.853 1.00 29.28 368 MET A CA 1
ATOM 3020 C C . MET A 1 368 ? -37.445 -38.250 -14.040 1.00 29.28 368 MET A C 1
ATOM 3022 O O . MET A 1 368 ? -37.245 -37.145 -14.523 1.00 29.28 368 MET A O 1
ATOM 3026 N N . GLU A 1 369 ? -37.284 -38.380 -12.719 1.00 31.22 369 GLU A N 1
ATOM 3027 C CA . GLU A 1 369 ? -36.434 -39.310 -11.935 1.00 31.22 369 GLU A CA 1
ATOM 3028 C C . GLU A 1 369 ? -34.922 -39.028 -12.032 1.00 31.22 369 GLU A C 1
ATOM 3030 O O . GLU A 1 369 ? -34.304 -39.266 -13.058 1.00 31.22 369 GLU A O 1
ATOM 3035 N N . TYR A 1 370 ? -34.399 -38.532 -10.897 1.00 31.39 370 TYR A N 1
ATOM 3036 C CA . TYR A 1 370 ? -33.081 -38.708 -10.260 1.00 31.39 370 TYR A CA 1
ATOM 3037 C C . TYR A 1 370 ? -31.795 -38.693 -11.114 1.00 31.39 370 TYR A C 1
ATOM 3039 O O . TYR A 1 370 ? -31.615 -39.501 -12.010 1.00 31.39 370 TYR A O 1
ATOM 3047 N N . PHE A 1 371 ? -30.799 -37.893 -10.710 1.00 28.95 371 PHE A N 1
ATOM 3048 C CA . PHE A 1 371 ? -29.753 -38.335 -9.770 1.00 28.95 371 PHE A CA 1
ATOM 3049 C C . PHE A 1 371 ? -28.871 -37.157 -9.322 1.00 28.95 371 PHE A C 1
ATOM 3051 O O . PHE A 1 371 ? -28.403 -36.361 -10.130 1.00 28.95 371 PHE A O 1
ATOM 3058 N N . TRP A 1 372 ? -28.660 -37.081 -8.008 1.00 32.72 372 TRP A N 1
ATOM 3059 C CA . TRP A 1 372 ? -27.539 -36.394 -7.374 1.00 32.72 372 TRP A CA 1
ATOM 3060 C C . TRP A 1 372 ? -26.310 -37.299 -7.452 1.00 32.72 372 TRP A C 1
ATOM 3062 O O . TRP A 1 372 ? -26.432 -38.473 -7.100 1.00 32.72 372 TRP A O 1
ATOM 3072 N N . LEU A 1 373 ? -25.161 -36.737 -7.827 1.00 42.44 373 LEU A N 1
ATOM 3073 C CA . LEU A 1 373 ? -23.848 -36.996 -7.226 1.00 42.44 373 LEU A CA 1
ATOM 3074 C C . LEU A 1 373 ? -22.971 -35.758 -7.416 1.00 42.44 373 LEU A C 1
ATOM 3076 O O . LEU A 1 373 ? -22.938 -35.248 -8.559 1.00 42.44 373 LEU A O 1
#

Mean predicted aligned error: 12.09 Å

Radius of gyration: 24.95 Å; Cα contacts (8 Å, |Δi|>4): 540; chains: 1; bounding box: 82×61×76 Å

Organism: NCBI:txid47235

Sequence (373 aa):
MDESALSRLFQLPAELRYEIFSKLISEIPLTVTYYSPIHTIEWREEMERLGASAEMSEEWNRELPCAALLSIPEPKDVIPIKYCLISRRFTNEMLQAATDRSSMLLLRLEKCLQPMICADFLSYTTRSKCTNEFNDHLLCGRVIFGGIMPNTSNTLRETLLPEGVQSIFMTKSNFLGKYTEEFYWGPVPGQIYGSPNEPFSWIGLANLYQYFRVLGKVAVTMRGDSTLLDDYVYWFLLEAFRWLDNGSIKEIELVYDEEGPTENPPDIWDELLNWAGQDWKDSAGSLWTFGWHGLEYVKKWSTMNWEFERVLDRKLNQRGRFVRYWDIDDERCWNGVVEEVVVWSVKKGHQQYNMVTTGFAGMPRSGMEYFWL

pLDDT: mean 72.4, std 19.22, range [28.95, 93.19]

Nearest PDB structures (foldseek):
  4ke6-assembly1_A  TM=4.380E-01  e=6.297E+00  Bacillus sp. H-257
  4kea-assembly6_F  TM=2.976E-01  e=2.970E+00  Bacillus sp. H-257
  4ke6-assembly5_E  TM=3.147E-01  e=3.966E+00  Bacillus sp. H-257
  5l2e-assembly1_A  TM=3.136E-01  e=7.490E+00  Rattus norvegicus
  2g9z-assembly1_B  TM=2.371E-01  e=4.202E+00  Candida albicans

Secondary structure (DSSP, 8-state):
--HHHHHHHHTS-HHHHHHHHHHHS---PPEEEEE-GGGSHHHHHHHHHTT--HHHHHHHHHHSPPEEEEE---HHHHS-HHHHTS-HHHHHHHHHHHHHHHHHHHHHHGGGEEEETTEEEEEEE-GGG--HHHHHHHHSSEEEE-S-HHHHHHHHHTT-S-TT--EEEE-GGGT--TTTTTT-PPPPTTPPTT-TT-SSSSHHHHTHHHH-TT--EEEEEE-SS--S--HHHHHHHHHHHHHHHTTS-SEEEEEESS---SSS---HHHHHHHHHHHS-TT-HHHHHHTTTHHHHHHHHHTTS-EEEEEPPHHHHHHT---EE---SS-TT----EES-S-EEEEEE-------------------------

Solvent-accessible surface area (backbone atoms only — not comparable to full-atom values): 21466 Å² total; per-residue (Å²): 131,66,68,69,59,58,54,54,53,71,68,45,57,69,69,62,40,43,55,54,40,43,68,71,42,71,88,67,30,31,27,40,37,30,27,34,52,75,78,35,68,68,45,50,53,50,34,55,74,71,66,48,50,73,68,53,46,49,57,56,44,49,76,33,49,27,28,48,46,81,46,65,42,59,39,79,49,64,44,62,64,77,56,57,70,71,36,75,69,56,28,51,51,41,41,49,31,38,45,54,50,52,52,57,46,50,68,58,52,54,66,22,49,40,62,33,94,94,39,71,90,42,27,25,53,38,38,92,48,52,47,70,70,51,27,58,29,19,54,68,20,33,36,33,41,54,10,39,46,54,12,46,46,42,31,58,76,71,51,30,57,61,72,27,41,20,26,42,32,48,38,61,41,44,60,58,53,103,63,64,80,70,80,63,64,72,84,59,95,84,65,71,88,78,62,92,80,65,87,82,55,76,50,70,66,82,38,44,66,78,75,27,85,53,37,36,32,43,33,40,56,39,77,59,67,97,66,89,86,59,74,55,48,60,51,50,49,55,50,52,52,49,32,40,71,77,60,62,23,63,35,38,32,43,27,15,70,36,87,40,71,84,88,53,80,78,66,60,56,62,52,52,51,52,56,71,68,66,77,45,89,85,36,74,73,61,34,65,67,46,54,51,59,52,47,53,46,48,64,62,53,67,75,55,65,65,39,73,42,77,57,52,69,66,62,44,40,36,50,37,68,51,70,47,66,74,65,90,88,40,101,78,57,85,68,31,59,35,70,27,98,26,35,37,35,39,31,79,43,83,78,76,73,75,76,72,74,74,71,92,75,86,87,80,99,77,86,87,84,89,83,90,133

Foldseek 3Di:
DPVVVVVVLVVDDLVVNLVVLLVQQDQFAKEKEFAFLLQDPQLVVLCVVVVHDPVRSVVVSLQAATFIDIDTFQQVLSHDVVQVPPDPVSVVSSNVSSVVVRVVLVVVQCQQWDADPSRRPTTAGAQVSQDPSNLVSQLRAAYEYHYAQSNNLVCQLNLSDYQNHAEYEYDCNPQDDPPPPPDLDPDDPPDDQDDSPDPDHPSSLLVVCVSHVNHAEYEAEDEPDDDDDRPPSLVSVLSVVVCQVVVVYFKYKYQYQDDDDDPDDDPVLVVQVVNLVPDPPVDVSNCPPCNPPVNVSSVVPVPFDKDKDKDDPSNCSSNPWDFDDDDSPDPPCPRGSTSDPTMIMIGGDDPPPPPPPPPDDDDDDDDDDDDDD